Protein AF-A0A2M8FCK2-F1 (afdb_monomer_lite)

Structure (mmCIF, N/CA/C/O backbone):
data_AF-A0A2M8FCK2-F1
#
_entry.id   AF-A0A2M8FCK2-F1
#
loop_
_atom_site.group_PDB
_atom_site.id
_atom_site.type_symbol
_atom_site.label_atom_id
_atom_site.label_alt_id
_atom_site.label_comp_id
_atom_site.label_asym_id
_atom_site.label_entity_id
_atom_site.label_seq_id
_atom_site.pdbx_PDB_ins_code
_atom_site.Cartn_x
_atom_site.Cartn_y
_atom_site.Cartn_z
_atom_site.occupancy
_atom_site.B_iso_or_equiv
_atom_site.auth_seq_id
_atom_site.auth_comp_id
_atom_site.auth_asym_id
_atom_site.auth_atom_id
_atom_site.pdbx_PDB_model_num
ATOM 1 N N . MET A 1 1 ? -17.617 1.435 23.580 1.00 60.78 1 MET A N 1
ATOM 2 C CA . MET A 1 1 ? -16.983 2.774 23.523 1.00 60.78 1 MET A CA 1
ATOM 3 C C . MET A 1 1 ? -16.149 2.822 22.255 1.00 60.78 1 MET A C 1
ATOM 5 O O . MET A 1 1 ? -15.639 1.772 21.888 1.00 60.78 1 MET A O 1
ATOM 9 N N . ILE A 1 2 ? -15.982 3.959 21.563 1.00 59.16 2 ILE A N 1
ATOM 10 C CA . ILE A 1 2 ? -15.149 4.030 20.335 1.00 59.16 2 ILE A CA 1
ATOM 11 C C . ILE A 1 2 ? -13.787 3.335 20.491 1.00 59.16 2 ILE A C 1
ATOM 13 O O . ILE A 1 2 ? -13.309 2.685 19.571 1.00 59.16 2 ILE A O 1
ATOM 17 N N . THR A 1 3 ? -13.215 3.367 21.697 1.00 61.09 3 THR A N 1
ATOM 18 C CA . THR A 1 3 ? -11.981 2.667 22.075 1.00 61.09 3 THR A CA 1
ATOM 19 C C . THR A 1 3 ? -11.998 1.160 21.830 1.00 61.09 3 THR A C 1
ATOM 21 O O . THR A 1 3 ? -10.934 0.564 21.771 1.00 61.09 3 THR A O 1
ATOM 24 N N . ASP A 1 4 ? -13.159 0.529 21.693 1.00 80.44 4 ASP A N 1
ATOM 25 C CA . ASP A 1 4 ? -13.305 -0.909 21.469 1.00 80.44 4 ASP A CA 1
ATOM 26 C C . ASP A 1 4 ? -13.125 -1.284 19.993 1.00 80.44 4 ASP A C 1
ATOM 28 O O . ASP A 1 4 ? -12.632 -2.376 19.697 1.00 80.44 4 ASP A O 1
ATOM 32 N N . LEU A 1 5 ? -13.429 -0.359 19.068 1.00 88.19 5 LEU A N 1
ATOM 33 C CA . LEU A 1 5 ? -13.240 -0.567 17.627 1.00 88.19 5 LEU A CA 1
ATOM 34 C C . LEU A 1 5 ? -11.766 -0.769 17.268 1.00 88.19 5 LEU A C 1
ATOM 36 O O . LEU A 1 5 ? -11.478 -1.424 16.269 1.00 88.19 5 LEU A O 1
ATOM 40 N N . LYS A 1 6 ? -10.825 -0.282 18.090 1.00 89.75 6 LYS A N 1
ATOM 41 C CA . LYS A 1 6 ? -9.380 -0.485 17.876 1.00 89.75 6 LYS A CA 1
ATOM 42 C C . LYS A 1 6 ? -9.006 -1.962 17.711 1.00 89.75 6 LYS A C 1
ATOM 44 O O . LYS A 1 6 ? -8.063 -2.279 16.998 1.00 89.75 6 LYS A O 1
ATOM 49 N N . ASN A 1 7 ? -9.755 -2.867 18.349 1.00 90.69 7 ASN A N 1
ATOM 50 C CA . ASN A 1 7 ? -9.506 -4.313 18.308 1.00 90.69 7 ASN A CA 1
ATOM 51 C C . ASN A 1 7 ? -9.928 -4.956 16.977 1.00 90.69 7 ASN A C 1
ATOM 53 O O . ASN A 1 7 ? -9.541 -6.085 16.683 1.00 90.69 7 ASN A O 1
ATOM 57 N N . SER A 1 8 ? -10.712 -4.226 16.187 1.00 94.19 8 SER A N 1
ATOM 58 C CA . SER A 1 8 ? -11.237 -4.624 14.885 1.00 94.19 8 SER A CA 1
ATOM 59 C C . SER A 1 8 ? -10.588 -3.842 13.742 1.00 94.19 8 SER A C 1
ATOM 61 O O . SER A 1 8 ? -11.049 -3.936 12.611 1.00 94.19 8 SER A O 1
ATOM 63 N N . ILE A 1 9 ? -9.540 -3.058 14.007 1.00 94.50 9 ILE A N 1
ATOM 64 C CA . ILE A 1 9 ? -8.823 -2.285 12.990 1.00 94.50 9 ILE A CA 1
ATOM 65 C C . ILE A 1 9 ? -7.368 -2.746 12.968 1.00 94.50 9 ILE A C 1
ATOM 67 O O . ILE A 1 9 ? -6.680 -2.757 13.991 1.00 94.50 9 ILE A O 1
ATOM 71 N N . VAL A 1 10 ? -6.903 -3.123 11.781 1.00 95.12 10 VAL A N 1
ATOM 72 C CA . VAL A 1 10 ? -5.530 -3.545 11.524 1.00 95.12 10 VAL A CA 1
ATOM 73 C C . VAL A 1 10 ? -4.929 -2.646 10.456 1.00 95.12 10 VAL A C 1
ATOM 75 O O . VAL A 1 10 ? -5.429 -2.570 9.339 1.00 95.12 10 VAL A O 1
ATOM 78 N N . PHE A 1 11 ? -3.819 -1.999 10.776 1.00 93.44 11 PHE A N 1
ATOM 79 C CA . PHE A 1 11 ? -3.033 -1.216 9.839 1.00 93.44 11 PHE A CA 1
ATOM 80 C C . PHE A 1 11 ? -1.856 -2.033 9.303 1.00 93.44 11 PHE A C 1
ATOM 82 O O . PHE A 1 11 ? -1.089 -2.590 10.090 1.00 93.44 11 PHE A O 1
ATOM 89 N N . LEU A 1 12 ? -1.671 -2.056 7.982 1.00 93.19 12 LEU A N 1
ATOM 90 C CA . LEU A 1 12 ? -0.534 -2.709 7.330 1.00 93.19 12 LEU A CA 1
ATOM 91 C C . LEU A 1 12 ? 0.480 -1.687 6.805 1.00 93.19 12 LEU A C 1
ATOM 93 O O . LEU A 1 12 ? 0.154 -0.805 6.009 1.00 93.19 12 LEU A O 1
ATOM 97 N N . HIS A 1 13 ? 1.737 -1.879 7.206 1.00 89.50 13 HIS A N 1
ATOM 98 C CA . HIS A 1 13 ? 2.882 -1.018 6.908 1.00 89.50 13 HIS A CA 1
ATOM 99 C C . HIS A 1 13 ? 3.992 -1.797 6.224 1.00 89.50 13 HIS A C 1
ATOM 101 O O . HIS A 1 13 ? 4.119 -3.011 6.377 1.00 89.50 13 HIS A O 1
ATOM 107 N N . GLY A 1 14 ? 4.834 -1.089 5.481 1.00 87.62 14 GLY A N 1
ATOM 108 C CA . GLY A 1 14 ? 6.040 -1.654 4.881 1.00 87.62 14 GLY A CA 1
ATOM 109 C C . GLY A 1 14 ? 6.197 -1.304 3.409 1.00 87.62 14 GLY A C 1
ATOM 110 O O . GLY A 1 14 ? 5.273 -0.804 2.757 1.00 87.62 14 GLY A O 1
ATOM 111 N N . LEU A 1 15 ? 7.389 -1.580 2.886 1.00 84.75 15 LEU A N 1
ATOM 112 C CA . LEU A 1 15 ? 7.775 -1.269 1.513 1.00 84.75 15 LEU A CA 1
ATOM 113 C C . LEU A 1 15 ? 6.843 -1.946 0.488 1.00 84.75 15 LEU A C 1
ATOM 115 O O . LEU A 1 15 ? 6.164 -2.938 0.754 1.00 84.75 15 LEU A O 1
ATOM 119 N N . SER A 1 16 ? 6.762 -1.404 -0.725 1.00 78.38 16 SER A N 1
ATOM 120 C CA . SER A 1 16 ? 6.106 -2.129 -1.823 1.00 78.38 16 SER A CA 1
ATOM 121 C C . SER A 1 16 ? 6.848 -3.438 -2.107 1.00 78.38 16 SER A C 1
ATOM 123 O O . SER A 1 16 ? 8.070 -3.449 -2.131 1.00 78.38 16 SER A O 1
ATOM 125 N N . GLY A 1 17 ? 6.119 -4.540 -2.294 1.00 80.44 17 GLY A N 1
ATOM 126 C CA . GLY A 1 17 ? 6.735 -5.864 -2.456 1.00 80.44 17 GLY A CA 1
ATOM 127 C C . GLY A 1 17 ? 7.166 -6.542 -1.147 1.00 80.44 17 GLY A C 1
ATOM 128 O O . GLY A 1 17 ? 7.545 -7.703 -1.181 1.00 80.44 17 GLY A O 1
ATOM 129 N N . SER A 1 18 ? 7.018 -5.901 0.021 1.00 87.25 18 SER A N 1
ATOM 130 C CA . SER A 1 18 ? 7.418 -6.487 1.314 1.00 87.25 18 SER A CA 1
ATOM 131 C C . SER A 1 18 ? 6.560 -7.660 1.803 1.00 87.25 18 SER A C 1
ATOM 133 O O . SER A 1 18 ? 6.813 -8.195 2.877 1.00 87.25 18 SER A O 1
ATOM 135 N N . GLY A 1 19 ? 5.540 -8.082 1.051 1.00 89.19 19 GLY A N 1
ATOM 136 C CA . GLY A 1 19 ? 4.664 -9.193 1.437 1.00 89.19 19 GLY A CA 1
ATOM 137 C C . GLY A 1 19 ? 3.411 -8.798 2.227 1.00 89.19 19 GLY A C 1
ATOM 138 O O . GLY A 1 19 ? 2.724 -9.678 2.736 1.00 89.19 19 GLY A O 1
ATOM 139 N N . LYS A 1 20 ? 3.044 -7.508 2.286 1.00 91.50 20 LYS A N 1
ATOM 140 C CA . LYS A 1 20 ? 1.779 -7.055 2.910 1.00 91.50 20 LYS A CA 1
ATOM 141 C C . LYS A 1 20 ? 0.535 -7.779 2.380 1.00 91.50 20 LYS A C 1
ATOM 143 O O . LYS A 1 20 ? -0.361 -8.069 3.159 1.00 91.50 20 LYS A O 1
ATOM 148 N N . GLY A 1 21 ? 0.501 -8.110 1.086 1.00 91.12 21 GLY A N 1
ATOM 149 C CA . GLY A 1 21 ? -0.606 -8.870 0.493 1.00 91.12 21 GLY A CA 1
ATOM 150 C C . GLY A 1 21 ? -0.741 -10.286 1.063 1.00 91.12 21 GLY A C 1
ATOM 151 O O . GLY A 1 21 ? -1.850 -10.762 1.266 1.00 91.12 21 GLY A O 1
ATOM 152 N N . GLU A 1 22 ? 0.374 -10.937 1.405 1.00 94.06 22 GLU A N 1
ATOM 153 C CA . GLU A 1 22 ? 0.340 -12.245 2.067 1.00 94.06 22 GLU A CA 1
ATOM 154 C C . GLU A 1 22 ? -0.192 -12.117 3.500 1.00 94.06 22 GLU A C 1
ATOM 156 O O . GLU A 1 22 ? -1.052 -12.891 3.911 1.00 94.06 22 GLU A O 1
ATOM 161 N N . ILE A 1 23 ? 0.248 -11.089 4.233 1.00 95.94 23 ILE A N 1
ATOM 162 C CA . ILE A 1 23 ? -0.269 -10.770 5.571 1.00 95.94 23 ILE A CA 1
ATOM 163 C C . ILE A 1 23 ? -1.780 -10.510 5.520 1.00 95.94 23 ILE A C 1
ATOM 165 O O . ILE A 1 23 ? -2.534 -11.101 6.290 1.00 95.94 23 ILE A O 1
ATOM 169 N N . GLN A 1 24 ? -2.228 -9.655 4.598 1.00 96.12 24 GLN A N 1
ATOM 170 C CA . GLN A 1 24 ? -3.639 -9.330 4.395 1.00 96.12 24 GLN A CA 1
ATOM 171 C C . GLN A 1 24 ? -4.468 -10.577 4.093 1.00 96.12 24 GLN A C 1
ATOM 173 O O . GLN A 1 24 ? -5.510 -10.776 4.715 1.00 96.12 24 GLN A O 1
ATOM 178 N N . ARG A 1 25 ? -3.996 -11.427 3.175 1.00 96.44 25 ARG A N 1
ATOM 179 C CA . ARG A 1 25 ? -4.662 -12.679 2.815 1.00 96.44 25 ARG A CA 1
ATOM 180 C C . ARG A 1 25 ? -4.791 -13.609 4.018 1.00 96.44 25 ARG A C 1
ATOM 182 O O . ARG A 1 25 ? -5.887 -14.087 4.285 1.00 96.44 25 ARG A O 1
ATOM 189 N N . LYS A 1 26 ? -3.710 -13.823 4.777 1.00 97.38 26 LYS A N 1
ATOM 190 C CA . LYS A 1 26 ? -3.728 -14.685 5.970 1.00 97.38 26 LYS A CA 1
ATOM 191 C C . LYS A 1 26 ? -4.628 -14.157 7.077 1.00 97.38 26 LYS A C 1
ATOM 193 O O . LYS A 1 26 ? -5.331 -14.944 7.702 1.00 97.38 26 LYS A O 1
ATOM 198 N N . LEU A 1 27 ? -4.667 -12.842 7.284 1.00 97.38 27 LEU A N 1
ATOM 199 C CA . LEU A 1 27 ? -5.631 -12.228 8.196 1.00 97.38 27 LEU A CA 1
ATOM 200 C C . LEU A 1 27 ? -7.066 -12.468 7.726 1.00 97.38 27 LEU A C 1
ATOM 202 O O . LEU A 1 27 ? -7.884 -12.938 8.509 1.00 97.38 27 LEU A O 1
ATOM 206 N N . ALA A 1 28 ? -7.362 -12.195 6.454 1.00 97.06 28 ALA A N 1
ATOM 207 C CA . ALA A 1 28 ? -8.698 -12.384 5.901 1.00 97.06 28 ALA A CA 1
ATOM 208 C C . ALA A 1 28 ? -9.155 -13.851 5.979 1.00 97.06 28 ALA A C 1
ATOM 210 O O . ALA A 1 28 ? -10.281 -14.106 6.394 1.00 97.06 28 ALA A O 1
ATOM 211 N N . GLU A 1 29 ? -8.289 -14.814 5.647 1.00 97.19 29 GLU A N 1
ATOM 212 C CA . GLU A 1 29 ? -8.557 -16.256 5.779 1.00 97.19 29 GLU A CA 1
ATOM 213 C C . GLU A 1 29 ? -8.847 -16.646 7.235 1.00 97.19 29 GLU A C 1
ATOM 215 O O . GLU A 1 29 ? -9.839 -17.327 7.517 1.00 97.19 29 GLU A O 1
ATOM 220 N N . GLN A 1 30 ? -8.016 -16.179 8.171 1.00 97.25 30 GLN A N 1
ATOM 221 C CA . GLN A 1 30 ? -8.180 -16.474 9.591 1.00 97.25 30 GLN A CA 1
ATOM 222 C C . GLN A 1 30 ? -9.495 -15.909 10.141 1.00 97.25 30 GLN A C 1
ATOM 224 O O . GLN A 1 30 ? -10.238 -16.629 10.798 1.00 97.25 30 GLN A O 1
ATOM 229 N N . TYR A 1 31 ? -9.817 -14.647 9.863 1.00 96.81 31 TYR A N 1
ATOM 230 C CA . TYR A 1 31 ? -11.057 -14.031 10.337 1.00 96.81 31 TYR A CA 1
ATOM 231 C C . TYR A 1 31 ? -12.293 -14.640 9.659 1.00 96.81 31 TYR A C 1
ATOM 233 O O . TYR A 1 31 ? -13.245 -15.030 10.340 1.00 96.81 31 TYR A O 1
ATOM 241 N N . SER A 1 32 ? -12.265 -14.814 8.336 1.00 95.69 32 SER A N 1
ATOM 242 C CA . SER A 1 32 ? -13.410 -15.348 7.580 1.00 95.69 32 SER A CA 1
ATOM 243 C C . SER A 1 32 ? -13.748 -16.786 7.980 1.00 95.69 32 SER A C 1
ATOM 245 O O . SER A 1 32 ? -14.923 -17.121 8.116 1.00 95.69 32 SER A O 1
ATOM 247 N N . SER A 1 33 ? -12.741 -17.631 8.242 1.00 96.31 33 SER A N 1
ATOM 248 C CA . SER A 1 33 ? -12.960 -19.007 8.727 1.00 96.31 33 SER A CA 1
ATOM 249 C C . SER A 1 33 ? -13.639 -19.081 10.102 1.00 96.31 33 SER A C 1
ATOM 251 O O . SER A 1 33 ? -14.214 -20.113 10.436 1.00 96.31 33 SER A O 1
ATOM 253 N N . HIS A 1 34 ? -13.646 -17.979 10.859 1.00 95.56 34 HIS A N 1
ATOM 254 C CA . HIS A 1 34 ? -14.303 -17.855 12.163 1.00 95.56 34 HIS A CA 1
ATOM 255 C C . HIS A 1 34 ? -15.552 -16.950 12.117 1.00 95.56 34 HIS A C 1
ATOM 257 O O . HIS A 1 34 ? -16.074 -16.530 13.153 1.00 95.56 34 HIS A O 1
ATOM 263 N N . GLY A 1 35 ? -16.061 -16.664 10.913 1.00 94.56 35 GLY A N 1
ATOM 264 C CA . GLY A 1 35 ? -17.314 -15.936 10.706 1.00 94.56 35 GLY A CA 1
ATOM 265 C C . GLY A 1 35 ? -17.216 -14.425 10.915 1.00 94.56 35 GLY A C 1
ATOM 266 O O . GLY A 1 35 ? -18.222 -13.802 11.248 1.00 94.56 35 GLY A O 1
ATOM 267 N N . TYR A 1 36 ? -16.024 -13.847 10.763 1.00 95.94 36 TYR A N 1
ATOM 268 C CA . TYR A 1 36 ? -15.841 -12.400 10.721 1.00 95.94 36 TYR A CA 1
ATOM 269 C C . TYR A 1 36 ? -15.923 -11.872 9.291 1.00 95.94 36 TYR A C 1
ATOM 271 O O . TYR A 1 36 ? -15.293 -12.408 8.378 1.00 95.94 36 TYR A O 1
ATOM 279 N N . ASP A 1 37 ? -16.602 -10.742 9.127 1.00 95.25 37 ASP A N 1
ATOM 280 C CA . ASP A 1 37 ? -16.547 -9.964 7.896 1.00 95.25 37 ASP A CA 1
ATOM 281 C C . ASP A 1 37 ? -15.232 -9.184 7.821 1.00 95.25 37 ASP A C 1
ATOM 283 O O . ASP A 1 37 ? -14.918 -8.381 8.700 1.00 95.25 37 ASP A O 1
ATOM 287 N N . THR A 1 38 ? -14.465 -9.381 6.748 1.00 95.62 38 THR A N 1
ATOM 288 C CA . THR A 1 38 ? -13.212 -8.643 6.538 1.00 95.62 38 THR A CA 1
ATOM 289 C C . THR A 1 38 ? -13.414 -7.533 5.510 1.00 95.62 38 THR A C 1
ATOM 291 O O . THR A 1 38 ? -13.720 -7.798 4.349 1.00 95.62 38 THR A O 1
ATOM 294 N N . VAL A 1 39 ? -13.209 -6.282 5.920 1.00 95.62 39 VAL A N 1
ATOM 295 C CA . VAL A 1 39 ? -13.234 -5.102 5.047 1.00 95.62 39 VAL A CA 1
ATOM 296 C C . VAL A 1 39 ? -11.800 -4.683 4.762 1.00 95.62 39 VAL A C 1
ATOM 298 O O . VAL A 1 39 ? -11.056 -4.344 5.676 1.00 95.62 39 VAL A O 1
ATOM 301 N N . TYR A 1 40 ? -11.398 -4.690 3.496 1.00 93.69 40 TYR A N 1
ATOM 302 C CA . TYR A 1 40 ? -10.064 -4.261 3.091 1.00 93.69 40 TYR A CA 1
ATOM 303 C C . TYR A 1 40 ? -10.111 -2.901 2.400 1.00 93.69 40 TYR A C 1
ATOM 305 O O . TYR A 1 40 ? -10.906 -2.692 1.486 1.00 93.69 40 TYR A O 1
ATOM 313 N N . VAL A 1 41 ? -9.219 -1.998 2.798 1.00 91.62 41 VAL A N 1
ATOM 314 C CA . VAL A 1 41 ? -8.982 -0.730 2.107 1.00 91.62 41 VAL A CA 1
ATOM 315 C C . VAL A 1 41 ? -7.494 -0.583 1.807 1.00 91.62 41 VAL A C 1
ATOM 317 O O . VAL A 1 41 ? -6.645 -0.805 2.666 1.00 91.62 41 VAL A O 1
ATOM 320 N N . SER A 1 42 ? -7.171 -0.190 0.576 1.00 88.25 42 SER A N 1
ATOM 321 C CA . SER A 1 42 ? -5.802 0.108 0.155 1.00 88.25 42 SER A CA 1
ATOM 322 C C . SER A 1 42 ? -5.713 1.562 -0.278 1.00 88.25 42 SER A C 1
ATOM 324 O O . SER A 1 42 ? -6.398 1.971 -1.219 1.00 88.25 42 SER A O 1
ATOM 326 N N . SER A 1 43 ? -4.837 2.340 0.362 1.00 82.94 43 SER A N 1
ATOM 327 C CA . SER A 1 43 ? -4.577 3.722 -0.056 1.00 82.94 43 SER A CA 1
ATOM 328 C C . SER A 1 43 ? -4.089 3.784 -1.506 1.00 82.94 43 SER A C 1
ATOM 330 O O . SER A 1 43 ? -4.487 4.675 -2.249 1.00 82.94 43 SER A O 1
ATOM 332 N N . GLY A 1 44 ? -3.292 2.801 -1.941 1.00 78.12 44 GLY A N 1
ATOM 333 C CA . GLY A 1 44 ? -2.812 2.690 -3.317 1.00 78.12 44 GLY A CA 1
ATOM 334 C C . GLY A 1 44 ? -3.952 2.530 -4.321 1.00 78.12 44 GLY A C 1
ATOM 335 O O . GLY A 1 44 ? -3.963 3.217 -5.340 1.00 78.12 44 GLY A O 1
ATOM 336 N N . ALA A 1 45 ? -4.942 1.685 -4.015 1.00 79.38 45 ALA A N 1
ATOM 337 C CA . ALA A 1 45 ? -6.123 1.514 -4.861 1.00 79.38 45 ALA A CA 1
ATOM 338 C C . ALA A 1 45 ? -6.980 2.787 -4.921 1.00 79.38 45 ALA A C 1
ATOM 340 O O . ALA A 1 45 ? -7.395 3.197 -6.004 1.00 79.38 45 ALA A O 1
ATOM 341 N N . LEU A 1 46 ? -7.188 3.450 -3.779 1.00 83.81 46 LEU A N 1
ATOM 342 C CA . LEU A 1 46 ? -7.940 4.704 -3.732 1.00 83.81 46 LEU A CA 1
ATOM 343 C C . LEU A 1 46 ? -7.226 5.829 -4.488 1.00 83.81 46 LEU A C 1
ATOM 345 O O . LEU A 1 46 ? -7.871 6.583 -5.211 1.00 83.81 46 LEU A O 1
ATOM 349 N N . PHE A 1 47 ? -5.898 5.925 -4.375 1.00 77.00 47 PHE A N 1
ATOM 350 C CA . PHE A 1 47 ? -5.138 6.924 -5.119 1.00 77.00 47 PHE A CA 1
ATOM 351 C C . PHE A 1 47 ? -5.212 6.674 -6.619 1.00 77.00 47 PHE A C 1
ATOM 353 O O . PHE A 1 47 ? -5.391 7.637 -7.353 1.00 77.00 47 PHE A O 1
ATOM 360 N N . ARG A 1 48 ? -5.160 5.412 -7.073 1.00 73.25 48 ARG A N 1
ATOM 361 C CA . ARG A 1 48 ? -5.372 5.067 -8.488 1.00 73.25 48 ARG A CA 1
ATOM 362 C C . ARG A 1 48 ? -6.743 5.511 -8.988 1.00 73.25 48 ARG A C 1
ATOM 364 O O . ARG A 1 48 ? -6.815 6.151 -10.029 1.00 73.25 48 ARG A O 1
ATOM 371 N N . ALA A 1 49 ? -7.806 5.268 -8.221 1.00 74.19 49 ALA A N 1
ATOM 372 C CA . ALA A 1 49 ? -9.139 5.770 -8.564 1.00 74.19 49 ALA A CA 1
ATOM 373 C C . ALA A 1 49 ? -9.172 7.314 -8.647 1.00 74.19 49 ALA A C 1
ATOM 375 O O . ALA A 1 49 ? -9.812 7.892 -9.530 1.00 74.19 49 ALA A O 1
ATOM 376 N N . ALA A 1 50 ? -8.421 7.986 -7.769 1.00 73.62 50 ALA A N 1
ATOM 377 C CA . ALA A 1 50 ? -8.293 9.440 -7.743 1.00 73.62 50 ALA A CA 1
ATOM 378 C C . ALA A 1 50 ? -7.374 10.025 -8.843 1.00 73.62 50 ALA A C 1
ATOM 380 O O . ALA A 1 50 ? -7.394 11.240 -9.044 1.00 73.62 50 ALA A O 1
ATOM 381 N N . LEU A 1 51 ? -6.609 9.210 -9.591 1.00 69.88 51 LEU A N 1
ATOM 382 C CA . LEU A 1 51 ? -5.751 9.669 -10.703 1.00 69.88 51 LEU A CA 1
ATOM 383 C C . LEU A 1 51 ? -6.542 10.222 -11.896 1.00 69.88 51 LEU A C 1
ATOM 385 O O . LEU A 1 51 ? -5.964 10.875 -12.759 1.00 69.88 51 LEU A O 1
ATOM 389 N N . SER A 1 52 ? -7.860 10.019 -11.933 1.00 66.88 52 SER A N 1
ATOM 390 C CA . SER A 1 52 ? -8.748 10.731 -12.859 1.00 66.88 52 SER A CA 1
ATOM 391 C C . SER A 1 52 ? -8.695 12.258 -12.676 1.00 66.88 52 SER A C 1
ATOM 393 O O . SER A 1 52 ? -9.042 13.001 -13.592 1.00 66.88 52 SER A O 1
ATOM 395 N N . ASN A 1 53 ? -8.221 12.746 -11.523 1.00 67.81 53 ASN A N 1
ATOM 396 C CA . ASN A 1 53 ? -7.960 14.158 -11.281 1.00 67.81 53 ASN A CA 1
ATOM 397 C C . ASN A 1 53 ? -6.548 14.555 -11.778 1.00 67.81 53 ASN A C 1
ATOM 399 O O . ASN A 1 53 ? -5.554 14.084 -11.213 1.00 67.81 53 ASN A O 1
ATOM 403 N N . PRO A 1 54 ? -6.425 15.485 -12.747 1.00 63.91 54 PRO A N 1
ATOM 404 C CA . PRO A 1 54 ? -5.139 15.880 -13.333 1.00 63.91 54 PRO A CA 1
ATOM 405 C C . PRO A 1 54 ? -4.115 16.436 -12.332 1.00 63.91 54 PRO A C 1
ATOM 407 O O . PRO A 1 54 ? -2.913 16.247 -12.511 1.00 63.91 54 PRO A O 1
ATOM 410 N N . VAL A 1 55 ? -4.567 17.099 -11.261 1.00 66.94 55 VAL A N 1
ATOM 411 C CA . VAL A 1 55 ? -3.680 17.663 -10.228 1.00 66.94 55 VAL A CA 1
ATOM 412 C C . VAL A 1 55 ? -3.025 16.545 -9.420 1.00 66.94 55 VAL A C 1
ATOM 414 O O . VAL A 1 55 ? -1.818 16.566 -9.181 1.00 66.94 55 VAL A O 1
ATOM 417 N N . ILE A 1 56 ? -3.817 15.544 -9.035 1.00 64.56 56 ILE A N 1
ATOM 418 C CA . ILE A 1 56 ? -3.343 14.373 -8.289 1.00 64.56 56 ILE A CA 1
ATOM 419 C C . ILE A 1 56 ? -2.450 13.520 -9.192 1.00 64.56 56 ILE A C 1
ATOM 421 O O . ILE A 1 56 ? -1.372 13.101 -8.770 1.00 64.56 56 ILE A O 1
ATOM 425 N N . ALA A 1 57 ? -2.855 13.326 -10.450 1.00 64.75 57 ALA A N 1
ATOM 426 C CA . ALA A 1 57 ? -2.068 12.609 -11.443 1.00 64.75 57 ALA A CA 1
ATOM 427 C C . ALA A 1 57 ? -0.678 13.224 -11.633 1.00 64.75 57 ALA A C 1
ATOM 429 O O . ALA A 1 57 ? 0.310 12.495 -11.629 1.00 64.75 57 ALA A O 1
ATOM 430 N N . GLU A 1 58 ? -0.577 14.551 -11.726 1.00 62.28 58 GLU A N 1
ATOM 431 C CA . GLU A 1 58 ? 0.705 15.244 -11.874 1.00 62.28 58 GLU A CA 1
ATOM 432 C C . GLU A 1 58 ? 1.592 15.120 -10.624 1.00 62.28 58 GLU A C 1
ATOM 434 O O . GLU A 1 58 ? 2.804 14.925 -10.743 1.00 62.28 58 GLU A O 1
ATOM 439 N N . GLN A 1 59 ? 1.014 15.175 -9.419 1.00 58.91 59 GLN A N 1
ATOM 440 C CA . GLN A 1 59 ? 1.769 14.965 -8.178 1.00 58.91 59 GLN A CA 1
ATOM 441 C C . GLN A 1 59 ? 2.338 13.540 -8.100 1.00 58.91 59 GLN A C 1
ATOM 443 O O . GLN A 1 59 ? 3.536 13.371 -7.861 1.00 58.91 59 GLN A O 1
ATOM 448 N N . VAL A 1 60 ? 1.518 12.524 -8.393 1.00 59.62 60 VAL A N 1
ATOM 449 C CA . VAL A 1 60 ? 1.959 11.118 -8.433 1.00 59.62 60 VAL A CA 1
ATOM 450 C C . VAL A 1 60 ? 3.000 10.891 -9.534 1.00 59.62 60 VAL A C 1
ATOM 452 O O . VAL A 1 60 ? 4.019 10.245 -9.290 1.00 59.62 60 VAL A O 1
ATOM 455 N N . ARG A 1 61 ? 2.798 11.467 -10.727 1.00 53.47 61 ARG A N 1
ATOM 456 C CA . ARG A 1 61 ? 3.698 11.351 -11.890 1.00 53.47 61 ARG A CA 1
ATOM 457 C C . ARG A 1 61 ? 5.106 11.867 -11.604 1.00 53.47 61 ARG A C 1
ATOM 459 O O . ARG A 1 61 ? 6.077 11.323 -12.123 1.00 53.47 61 ARG A O 1
ATOM 466 N N . ARG A 1 62 ? 5.243 12.896 -10.767 1.00 46.34 62 ARG A N 1
ATOM 467 C CA . ARG A 1 62 ? 6.549 13.442 -10.360 1.00 46.34 62 ARG A CA 1
ATOM 468 C C . ARG A 1 62 ? 7.279 12.577 -9.330 1.00 46.34 62 ARG A C 1
ATOM 470 O O . ARG A 1 62 ? 8.327 12.987 -8.834 1.00 46.34 62 ARG A O 1
ATOM 477 N N . GLY A 1 63 ? 6.725 11.415 -8.972 1.00 41.16 63 GLY A N 1
ATOM 478 C CA . GLY A 1 63 ? 7.218 10.605 -7.862 1.00 41.16 63 GLY A CA 1
ATOM 479 C C . GLY A 1 63 ? 7.115 11.344 -6.529 1.00 41.16 63 GLY A C 1
ATOM 480 O O . GLY A 1 63 ? 7.750 10.943 -5.551 1.00 41.16 63 GLY A O 1
ATOM 481 N N . TYR A 1 64 ? 6.349 12.443 -6.481 1.00 44.59 64 TYR A N 1
ATOM 482 C CA . TYR A 1 64 ? 6.080 13.112 -5.228 1.00 44.59 64 TYR A CA 1
ATOM 483 C C . TYR A 1 64 ? 5.120 12.245 -4.442 1.00 44.59 64 TYR A C 1
ATOM 485 O O . TYR A 1 64 ? 4.110 11.742 -4.937 1.00 44.59 64 TYR A O 1
ATOM 493 N N . PHE A 1 65 ? 5.483 12.053 -3.184 1.00 51.56 65 PHE A N 1
ATOM 494 C CA . PHE A 1 65 ? 4.560 11.509 -2.222 1.00 51.56 65 PHE A CA 1
ATOM 495 C C . PHE A 1 65 ? 3.345 12.441 -2.175 1.00 51.56 65 PHE A C 1
ATOM 497 O O . PHE A 1 65 ? 3.516 13.659 -2.131 1.00 51.56 65 PHE A O 1
ATOM 504 N N . LEU A 1 66 ? 2.131 11.891 -2.220 1.00 57.91 66 LEU A N 1
ATOM 505 C CA . LEU A 1 66 ? 0.944 12.702 -1.991 1.00 57.91 66 LEU A CA 1
ATOM 506 C C . LEU A 1 66 ? 0.975 13.127 -0.528 1.00 57.91 66 LEU A C 1
ATOM 508 O O . LEU A 1 66 ? 0.782 12.321 0.382 1.00 57.91 66 LEU A O 1
ATOM 512 N N . ASP A 1 67 ? 1.311 14.398 -0.330 1.00 57.56 67 ASP A N 1
ATOM 513 C CA . ASP A 1 67 ? 1.551 14.998 0.978 1.00 57.56 67 ASP A CA 1
ATOM 514 C C . ASP A 1 67 ? 0.334 14.844 1.906 1.00 57.56 67 ASP A C 1
ATOM 516 O O . ASP A 1 67 ? 0.482 14.754 3.123 1.00 57.56 67 ASP A O 1
ATOM 520 N N . THR A 1 68 ? -0.865 14.725 1.329 1.00 68.50 68 THR A N 1
ATOM 521 C CA . THR A 1 68 ? -2.128 14.529 2.045 1.00 68.50 68 THR A CA 1
ATOM 522 C C . THR A 1 68 ? -2.861 13.274 1.572 1.00 68.50 68 THR A C 1
ATOM 524 O O . THR A 1 68 ? -2.730 12.842 0.428 1.00 68.50 68 THR A O 1
ATOM 527 N N . LEU A 1 69 ? -3.703 12.723 2.446 1.00 76.38 69 LEU A N 1
ATOM 528 C CA . LEU A 1 69 ? -4.734 11.749 2.090 1.00 76.38 69 LEU A CA 1
ATOM 529 C C . LEU A 1 69 ? -5.980 12.425 1.512 1.00 76.38 69 LEU A C 1
ATOM 531 O O . LEU A 1 69 ? -6.917 11.718 1.167 1.00 76.38 69 LEU A O 1
ATOM 535 N N . GLY A 1 70 ? -6.030 13.759 1.403 1.00 77.19 70 GLY A N 1
ATOM 536 C CA . GLY A 1 70 ? -7.256 14.504 1.087 1.00 77.19 70 GLY A CA 1
ATOM 537 C C . GLY A 1 70 ? -7.978 13.998 -0.164 1.00 77.19 70 GLY A C 1
ATOM 538 O O . GLY A 1 70 ? -9.194 13.845 -0.156 1.00 77.19 70 GLY A O 1
ATOM 539 N N . ALA A 1 71 ? -7.216 13.629 -1.195 1.00 74.94 71 ALA A N 1
ATOM 540 C CA . ALA A 1 71 ? -7.720 13.032 -2.431 1.00 74.94 71 ALA A CA 1
ATOM 541 C C . ALA A 1 71 ? -8.479 11.704 -2.245 1.00 74.94 71 ALA A C 1
ATOM 543 O O . ALA A 1 71 ? -9.344 11.371 -3.049 1.00 74.94 71 ALA A O 1
ATOM 544 N N . ILE A 1 72 ? -8.129 10.935 -1.215 1.00 83.81 72 ILE A N 1
ATOM 545 C CA . ILE A 1 72 ? -8.654 9.589 -0.961 1.00 83.81 72 ILE A CA 1
ATOM 546 C C . ILE A 1 72 ? -9.475 9.491 0.320 1.00 83.81 72 ILE A C 1
ATOM 548 O O . ILE A 1 72 ? -10.130 8.471 0.531 1.00 83.81 72 ILE A O 1
ATOM 552 N N . MET A 1 73 ? -9.488 10.541 1.150 1.00 88.00 73 MET A N 1
ATOM 553 C CA . MET A 1 73 ? -10.270 10.589 2.385 1.00 88.00 73 MET A CA 1
ATOM 554 C C . MET A 1 73 ? -11.748 10.254 2.163 1.00 88.00 73 MET A C 1
ATOM 556 O O . MET A 1 73 ? -12.234 9.416 2.915 1.00 88.00 73 MET A O 1
ATOM 560 N N . PRO A 1 74 ? -12.447 10.750 1.120 1.00 88.75 74 PRO A N 1
ATOM 561 C CA . PRO A 1 74 ? -13.836 10.350 0.877 1.00 88.75 74 PRO A CA 1
ATOM 562 C C . PRO A 1 74 ? -14.015 8.833 0.694 1.00 88.75 74 PRO A C 1
ATOM 564 O O . PRO A 1 74 ? -14.981 8.250 1.182 1.00 88.75 74 PRO A O 1
ATOM 567 N N . GLY A 1 75 ? -13.064 8.168 0.027 1.00 89.06 75 GLY A N 1
ATOM 568 C CA . GLY A 1 75 ? -13.077 6.712 -0.146 1.00 89.06 75 GLY A CA 1
ATOM 569 C C . GLY A 1 75 ? -12.781 5.957 1.153 1.00 89.06 75 GLY A C 1
ATOM 570 O O . GLY A 1 75 ? -13.426 4.946 1.441 1.00 89.06 75 GLY A O 1
ATOM 571 N N . ILE A 1 76 ? -11.848 6.468 1.966 1.00 90.88 76 ILE A N 1
ATOM 572 C CA . ILE A 1 76 ? -11.561 5.933 3.306 1.00 90.88 76 ILE A CA 1
ATOM 573 C C . ILE A 1 76 ? -12.792 6.083 4.207 1.00 90.88 76 ILE A C 1
ATOM 575 O O . ILE A 1 76 ? -13.204 5.104 4.821 1.00 90.88 76 ILE A O 1
ATOM 579 N N . GLU A 1 77 ? -13.404 7.268 4.255 1.00 94.31 77 GLU A N 1
ATOM 580 C CA . GLU A 1 77 ? -14.597 7.568 5.054 1.00 94.31 77 GLU A CA 1
ATOM 581 C C . GLU A 1 77 ? -15.779 6.684 4.651 1.00 94.31 77 GLU A C 1
ATOM 583 O O . GLU A 1 77 ? -16.400 6.069 5.513 1.00 94.31 77 GLU A O 1
ATOM 588 N N . SER A 1 78 ? -16.045 6.539 3.350 1.00 94.69 78 SER A N 1
ATOM 589 C CA . SER A 1 78 ? -17.108 5.661 2.849 1.00 94.69 78 SER A CA 1
ATOM 590 C C . SER A 1 78 ? -16.884 4.195 3.243 1.00 94.69 78 SER A C 1
ATOM 592 O O . SER A 1 78 ? -17.811 3.519 3.697 1.00 94.69 78 SER A O 1
ATOM 594 N N . THR A 1 79 ? -15.645 3.708 3.135 1.00 94.56 79 THR A N 1
ATOM 595 C CA . THR A 1 79 ? -15.304 2.331 3.526 1.00 94.56 79 THR A CA 1
ATOM 596 C C . THR A 1 79 ? -15.398 2.140 5.040 1.00 94.56 79 THR A C 1
ATOM 598 O O . THR A 1 79 ? -15.901 1.117 5.506 1.00 94.56 79 THR A O 1
ATOM 601 N N . PHE A 1 80 ? -14.962 3.134 5.818 1.00 95.44 80 PHE A N 1
ATOM 602 C CA . PHE A 1 80 ? -15.061 3.122 7.274 1.00 95.44 80 PHE A CA 1
ATOM 603 C C . PHE A 1 80 ? -16.523 3.153 7.736 1.00 95.44 80 PHE A C 1
ATOM 605 O O . PHE A 1 80 ? -16.897 2.410 8.637 1.00 95.44 80 PHE A O 1
ATOM 612 N N . GLU A 1 81 ? -17.378 3.942 7.080 1.00 96.12 81 GLU A N 1
ATOM 613 C CA . GLU A 1 81 ? -18.820 3.973 7.338 1.00 96.12 81 GLU A CA 1
ATOM 614 C C . GLU A 1 81 ? -19.445 2.588 7.134 1.00 96.12 81 GLU A C 1
ATOM 616 O O . GLU A 1 81 ? -20.193 2.107 7.988 1.00 96.12 81 GLU A O 1
ATOM 621 N N . HIS A 1 82 ? -19.102 1.921 6.028 1.00 95.88 82 HIS A N 1
ATOM 622 C CA . HIS A 1 82 ? -19.555 0.561 5.751 1.00 95.88 82 HIS A CA 1
ATOM 623 C C . HIS A 1 82 ? -19.078 -0.436 6.815 1.00 95.88 82 HIS A C 1
ATOM 625 O O . HIS A 1 82 ? -19.864 -1.250 7.302 1.00 95.88 82 HIS A O 1
ATOM 631 N N . PHE A 1 83 ? -17.806 -0.342 7.205 1.00 96.31 83 PHE A N 1
ATOM 632 C CA . PHE A 1 83 ? -17.227 -1.163 8.262 1.00 96.31 83 PHE A CA 1
ATOM 633 C C . PHE A 1 83 ? -17.955 -0.981 9.599 1.00 96.31 83 PHE A C 1
ATOM 635 O O . PHE A 1 83 ? -18.344 -1.977 10.203 1.00 96.31 83 PHE A O 1
ATOM 642 N N . VAL A 1 84 ? -18.193 0.257 10.047 1.00 95.25 84 VAL A N 1
ATOM 643 C CA . VAL A 1 84 ? -18.866 0.520 11.331 1.00 95.25 84 VAL A CA 1
ATOM 644 C C . VAL A 1 84 ? -20.278 -0.064 11.345 1.00 95.25 84 VAL A C 1
ATOM 646 O O . VAL A 1 84 ? -20.661 -0.683 12.337 1.00 95.25 84 VAL A O 1
ATOM 649 N N . LYS A 1 85 ? -21.040 0.074 10.250 1.00 93.88 85 LYS A N 1
ATOM 650 C CA . LYS A 1 85 ? -22.382 -0.528 10.142 1.00 93.88 85 LYS A CA 1
ATOM 651 C C . LYS A 1 85 ? -22.321 -2.048 10.302 1.00 93.88 85 LYS A C 1
ATOM 653 O O . LYS A 1 85 ? -22.984 -2.582 11.187 1.00 93.88 85 LYS A O 1
ATOM 658 N N . ARG A 1 86 ? -21.447 -2.723 9.545 1.00 93.69 86 ARG A N 1
ATOM 659 C CA . ARG A 1 86 ? -21.258 -4.180 9.652 1.00 93.69 86 ARG A CA 1
ATOM 660 C C . ARG A 1 86 ? -20.786 -4.619 11.031 1.00 93.69 86 ARG A C 1
ATOM 662 O O . ARG A 1 86 ? -21.255 -5.625 11.551 1.00 93.69 86 ARG A O 1
ATOM 669 N N . TRP A 1 87 ? -19.864 -3.877 11.638 1.00 93.62 87 TRP A N 1
ATOM 670 C CA . TRP A 1 87 ? -19.349 -4.177 12.972 1.00 93.62 87 TRP A CA 1
ATOM 671 C C . TRP A 1 87 ? -20.460 -4.140 14.023 1.00 93.62 87 TRP A C 1
ATOM 673 O O . TRP A 1 87 ? -20.522 -5.017 14.878 1.00 93.62 87 TRP A O 1
ATOM 683 N N . VAL A 1 88 ? -21.374 -3.171 13.930 1.00 90.56 88 VAL A N 1
ATOM 684 C CA . VAL A 1 88 ? -22.545 -3.095 14.812 1.00 90.56 88 VAL A CA 1
ATOM 685 C C . VAL A 1 88 ? -23.544 -4.217 14.522 1.00 90.56 88 VAL A C 1
ATOM 687 O O . VAL A 1 88 ? -24.009 -4.862 15.454 1.00 90.56 88 VAL A O 1
ATOM 690 N N . GLU A 1 89 ? -23.869 -4.465 13.252 1.00 91.12 89 GLU A N 1
ATOM 691 C CA . GLU A 1 89 ? -24.844 -5.488 12.836 1.00 91.12 89 GLU A CA 1
ATOM 692 C C . GLU A 1 89 ? -24.409 -6.919 13.188 1.00 91.12 89 GLU A C 1
ATOM 694 O O . GLU A 1 89 ? -25.251 -7.788 13.401 1.00 91.12 89 GLU A O 1
ATOM 699 N N . SER A 1 90 ? -23.099 -7.157 13.263 1.00 89.88 90 SER A N 1
ATOM 700 C CA . SER A 1 90 ? -22.492 -8.465 13.531 1.00 89.88 90 SER A CA 1
ATOM 701 C C . SER A 1 90 ? -22.024 -8.654 14.981 1.00 89.88 90 SER A C 1
ATOM 703 O O . SER A 1 90 ? -21.261 -9.581 15.262 1.00 89.88 90 SER A O 1
ATOM 705 N N . ASP A 1 91 ? -22.433 -7.777 15.907 1.00 88.06 91 ASP A N 1
ATOM 706 C CA . ASP A 1 91 ? -21.991 -7.783 17.312 1.00 88.06 91 ASP A CA 1
ATOM 707 C C . ASP A 1 91 ? -20.460 -7.891 17.447 1.00 88.06 91 ASP A C 1
ATOM 709 O O . ASP A 1 91 ? -19.898 -8.762 18.128 1.00 88.06 91 ASP A O 1
ATOM 713 N N . GLY A 1 92 ? -19.775 -7.012 16.717 1.00 88.38 92 GLY A N 1
ATOM 714 C CA . GLY A 1 92 ? -18.327 -6.873 16.704 1.00 88.38 92 GLY A CA 1
ATOM 715 C C . GLY A 1 92 ? -17.583 -7.846 15.789 1.00 88.38 92 GLY A C 1
ATOM 716 O O . GLY A 1 92 ? -16.353 -7.795 15.751 1.00 88.38 92 GLY A O 1
ATOM 717 N N . LYS A 1 93 ? -18.278 -8.710 15.036 1.00 92.81 93 LYS A N 1
ATOM 718 C CA . LYS A 1 93 ? -17.664 -9.670 14.101 1.00 92.81 93 LYS A CA 1
ATOM 719 C C . LYS A 1 93 ? -17.363 -9.073 12.723 1.00 92.81 93 LYS A C 1
ATOM 721 O O . LYS A 1 93 ? -17.632 -9.672 11.684 1.00 92.81 93 LYS A O 1
ATOM 726 N N . ALA A 1 94 ? -16.733 -7.904 12.717 1.00 95.25 94 ALA A N 1
ATOM 727 C CA . ALA A 1 94 ? -16.127 -7.332 11.523 1.00 95.25 94 ALA A CA 1
ATOM 728 C C . ALA A 1 94 ? -14.710 -6.844 11.838 1.00 95.25 94 ALA A C 1
ATOM 730 O O . ALA A 1 94 ? -14.455 -6.339 12.933 1.00 95.25 94 ALA A O 1
ATOM 731 N N . VAL A 1 95 ? -13.797 -6.970 10.876 1.00 96.62 95 VAL A N 1
ATOM 732 C CA . VAL A 1 95 ? -12.430 -6.443 10.953 1.00 96.62 95 VAL A CA 1
ATOM 733 C C . VAL A 1 95 ? -12.129 -5.618 9.715 1.00 96.62 95 VAL A C 1
ATOM 735 O O . VAL A 1 95 ? -12.349 -6.057 8.590 1.00 96.62 95 VAL A O 1
ATOM 738 N N . MET A 1 96 ? -11.587 -4.426 9.924 1.00 96.38 96 MET A N 1
ATOM 739 C CA . MET A 1 96 ? -11.064 -3.572 8.874 1.00 96.38 96 MET A CA 1
ATOM 740 C C . MET A 1 96 ? -9.548 -3.716 8.786 1.00 96.38 96 MET A C 1
ATOM 742 O O . MET A 1 96 ? -8.839 -3.515 9.769 1.00 96.38 96 MET A O 1
ATOM 746 N N . ILE A 1 97 ? -9.046 -4.026 7.595 1.00 95.88 97 ILE A N 1
ATOM 747 C CA . ILE A 1 97 ? -7.621 -4.041 7.273 1.00 95.88 97 ILE A CA 1
ATOM 748 C C . ILE A 1 97 ? -7.338 -2.848 6.364 1.00 95.88 97 ILE A C 1
ATOM 750 O O . ILE A 1 97 ? -7.879 -2.756 5.262 1.00 95.88 97 ILE A O 1
ATOM 754 N N . LEU A 1 98 ? -6.482 -1.943 6.822 1.00 92.88 98 LEU A N 1
ATOM 755 C CA . LEU A 1 98 ? -6.130 -0.714 6.130 1.00 92.88 98 LEU A CA 1
ATOM 756 C C . LEU A 1 98 ? -4.652 -0.759 5.718 1.00 92.88 98 LEU A C 1
ATOM 758 O O . LEU A 1 98 ? -3.750 -0.689 6.552 1.00 92.88 98 LEU A O 1
ATOM 762 N N . ASP A 1 99 ? -4.411 -0.920 4.416 1.00 89.75 99 ASP A N 1
ATOM 763 C CA . ASP A 1 99 ? -3.082 -1.015 3.805 1.00 89.75 99 ASP A CA 1
ATOM 764 C C . ASP A 1 99 ? -2.627 0.313 3.200 1.00 89.75 99 ASP A C 1
ATOM 766 O O . ASP A 1 99 ? -3.378 1.031 2.532 1.00 89.75 99 ASP A O 1
ATOM 770 N N . GLY A 1 100 ? -1.344 0.605 3.387 1.00 72.25 100 GLY A N 1
ATOM 771 C CA . GLY A 1 100 ? -0.667 1.690 2.694 1.00 72.25 100 GLY A CA 1
ATOM 772 C C . GLY A 1 100 ? -0.911 3.060 3.311 1.00 72.25 100 GLY A C 1
ATOM 773 O O . GLY A 1 100 ? -0.584 4.072 2.689 1.00 72.25 100 GLY A O 1
ATOM 774 N N . VAL A 1 101 ? -1.453 3.120 4.523 1.00 63.66 101 VAL A N 1
ATOM 775 C CA . VAL A 1 101 ? -1.406 4.342 5.313 1.00 63.66 101 VAL A CA 1
ATOM 776 C C . VAL A 1 101 ? -0.388 4.121 6.400 1.00 63.66 101 VAL A C 1
ATOM 778 O O . VAL A 1 101 ? -0.682 3.429 7.358 1.00 63.66 101 VAL A O 1
ATOM 781 N N . ILE A 1 102 ? 0.800 4.678 6.196 1.00 56.00 102 ILE A N 1
ATOM 782 C CA . ILE A 1 102 ? 1.531 5.465 7.185 1.00 56.00 102 ILE A CA 1
ATOM 783 C C . ILE A 1 102 ? 2.640 6.194 6.433 1.00 56.00 102 ILE A C 1
ATOM 785 O O . ILE A 1 102 ? 3.582 5.600 5.907 1.00 56.00 102 ILE A O 1
ATOM 789 N N . ARG A 1 103 ? 2.533 7.518 6.422 1.00 57.78 103 ARG A N 1
ATOM 790 C CA . ARG A 1 103 ? 3.665 8.428 6.437 1.00 57.78 103 ARG A CA 1
ATOM 791 C C . ARG A 1 103 ? 3.273 9.725 7.141 1.00 57.78 103 ARG A C 1
ATOM 793 O O . ARG A 1 103 ? 2.217 10.292 6.890 1.00 57.78 103 ARG A O 1
ATOM 800 N N . ARG A 1 104 ? 4.229 10.177 7.953 1.00 57.78 104 ARG A N 1
ATOM 801 C CA . ARG A 1 104 ? 4.400 11.470 8.628 1.00 57.78 104 ARG A CA 1
ATOM 802 C C . ARG A 1 104 ? 3.501 11.823 9.821 1.00 57.78 104 ARG A C 1
ATOM 804 O O . ARG A 1 104 ? 2.281 11.779 9.741 1.00 57.78 104 ARG A O 1
ATOM 811 N N . GLY A 1 105 ? 4.182 12.265 10.887 1.00 57.34 105 GLY A N 1
ATOM 812 C CA . GLY A 1 105 ? 3.755 13.351 11.773 1.00 57.34 105 GLY A CA 1
ATOM 813 C C . GLY A 1 105 ? 3.709 14.688 11.014 1.00 57.34 105 GLY A C 1
ATOM 814 O O . GLY A 1 105 ? 4.189 14.762 9.882 1.00 57.34 105 GLY A O 1
ATOM 815 N N . ALA A 1 106 ? 3.134 15.735 11.603 1.00 58.66 106 ALA A N 1
ATOM 816 C CA . ALA A 1 106 ? 2.931 17.011 10.912 1.00 58.66 106 ALA A CA 1
ATOM 817 C C . ALA A 1 106 ? 4.221 17.583 10.278 1.00 58.66 106 ALA A C 1
ATOM 819 O O . ALA A 1 106 ? 5.315 17.444 10.832 1.00 58.66 106 ALA A O 1
ATOM 820 N N . PHE A 1 107 ? 4.105 18.230 9.115 1.00 65.12 107 PHE A N 1
ATOM 821 C CA . PHE A 1 107 ? 5.244 18.835 8.418 1.00 65.12 107 PHE A CA 1
ATOM 822 C C . PHE A 1 107 ? 4.900 20.093 7.649 1.00 65.12 107 PHE A C 1
ATOM 824 O O . PHE A 1 107 ? 3.744 20.343 7.351 1.00 65.12 107 PHE A O 1
ATOM 831 N N . ILE A 1 108 ? 5.934 20.831 7.257 1.00 66.94 108 ILE A N 1
ATOM 832 C CA . ILE A 1 108 ? 5.816 21.981 6.368 1.00 66.94 108 ILE A CA 1
ATOM 833 C C . ILE A 1 108 ? 6.305 21.561 4.980 1.00 66.94 108 ILE A C 1
ATOM 835 O O . ILE A 1 108 ? 7.425 21.054 4.846 1.00 66.94 108 ILE A O 1
ATOM 839 N N . ASN A 1 109 ? 5.441 21.667 3.968 1.00 68.31 109 ASN A N 1
ATOM 840 C CA . ASN A 1 109 ? 5.796 21.333 2.589 1.00 68.31 109 ASN A CA 1
ATOM 841 C C . ASN A 1 109 ? 6.725 22.408 1.980 1.00 68.31 109 ASN A C 1
ATOM 843 O O . ASN A 1 109 ? 7.079 23.390 2.632 1.00 68.31 109 ASN A O 1
ATOM 847 N N . LYS A 1 110 ? 7.141 22.230 0.720 1.00 65.31 110 LYS A N 1
ATOM 848 C CA . LYS A 1 110 ? 8.045 23.179 0.038 1.00 65.31 110 LYS A CA 1
ATOM 849 C C . LYS A 1 110 ? 7.458 24.590 -0.109 1.00 65.31 110 LYS A C 1
ATOM 851 O O . LYS A 1 110 ? 8.224 25.538 -0.243 1.00 65.31 110 LYS A O 1
ATOM 856 N N . ASP A 1 111 ? 6.137 24.713 -0.031 1.00 70.12 111 ASP A N 1
ATOM 857 C CA . ASP A 1 111 ? 5.390 25.964 -0.168 1.00 70.12 111 ASP A CA 1
ATOM 858 C C . ASP A 1 111 ? 5.080 26.621 1.192 1.00 70.12 111 ASP A C 1
ATOM 860 O O . ASP A 1 111 ? 4.352 27.608 1.255 1.00 70.12 111 ASP A O 1
ATOM 864 N N . GLY A 1 112 ? 5.603 26.081 2.301 1.00 72.31 112 GLY A N 1
ATOM 865 C CA . GLY A 1 112 ? 5.355 26.619 3.641 1.00 72.31 112 GLY A CA 1
ATOM 866 C C . GLY A 1 112 ? 4.024 26.185 4.271 1.00 72.31 112 GLY A C 1
ATOM 867 O O . GLY A 1 112 ? 3.687 26.652 5.357 1.00 72.31 112 GLY A O 1
ATOM 868 N N . VAL A 1 113 ? 3.271 25.282 3.635 1.00 75.19 113 VAL A N 1
ATOM 869 C CA . VAL A 1 113 ? 1.972 24.802 4.130 1.00 75.19 113 VAL A CA 1
ATOM 870 C C . VAL A 1 113 ? 2.174 23.697 5.160 1.00 75.19 113 VAL A C 1
ATOM 872 O O . VAL A 1 113 ? 2.861 22.706 4.897 1.00 75.19 113 VAL A O 1
ATOM 875 N N . ALA A 1 114 ? 1.544 23.854 6.327 1.00 75.81 114 ALA A N 1
ATOM 876 C CA . ALA A 1 114 ? 1.495 22.823 7.353 1.00 75.81 114 ALA A CA 1
ATOM 877 C C . ALA A 1 114 ? 0.524 21.706 6.946 1.00 75.81 114 ALA A C 1
ATOM 879 O O . ALA A 1 114 ? -0.661 21.938 6.713 1.00 75.81 114 ALA A O 1
ATOM 880 N N . ILE A 1 115 ? 1.033 20.484 6.892 1.00 71.19 115 ILE A N 1
ATOM 881 C CA . ILE A 1 115 ? 0.303 19.274 6.550 1.00 71.19 115 ILE A CA 1
ATOM 882 C C . ILE A 1 115 ? 0.238 18.385 7.790 1.00 71.19 115 ILE A C 1
ATOM 884 O O . ILE A 1 115 ? 1.274 18.059 8.374 1.00 71.19 115 ILE A O 1
ATOM 888 N N . SER A 1 116 ? -0.975 18.010 8.200 1.00 73.69 116 SER A N 1
ATOM 889 C CA . SER A 1 116 ? -1.216 17.147 9.361 1.00 73.69 116 SER A CA 1
ATOM 890 C C . SER A 1 116 ? -0.780 15.706 9.106 1.00 73.69 116 SER A C 1
ATOM 892 O O . SER A 1 116 ? -0.648 15.257 7.963 1.00 73.69 116 SER A O 1
ATOM 894 N N . SER A 1 117 ? -0.563 14.957 10.185 1.00 77.50 117 SER A N 1
ATOM 895 C CA . SER A 1 117 ? -0.204 13.543 10.079 1.00 77.50 117 SER A CA 1
ATOM 896 C C . SER A 1 117 ? -1.305 12.725 9.405 1.00 77.50 117 SER A C 1
ATOM 898 O O . SER A 1 117 ? -2.490 13.029 9.531 1.00 77.50 117 SER A O 1
ATOM 900 N N . GLN A 1 118 ? -0.947 11.639 8.723 1.00 79.12 118 GLN A N 1
ATOM 901 C CA . GLN A 1 118 ? -1.953 10.755 8.120 1.00 79.12 118 GLN A CA 1
ATOM 902 C C . GLN A 1 118 ? -2.863 10.099 9.168 1.00 79.12 118 GLN A C 1
ATOM 904 O O . GLN A 1 118 ? -4.046 9.896 8.908 1.00 79.12 118 GLN A O 1
ATOM 909 N N . ILE A 1 119 ? -2.339 9.839 10.373 1.00 82.00 119 ILE A N 1
ATOM 910 C CA . ILE A 1 119 ? -3.150 9.391 11.510 1.00 82.00 119 ILE A CA 1
ATOM 911 C C . ILE A 1 119 ? -4.177 10.466 11.873 1.00 82.00 119 ILE A C 1
ATOM 913 O O . ILE A 1 119 ? -5.340 10.130 12.053 1.00 82.00 119 ILE A O 1
ATOM 917 N N . GLU A 1 120 ? -3.802 11.747 11.944 1.00 84.69 120 GLU A N 1
ATOM 918 C CA . GLU A 1 120 ? -4.755 12.840 12.207 1.00 84.69 120 GLU A CA 1
ATOM 919 C C . GLU A 1 120 ? -5.802 12.977 11.105 1.00 84.69 120 GLU A C 1
ATOM 921 O O . GLU A 1 120 ? -6.980 13.125 11.415 1.00 84.69 120 GLU A O 1
ATOM 926 N N . GLN A 1 121 ? -5.400 12.877 9.836 1.00 86.94 121 GLN A N 1
ATOM 927 C CA . GLN A 1 121 ? -6.328 12.934 8.704 1.00 86.94 121 GLN A CA 1
ATOM 928 C C . GLN A 1 121 ? -7.353 11.792 8.766 1.00 86.94 121 GLN A C 1
ATOM 930 O O . GLN A 1 121 ? -8.552 12.041 8.653 1.00 86.94 121 GLN A O 1
ATOM 935 N N . ILE A 1 122 ? -6.907 10.559 9.040 1.00 88.56 122 ILE A N 1
ATOM 936 C CA . ILE A 1 122 ? -7.815 9.423 9.257 1.00 88.56 122 ILE A CA 1
ATOM 937 C C . ILE A 1 122 ? -8.689 9.652 10.485 1.00 88.56 122 ILE A C 1
ATOM 939 O O . ILE A 1 122 ? -9.886 9.407 10.423 1.00 88.56 122 ILE A O 1
ATOM 943 N N . SER A 1 123 ? -8.120 10.131 11.590 1.00 90.31 123 SER A N 1
ATOM 944 C CA . SER A 1 123 ? -8.856 10.348 12.842 1.00 90.31 123 SER A CA 1
ATOM 945 C C . SER A 1 123 ? -9.985 11.357 12.665 1.00 90.31 123 SER A C 1
ATOM 947 O O . SER A 1 123 ? -11.076 11.147 13.188 1.00 90.31 123 SER A O 1
ATOM 949 N N . LEU A 1 124 ? -9.742 12.418 11.890 1.00 92.69 124 LEU A N 1
ATOM 950 C CA . LEU A 1 124 ? -10.765 13.383 11.506 1.00 92.69 124 LEU A CA 1
ATOM 951 C C . LEU A 1 124 ? -11.859 12.725 10.656 1.00 92.69 124 LEU A C 1
ATOM 953 O O . LEU A 1 124 ? -13.038 12.896 10.953 1.00 92.69 124 LEU A O 1
ATOM 957 N N . GLY A 1 125 ? -11.490 11.930 9.647 1.00 93.12 125 GLY A N 1
ATOM 958 C CA . GLY A 1 125 ? -12.477 11.225 8.822 1.00 93.12 125 GLY A CA 1
ATOM 959 C C . GLY A 1 125 ? -13.312 10.219 9.619 1.00 93.12 125 GLY A C 1
ATOM 960 O O . GLY A 1 125 ? -14.534 10.178 9.503 1.00 93.12 125 GLY A O 1
ATOM 961 N N . VAL A 1 126 ? -12.677 9.466 10.516 1.00 93.06 126 VAL A N 1
ATOM 962 C CA . VAL A 1 126 ? -13.335 8.557 11.464 1.00 93.06 126 VAL A CA 1
ATOM 963 C C . VAL A 1 126 ? -14.313 9.309 12.366 1.00 93.06 126 VAL A C 1
ATOM 965 O O . VAL A 1 126 ? -15.452 8.872 12.527 1.00 93.06 126 VAL A O 1
ATOM 968 N N . HIS A 1 127 ? -13.893 10.447 12.928 1.00 94.81 127 HIS A N 1
ATOM 969 C CA . HIS A 1 127 ? -14.757 11.313 13.729 1.00 94.81 127 HIS A CA 1
ATOM 970 C C . HIS A 1 127 ? -15.992 11.756 12.934 1.00 94.81 127 HIS A C 1
ATOM 972 O O . HIS A 1 127 ? -17.116 11.586 13.409 1.00 94.81 127 HIS A O 1
ATOM 978 N N . ASN A 1 128 ? -15.795 12.253 11.709 1.00 95.38 128 ASN A N 1
ATOM 979 C CA . ASN A 1 128 ? -16.877 12.702 10.833 1.00 95.38 128 ASN A CA 1
ATOM 980 C C . ASN A 1 128 ? -17.876 11.575 10.544 1.00 95.38 128 ASN A C 1
ATOM 982 O O . ASN A 1 128 ? -19.087 11.779 10.644 1.00 95.38 128 ASN A O 1
ATOM 986 N N . VAL A 1 129 ? -17.375 10.375 10.238 1.00 96.25 129 VAL A N 1
ATOM 987 C CA . VAL A 1 129 ? -18.208 9.199 9.964 1.00 96.25 129 VAL A CA 1
ATOM 988 C C . VAL A 1 129 ? -19.022 8.796 11.192 1.00 96.25 129 VAL A C 1
ATOM 990 O O . VAL A 1 129 ? -20.232 8.615 11.083 1.00 96.25 129 VAL A O 1
ATOM 993 N N . ILE A 1 130 ? -18.404 8.683 12.370 1.00 94.50 130 ILE A N 1
ATOM 994 C CA . ILE A 1 130 ? -19.122 8.275 13.589 1.00 94.50 130 ILE A CA 1
ATOM 995 C C . ILE A 1 130 ? -20.159 9.331 13.983 1.00 94.50 130 ILE A C 1
ATOM 997 O O . ILE A 1 130 ? -21.302 8.982 14.280 1.00 94.50 130 ILE A O 1
ATOM 1001 N N . LYS A 1 131 ? -19.802 10.619 13.913 1.00 94.25 131 LYS A N 1
ATOM 1002 C CA . LYS A 1 131 ? -20.716 11.740 14.174 1.00 94.25 131 LYS A CA 1
ATOM 1003 C C . LYS A 1 131 ? -21.930 11.699 13.245 1.00 94.25 131 LYS A C 1
ATOM 1005 O O . LYS A 1 131 ? -23.062 11.792 13.722 1.00 94.25 131 LYS A O 1
ATOM 1010 N N . LYS A 1 132 ? -21.706 11.489 11.942 1.00 95.19 132 LYS A N 1
ATOM 1011 C CA . LYS A 1 132 ? -22.770 11.292 10.948 1.00 95.19 132 LYS A CA 1
ATOM 1012 C C . LYS A 1 132 ? -23.664 10.110 11.331 1.00 95.19 132 LYS A C 1
ATOM 1014 O O . LYS A 1 132 ? -24.869 10.292 11.493 1.00 95.19 132 LYS A O 1
ATOM 1019 N N . LEU A 1 133 ? -23.086 8.932 11.559 1.00 94.62 133 LEU A N 1
ATOM 1020 C CA . LEU A 1 133 ? -23.837 7.713 11.869 1.00 94.62 133 LEU A CA 1
ATOM 1021 C C . LEU A 1 133 ? -24.691 7.840 13.137 1.00 94.62 133 LEU A C 1
ATOM 1023 O O . LEU A 1 133 ? -25.854 7.445 13.134 1.00 94.62 133 LEU A O 1
ATOM 1027 N N . VAL A 1 134 ? -24.152 8.423 14.209 1.00 93.25 134 VAL A N 1
ATOM 1028 C CA . VAL A 1 134 ? -24.892 8.651 15.462 1.00 93.25 134 VAL A CA 1
ATOM 1029 C C . VAL A 1 134 ? -26.039 9.648 15.265 1.00 93.25 134 VAL A C 1
ATOM 1031 O O . VAL A 1 134 ? -27.104 9.486 15.866 1.00 93.25 134 VAL A O 1
ATOM 1034 N N . SER A 1 135 ? -25.851 10.658 14.408 1.00 91.50 135 SER A N 1
ATOM 1035 C CA . SER A 1 135 ? -26.910 11.616 14.066 1.00 91.50 135 SER A CA 1
ATOM 1036 C C . SER A 1 135 ? -28.043 10.984 13.246 1.00 91.50 135 SER A C 1
ATOM 1038 O O . SER A 1 135 ? -29.206 11.326 13.456 1.00 91.50 135 SER A O 1
ATOM 1040 N N . GLU A 1 136 ? -27.717 10.025 12.373 1.00 93.94 136 GLU A N 1
ATOM 1041 C CA . GLU A 1 136 ? -28.674 9.293 11.533 1.00 93.94 136 GLU A CA 1
ATOM 1042 C C . GLU A 1 136 ? -29.387 8.167 12.300 1.00 93.94 136 GLU A C 1
ATOM 1044 O O . GLU A 1 136 ? -30.554 7.877 12.035 1.00 93.94 136 GLU A O 1
ATOM 1049 N N . ASN A 1 137 ? -28.715 7.537 13.269 1.00 91.88 137 ASN A N 1
ATOM 1050 C CA . ASN A 1 137 ? -29.266 6.450 14.070 1.00 91.88 137 ASN A CA 1
ATOM 1051 C C . ASN A 1 137 ? -28.862 6.561 15.546 1.00 91.88 137 ASN A C 1
ATOM 1053 O O . ASN A 1 137 ? -27.798 6.103 15.972 1.00 91.88 137 ASN A O 1
ATOM 1057 N N . ARG A 1 138 ? -29.785 7.071 16.369 1.00 88.00 138 ARG A N 1
ATOM 1058 C CA . ARG A 1 138 ? -29.584 7.228 17.818 1.00 88.00 138 ARG A CA 1
ATOM 1059 C C . ARG A 1 138 ? -29.317 5.923 18.567 1.00 88.00 138 ARG A C 1
ATOM 1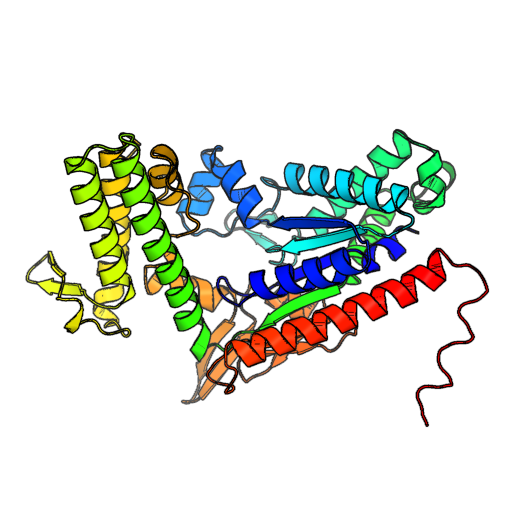061 O O . ARG A 1 138 ? -28.710 5.974 19.632 1.00 88.00 138 ARG A O 1
ATOM 1068 N N . ALA A 1 139 ? -29.690 4.759 18.029 1.00 87.75 139 ALA A N 1
ATOM 1069 C CA . ALA A 1 139 ? -29.363 3.479 18.660 1.00 87.75 139 ALA A CA 1
ATOM 1070 C C . ALA A 1 139 ? -27.845 3.225 18.725 1.00 87.75 139 ALA A C 1
ATOM 1072 O O . ALA A 1 139 ? -27.394 2.456 19.572 1.00 87.75 139 ALA A O 1
ATOM 1073 N N . LEU A 1 140 ? -27.050 3.895 17.880 1.00 89.00 140 LEU A N 1
ATOM 1074 C CA . LEU A 1 140 ? -25.589 3.795 17.877 1.00 89.00 140 LEU A CA 1
ATOM 1075 C C . LEU A 1 140 ? -24.921 4.488 19.069 1.00 89.00 140 LEU A C 1
ATOM 1077 O O . LEU A 1 140 ? -23.778 4.162 19.384 1.00 89.00 140 LEU A O 1
ATOM 1081 N N . VAL A 1 141 ? -25.637 5.355 19.796 1.00 88.81 141 VAL A N 1
ATOM 1082 C CA . VAL A 1 141 ? -25.141 5.970 21.040 1.00 88.81 141 VAL A CA 1
ATOM 1083 C C . VAL A 1 141 ? -24.720 4.907 22.061 1.00 88.81 141 VAL A C 1
ATOM 1085 O O . VAL A 1 141 ? -23.763 5.113 22.796 1.00 88.81 141 VAL A O 1
ATOM 1088 N N . LYS A 1 142 ? -25.352 3.724 22.074 1.00 86.12 142 LYS A N 1
ATOM 1089 C CA . LYS A 1 142 ? -24.949 2.628 22.975 1.00 86.12 142 LYS A CA 1
ATOM 1090 C C . LYS A 1 142 ? -23.517 2.127 22.714 1.00 86.12 142 LYS A C 1
ATOM 1092 O O . LYS A 1 142 ? -22.866 1.634 23.630 1.00 86.12 142 LYS A O 1
ATOM 1097 N N . HIS A 1 143 ? -23.030 2.252 21.477 1.00 85.69 143 HIS A N 1
ATOM 1098 C CA . HIS A 1 143 ? -21.676 1.854 21.080 1.00 85.69 143 HIS A CA 1
ATOM 1099 C C . HIS A 1 143 ? -20.685 3.023 21.152 1.00 85.69 143 HIS A C 1
ATOM 1101 O O . HIS A 1 143 ? -19.527 2.815 21.533 1.00 85.69 143 HIS A O 1
ATOM 1107 N N . PHE A 1 144 ? -21.169 4.233 20.854 1.00 90.31 144 PHE A N 1
ATOM 1108 C CA . PHE A 1 144 ? -20.412 5.486 20.812 1.00 90.31 144 PHE A CA 1
ATOM 1109 C C . PHE A 1 144 ? -20.998 6.532 21.777 1.00 90.31 144 PHE A C 1
ATOM 1111 O O . PHE A 1 144 ? -21.452 7.591 21.334 1.00 90.31 144 PHE A O 1
ATOM 1118 N N . PRO A 1 145 ? -21.043 6.257 23.094 1.00 89.62 145 PRO A N 1
ATOM 1119 C CA . PRO A 1 145 ? -21.710 7.139 24.050 1.00 89.62 145 PRO A CA 1
ATOM 1120 C C . PRO A 1 145 ? -21.077 8.529 24.082 1.00 89.62 145 PRO A C 1
ATOM 1122 O O . PRO A 1 145 ? -21.780 9.522 24.221 1.00 89.62 145 PRO A O 1
ATOM 1125 N N . GLU A 1 146 ? -19.766 8.633 23.876 1.00 89.69 146 GLU A N 1
ATOM 1126 C CA . GLU A 1 146 ? -19.052 9.907 23.797 1.00 89.69 146 GLU A CA 1
ATOM 1127 C C . GLU A 1 146 ? -19.557 10.849 22.691 1.00 89.69 146 GLU A C 1
ATOM 1129 O O . GLU A 1 146 ? -19.395 12.056 22.836 1.00 89.69 146 GLU A O 1
ATOM 1134 N N . TYR A 1 147 ? -20.214 10.330 21.648 1.00 90.62 147 TYR A N 1
ATOM 1135 C CA . TYR A 1 147 ? -20.836 11.123 20.579 1.00 90.62 147 TYR A CA 1
ATOM 1136 C C . TYR A 1 147 ? -22.288 11.527 20.885 1.00 90.62 147 TYR A C 1
ATOM 1138 O O . TYR A 1 147 ? -22.952 12.127 20.037 1.00 90.62 147 TYR A O 1
ATOM 1146 N N . ASP A 1 148 ? -22.814 11.212 22.073 1.00 88.94 148 ASP A N 1
ATOM 1147 C CA . ASP A 1 148 ? -24.120 11.718 22.482 1.00 88.94 148 ASP A CA 1
ATOM 1148 C C . ASP A 1 148 ? -24.072 13.231 22.732 1.00 88.94 148 ASP A C 1
ATOM 1150 O O . ASP A 1 148 ? -23.230 13.735 23.474 1.00 88.94 148 ASP A O 1
ATOM 1154 N N . ILE A 1 149 ? -25.045 13.946 22.167 1.00 80.31 149 ILE A N 1
ATOM 1155 C CA . ILE A 1 149 ? -25.215 15.397 22.321 1.00 80.31 149 ILE A CA 1
ATOM 1156 C C . ILE A 1 149 ? -25.338 15.783 23.804 1.00 80.31 149 ILE A C 1
ATOM 1158 O O . ILE A 1 149 ? -24.907 16.863 24.193 1.00 80.31 149 ILE A O 1
ATOM 1162 N N . SER A 1 150 ? -25.880 1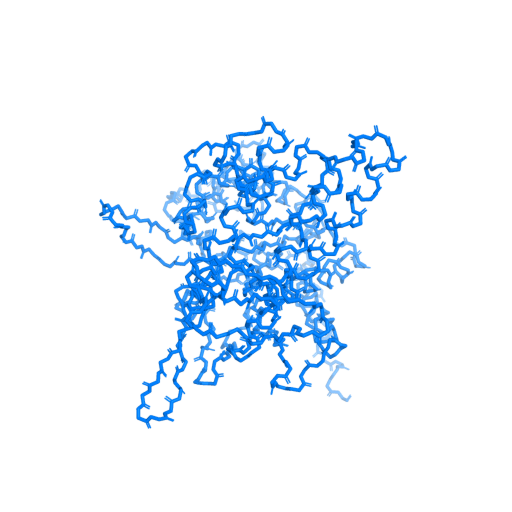4.897 24.647 1.00 83.56 150 SER A N 1
ATOM 1163 C CA . SER A 1 150 ? -26.010 15.141 26.090 1.00 83.56 150 SER A CA 1
ATOM 1164 C C . SER A 1 150 ? -24.666 15.235 26.833 1.00 83.56 150 SER A C 1
ATOM 1166 O O . SER A 1 150 ? -24.597 15.861 27.890 1.00 83.56 150 SER A O 1
ATOM 1168 N N . ASN A 1 151 ? -23.589 14.669 26.275 1.00 81.94 151 ASN A N 1
ATOM 1169 C CA . ASN A 1 151 ? -22.277 14.606 26.919 1.00 81.94 151 ASN A CA 1
ATOM 1170 C C . ASN A 1 151 ? -21.426 15.873 26.736 1.00 81.94 151 ASN A C 1
ATOM 1172 O O . ASN A 1 151 ? -20.352 15.947 27.330 1.00 81.94 151 ASN A O 1
ATOM 1176 N N . ASN A 1 152 ? -21.886 16.860 25.950 1.00 82.19 152 ASN A N 1
ATOM 1177 C CA . ASN A 1 152 ? -21.248 18.175 25.754 1.00 82.19 152 ASN A CA 1
ATOM 1178 C C . ASN A 1 152 ? -19.732 18.137 25.462 1.00 82.19 152 ASN A C 1
ATOM 1180 O O . ASN A 1 152 ? -19.016 19.085 25.782 1.00 82.19 152 ASN A O 1
ATOM 1184 N N . ARG A 1 153 ? -19.229 17.053 24.860 1.00 88.06 153 ARG A N 1
ATOM 1185 C CA . ARG A 1 153 ? -17.824 16.962 24.454 1.00 88.06 153 ARG A CA 1
ATOM 1186 C C . ARG A 1 153 ? -17.568 17.857 23.254 1.00 88.06 153 ARG A C 1
ATOM 1188 O O . ARG A 1 153 ? -18.379 17.909 22.329 1.00 88.06 153 ARG A O 1
ATOM 1195 N N . SER A 1 154 ? -16.430 18.535 23.264 1.00 91.50 154 SER A N 1
ATOM 1196 C CA . SER A 1 154 ? -15.974 19.308 22.112 1.00 91.50 154 SER A CA 1
ATOM 1197 C C . SER A 1 154 ? -15.549 18.389 20.960 1.00 91.50 154 SER A C 1
ATOM 1199 O O . SER A 1 154 ? -15.119 17.253 21.176 1.00 91.50 154 SER A O 1
ATOM 1201 N N . ASP A 1 155 ? -15.620 18.888 19.721 1.00 91.81 155 ASP A N 1
ATOM 1202 C CA . ASP A 1 155 ? -15.113 18.152 18.553 1.00 91.81 155 ASP A CA 1
ATOM 1203 C C . ASP A 1 155 ? -13.611 17.840 18.704 1.00 91.81 155 ASP A C 1
ATOM 1205 O O . ASP A 1 155 ? -13.165 16.760 18.322 1.00 91.81 155 ASP A O 1
ATOM 1209 N N . GLU A 1 156 ? -12.837 18.727 19.340 1.00 92.25 156 GLU A N 1
ATOM 1210 C CA . GLU A 1 156 ? -11.412 18.513 19.621 1.00 92.25 156 GLU A CA 1
ATOM 1211 C C . GLU A 1 156 ? -11.169 17.282 20.509 1.00 92.25 156 GLU A C 1
ATOM 1213 O O . GLU A 1 156 ? -10.315 16.449 20.195 1.00 92.25 156 GLU A O 1
ATOM 1218 N N . GLU A 1 157 ? -11.953 17.112 21.579 1.00 91.25 157 GLU A N 1
ATOM 1219 C CA . GLU A 1 157 ? -11.870 15.937 22.456 1.00 91.25 157 GLU A CA 1
ATOM 1220 C C . GLU A 1 157 ? -12.265 14.644 21.730 1.00 91.25 157 GLU A C 1
ATOM 1222 O O . GLU A 1 157 ? -11.648 13.594 21.933 1.00 91.25 157 GLU A O 1
ATOM 1227 N N . LEU A 1 158 ? -13.279 14.704 20.863 1.00 91.75 158 LEU A N 1
ATOM 1228 C CA . LEU A 1 158 ? -13.733 13.549 20.086 1.00 91.75 158 LEU A CA 1
ATOM 1229 C C . LEU A 1 158 ? -12.702 13.130 19.032 1.00 91.75 158 LEU A C 1
ATOM 1231 O O . LEU A 1 158 ? -12.432 11.935 18.879 1.00 91.75 158 LEU A O 1
ATOM 1235 N N . ILE A 1 159 ? -12.077 14.096 18.355 1.00 93.12 159 ILE A N 1
ATOM 1236 C CA . ILE A 1 159 ? -10.981 13.856 17.408 1.00 93.12 159 ILE A CA 1
ATOM 1237 C C . ILE A 1 159 ? -9.764 13.276 18.139 1.00 93.12 159 ILE A C 1
ATOM 1239 O O . ILE A 1 159 ? -9.148 12.330 17.644 1.00 93.12 159 ILE A O 1
ATOM 1243 N N . ALA A 1 160 ? -9.431 13.779 19.333 1.00 91.00 160 ALA A N 1
ATOM 1244 C CA . ALA A 1 160 ? -8.358 13.219 20.153 1.00 91.00 160 ALA A CA 1
ATOM 1245 C C . ALA A 1 160 ? -8.641 11.759 20.551 1.00 91.00 160 ALA A C 1
ATOM 1247 O O . ALA A 1 160 ? -7.748 10.913 20.465 1.00 91.00 160 ALA A O 1
ATOM 1248 N N . GLY A 1 161 ? -9.890 11.436 20.906 1.00 91.25 161 GLY A N 1
ATOM 1249 C CA . GLY A 1 161 ? -10.331 10.063 21.162 1.00 91.25 161 GLY A CA 1
ATOM 1250 C C . GLY A 1 161 ? -10.202 9.152 19.936 1.00 91.25 161 GLY A C 1
ATOM 1251 O O . GLY A 1 161 ? -9.676 8.043 20.045 1.00 91.25 161 GLY A O 1
ATOM 1252 N N . ALA A 1 162 ? -10.603 9.631 18.753 1.00 92.12 162 ALA A N 1
ATOM 1253 C CA . ALA A 1 162 ? -10.419 8.906 17.495 1.00 92.12 162 ALA A CA 1
ATOM 1254 C C . ALA A 1 162 ? -8.928 8.683 17.181 1.00 92.12 162 ALA A C 1
ATOM 1256 O O . ALA A 1 162 ? -8.534 7.576 16.819 1.00 92.12 162 ALA A O 1
ATOM 1257 N N . LYS A 1 163 ? -8.077 9.691 17.407 1.00 90.50 163 LYS A N 1
ATOM 1258 C CA . LYS A 1 163 ? -6.619 9.586 17.247 1.00 90.50 163 LYS A CA 1
ATOM 1259 C C . LYS A 1 163 ? -6.006 8.549 18.173 1.00 90.50 163 LYS A C 1
ATOM 1261 O O . LYS A 1 163 ? -5.179 7.756 17.725 1.00 90.50 163 LYS A O 1
ATOM 1266 N N . GLN A 1 164 ? -6.428 8.514 19.434 1.00 90.88 164 GLN A N 1
ATOM 1267 C CA . GLN A 1 164 ? -5.970 7.497 20.374 1.00 90.88 164 GLN A CA 1
ATOM 1268 C C . GLN A 1 164 ? -6.412 6.095 19.936 1.00 90.88 164 GLN A C 1
ATOM 1270 O O . GLN A 1 164 ? -5.588 5.185 19.917 1.00 90.88 164 GLN A O 1
ATOM 1275 N N . MET A 1 165 ? -7.662 5.927 19.484 1.00 91.12 165 MET A N 1
ATOM 1276 C CA . MET A 1 165 ? -8.130 4.662 18.901 1.00 91.12 165 MET A CA 1
ATOM 1277 C C . MET A 1 165 ? -7.250 4.221 17.723 1.00 91.12 165 MET A C 1
ATOM 1279 O O . MET A 1 165 ? -6.871 3.055 17.663 1.00 91.12 165 MET A O 1
ATOM 1283 N N . MET A 1 166 ? -6.905 5.134 16.807 1.00 90.31 166 MET A N 1
ATOM 1284 C CA . MET A 1 166 ? -6.051 4.815 15.657 1.00 90.31 166 MET A CA 1
ATOM 1285 C C . MET A 1 166 ? -4.634 4.413 16.065 1.00 90.31 166 MET A C 1
ATOM 1287 O O . MET A 1 166 ? -4.068 3.556 15.406 1.00 90.31 166 MET A O 1
ATOM 1291 N N . LYS A 1 167 ? -4.065 5.005 17.125 1.00 88.31 167 LYS A N 1
ATOM 1292 C CA . LYS A 1 167 ? -2.727 4.653 17.640 1.00 88.31 167 LYS A CA 1
ATOM 1293 C C . LYS A 1 167 ? -2.698 3.337 18.422 1.00 88.31 167 LYS A C 1
ATOM 1295 O O . LYS A 1 167 ? -1.673 2.662 18.455 1.00 88.31 167 LYS A O 1
ATOM 1300 N N . GLU A 1 168 ? -3.796 2.999 19.093 1.00 90.12 168 GLU A N 1
ATOM 1301 C CA . GLU A 1 168 ? -3.924 1.771 19.888 1.00 90.12 168 GLU A CA 1
ATOM 1302 C C . GLU A 1 168 ? -4.466 0.577 19.089 1.00 90.12 168 GLU A C 1
ATOM 1304 O O . GLU A 1 168 ? -4.501 -0.544 19.605 1.00 90.12 168 GLU A O 1
ATOM 1309 N N . ALA A 1 169 ? -4.902 0.807 17.848 1.00 92.62 169 ALA A N 1
ATOM 1310 C CA . ALA A 1 169 ? -5.255 -0.245 16.907 1.00 92.62 169 ALA A CA 1
ATOM 1311 C C . ALA A 1 169 ? -4.051 -1.155 16.630 1.00 92.62 169 ALA A C 1
ATOM 1313 O O . ALA A 1 169 ? -2.912 -0.854 16.994 1.00 92.62 169 ALA A O 1
ATOM 1314 N N . THR A 1 170 ? -4.286 -2.297 15.992 1.00 93.88 170 THR A N 1
ATOM 1315 C CA . THR A 1 170 ? -3.184 -3.196 15.639 1.00 93.88 170 THR A CA 1
ATOM 1316 C C . THR A 1 170 ? -2.418 -2.627 14.447 1.00 93.88 170 THR A C 1
ATOM 1318 O O . THR A 1 170 ? -3.008 -2.355 13.407 1.00 93.88 170 THR A O 1
ATOM 1321 N N . HIS A 1 171 ? -1.097 -2.498 14.553 1.00 93.31 171 HIS A N 1
ATOM 1322 C CA . HIS A 1 171 ? -0.212 -2.097 13.462 1.00 93.31 171 HIS A CA 1
ATOM 1323 C C . HIS A 1 171 ? 0.759 -3.228 13.142 1.00 93.31 171 HIS A C 1
ATOM 1325 O O . HIS A 1 171 ? 1.481 -3.714 14.011 1.00 93.31 171 HIS A O 1
ATOM 1331 N N . ILE A 1 172 ? 0.817 -3.633 11.879 1.00 94.00 172 ILE A N 1
ATOM 1332 C CA . ILE A 1 172 ? 1.718 -4.680 11.406 1.00 94.00 172 ILE A CA 1
ATOM 1333 C C . ILE A 1 172 ? 2.664 -4.072 10.382 1.00 94.00 172 ILE A C 1
ATOM 1335 O O . ILE A 1 172 ? 2.213 -3.535 9.375 1.00 94.00 172 ILE A O 1
ATOM 1339 N N . VAL A 1 173 ? 3.970 -4.179 10.606 1.00 91.94 173 VAL A N 1
ATOM 1340 C CA . VAL A 1 173 ? 4.989 -3.833 9.614 1.00 91.94 173 VAL A CA 1
ATOM 1341 C C . VAL A 1 173 ? 5.543 -5.101 8.970 1.00 91.94 173 VAL A C 1
ATOM 1343 O O . VAL A 1 173 ? 6.076 -5.983 9.640 1.00 91.94 173 VAL A O 1
ATOM 1346 N N . ALA A 1 174 ? 5.403 -5.192 7.650 1.00 91.88 174 ALA A N 1
ATOM 1347 C CA . ALA A 1 174 ? 6.115 -6.152 6.820 1.00 91.88 174 ALA A CA 1
ATOM 1348 C C . ALA A 1 174 ? 7.553 -5.648 6.631 1.00 91.88 174 ALA A C 1
ATOM 1350 O O . ALA A 1 174 ? 7.819 -4.790 5.782 1.00 91.88 174 ALA A O 1
ATOM 1351 N N . ASP A 1 175 ? 8.435 -6.143 7.492 1.00 89.50 175 ASP A N 1
ATOM 1352 C CA . ASP A 1 175 ? 9.817 -5.706 7.671 1.00 89.50 175 ASP A CA 1
ATOM 1353 C C . ASP A 1 175 ? 10.732 -6.344 6.618 1.00 89.50 175 ASP A C 1
ATOM 1355 O O . ASP A 1 175 ? 10.702 -7.558 6.434 1.00 89.50 175 ASP A O 1
ATOM 1359 N N . VAL A 1 176 ? 11.539 -5.541 5.926 1.00 87.88 176 VAL A N 1
ATOM 1360 C CA . VAL A 1 176 ? 12.459 -5.992 4.870 1.00 87.88 176 VAL A CA 1
ATOM 1361 C C . VAL A 1 176 ? 13.810 -5.359 5.134 1.00 87.88 176 VAL A C 1
ATOM 1363 O O . VAL A 1 176 ? 13.877 -4.147 5.329 1.00 87.88 176 VAL A O 1
ATOM 1366 N N . LEU A 1 177 ? 14.872 -6.167 5.120 1.00 87.19 177 LEU A N 1
ATOM 1367 C CA . LEU A 1 177 ? 16.218 -5.634 5.286 1.00 87.19 177 LEU A CA 1
ATOM 1368 C C . LEU A 1 177 ? 16.648 -4.791 4.076 1.00 87.19 177 LEU A C 1
ATOM 1370 O O . LEU A 1 177 ? 16.238 -5.091 2.950 1.00 87.19 177 LEU A O 1
ATOM 1374 N N . PRO A 1 178 ? 17.497 -3.768 4.280 1.00 84.25 178 PRO A N 1
ATOM 1375 C CA . PRO A 1 178 ? 18.003 -2.907 3.210 1.00 84.25 178 PRO A CA 1
ATOM 1376 C C . PRO A 1 178 ? 18.570 -3.683 2.017 1.00 84.25 178 PRO A C 1
ATOM 1378 O O . PRO A 1 178 ? 18.308 -3.332 0.868 1.00 84.25 178 PRO A O 1
ATOM 1381 N N . GLU A 1 179 ? 19.295 -4.770 2.283 1.00 83.31 179 GLU A N 1
ATOM 1382 C CA . GLU A 1 179 ? 19.933 -5.612 1.269 1.00 83.31 179 GLU A CA 1
ATOM 1383 C C . GLU A 1 179 ? 18.917 -6.371 0.404 1.00 83.31 179 GLU A C 1
ATOM 1385 O O . GLU A 1 179 ? 19.172 -6.623 -0.772 1.00 83.31 179 GLU A O 1
ATOM 1390 N N . ASP A 1 180 ? 17.753 -6.711 0.965 1.00 88.06 180 ASP A N 1
ATOM 1391 C CA . ASP A 1 180 ? 16.683 -7.418 0.256 1.00 88.06 180 ASP A CA 1
ATOM 1392 C C . ASP A 1 180 ? 15.686 -6.457 -0.414 1.00 88.06 180 ASP A C 1
ATOM 1394 O O . ASP A 1 180 ? 14.937 -6.861 -1.306 1.00 88.06 180 ASP A O 1
ATOM 1398 N N . ALA A 1 181 ? 15.646 -5.189 0.007 1.00 87.81 181 ALA A N 1
ATOM 1399 C CA . ALA A 1 181 ? 14.615 -4.229 -0.377 1.00 87.81 181 ALA A CA 1
ATOM 1400 C C . ALA A 1 181 ? 14.535 -4.013 -1.896 1.00 87.81 181 ALA A C 1
ATOM 1402 O O . ALA A 1 181 ? 13.442 -4.042 -2.471 1.00 87.81 181 ALA A O 1
ATOM 1403 N N . GLU A 1 182 ? 15.684 -3.861 -2.564 1.00 86.56 182 GLU A N 1
ATOM 1404 C CA . GLU A 1 182 ? 15.714 -3.704 -4.021 1.00 86.56 182 GLU A CA 1
ATOM 1405 C C . GLU A 1 182 ? 15.270 -4.980 -4.735 1.00 86.56 182 GLU A C 1
ATOM 1407 O O . GLU A 1 182 ? 14.458 -4.911 -5.658 1.00 86.56 182 GLU A O 1
ATOM 1412 N N . ALA A 1 183 ? 15.741 -6.147 -4.289 1.00 86.00 183 ALA A N 1
ATOM 1413 C CA . ALA A 1 183 ? 15.365 -7.426 -4.882 1.00 86.00 183 ALA A CA 1
ATOM 1414 C C . ALA A 1 183 ? 13.852 -7.683 -4.768 1.00 86.00 183 ALA A C 1
ATOM 1416 O O . ALA A 1 183 ? 13.233 -8.152 -5.720 1.00 86.00 183 ALA A O 1
ATOM 1417 N N . GLN A 1 184 ? 13.227 -7.330 -3.640 1.00 86.44 184 GLN A N 1
ATOM 1418 C CA . GLN A 1 184 ? 11.775 -7.455 -3.457 1.00 86.44 184 GLN A CA 1
ATOM 1419 C C . GLN A 1 184 ? 10.989 -6.506 -4.371 1.00 86.44 184 GLN A C 1
ATOM 1421 O O . GLN A 1 184 ? 9.963 -6.891 -4.937 1.00 86.44 184 GLN A O 1
ATOM 1426 N N . MET A 1 185 ? 11.477 -5.276 -4.558 1.00 86.38 185 MET A N 1
ATOM 1427 C CA . MET A 1 185 ? 10.885 -4.340 -5.514 1.00 86.38 185 MET A CA 1
ATOM 1428 C C . MET A 1 185 ? 11.011 -4.837 -6.958 1.00 86.38 185 MET A C 1
ATOM 1430 O O . MET A 1 185 ? 10.024 -4.789 -7.691 1.00 86.38 185 MET A O 1
ATOM 1434 N N . LYS A 1 186 ? 12.181 -5.369 -7.340 1.00 87.69 186 LYS A N 1
ATOM 1435 C CA . LYS A 1 186 ? 12.397 -5.980 -8.660 1.00 87.69 186 LYS A CA 1
ATOM 1436 C C . LYS A 1 186 ? 11.453 -7.152 -8.896 1.00 87.69 186 LYS A C 1
ATOM 1438 O O . LYS A 1 186 ? 10.708 -7.132 -9.862 1.00 87.69 186 LYS A O 1
ATOM 1443 N N . ARG A 1 187 ? 11.364 -8.094 -7.950 1.00 86.81 187 ARG A N 1
ATOM 1444 C CA . ARG A 1 187 ? 10.430 -9.234 -8.029 1.00 86.81 187 ARG A CA 1
ATOM 1445 C C . ARG A 1 187 ? 8.974 -8.804 -8.197 1.00 86.81 187 ARG A C 1
ATOM 1447 O O . ARG A 1 187 ? 8.212 -9.468 -8.896 1.00 86.81 187 ARG A O 1
ATOM 1454 N N . ARG A 1 188 ? 8.560 -7.708 -7.547 1.00 85.69 188 ARG A N 1
ATOM 1455 C CA . ARG A 1 188 ? 7.222 -7.138 -7.761 1.00 85.69 188 ARG A CA 1
ATOM 1456 C C . ARG A 1 188 ? 7.064 -6.631 -9.195 1.00 85.69 188 ARG A C 1
ATOM 1458 O O . ARG A 1 188 ? 6.050 -6.944 -9.806 1.00 85.69 188 ARG A O 1
ATOM 1465 N N . ALA A 1 189 ? 8.038 -5.887 -9.716 1.00 89.75 189 ALA A N 1
ATOM 1466 C CA . ALA A 1 189 ? 8.017 -5.424 -11.101 1.00 89.75 189 ALA A CA 1
ATOM 1467 C C . ALA A 1 189 ? 7.998 -6.595 -12.099 1.00 89.75 189 ALA A C 1
ATOM 1469 O O . ALA A 1 189 ? 7.168 -6.584 -13.001 1.00 89.75 189 ALA A O 1
ATOM 1470 N N . ASP A 1 190 ? 8.806 -7.639 -11.885 1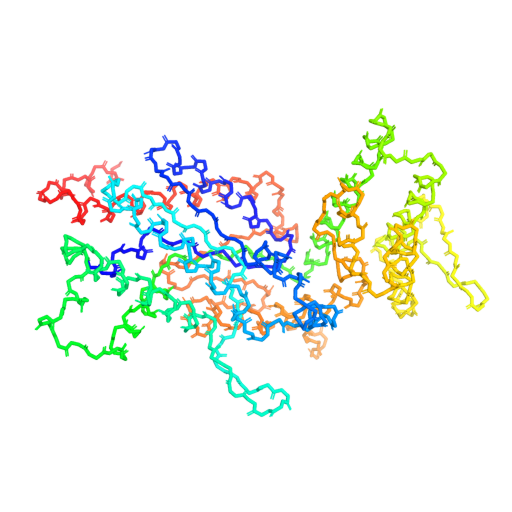.00 90.62 190 ASP A N 1
ATOM 1471 C CA . ASP A 1 190 ? 8.828 -8.855 -12.714 1.00 90.62 190 ASP A CA 1
ATOM 1472 C C . ASP A 1 190 ? 7.453 -9.515 -12.788 1.00 90.62 190 ASP A C 1
ATOM 1474 O O . ASP A 1 190 ? 6.959 -9.844 -13.868 1.00 90.62 190 ASP A O 1
ATOM 1478 N N . LYS A 1 191 ? 6.804 -9.687 -11.628 1.00 89.81 191 LYS A N 1
ATOM 1479 C CA . LYS A 1 191 ? 5.465 -10.279 -11.546 1.00 89.81 191 LYS A CA 1
ATOM 1480 C C . LYS A 1 191 ? 4.450 -9.468 -12.352 1.00 89.81 191 LYS A C 1
ATOM 1482 O O . LYS A 1 191 ? 3.623 -10.051 -13.052 1.00 89.81 191 LYS A O 1
ATOM 1487 N N . GLU A 1 192 ? 4.508 -8.142 -12.255 1.00 91.12 192 GLU A N 1
ATOM 1488 C CA . GLU A 1 192 ? 3.618 -7.262 -13.010 1.00 91.12 192 GLU A CA 1
ATOM 1489 C C . GLU A 1 192 ? 3.924 -7.295 -14.514 1.00 91.12 192 GLU A C 1
ATOM 1491 O O . GLU A 1 192 ? 2.998 -7.412 -15.308 1.00 91.12 192 GLU A O 1
ATOM 1496 N N . ILE A 1 193 ? 5.197 -7.288 -14.921 1.00 93.50 193 ILE A N 1
ATOM 1497 C CA . ILE A 1 193 ? 5.614 -7.426 -16.327 1.00 93.50 193 ILE A CA 1
ATOM 1498 C C . ILE A 1 193 ? 5.103 -8.743 -16.923 1.00 93.50 193 ILE A C 1
ATOM 1500 O O . ILE A 1 193 ? 4.564 -8.758 -18.032 1.00 93.50 193 ILE A O 1
ATOM 1504 N N . TYR A 1 194 ? 5.224 -9.849 -16.187 1.00 92.56 194 TYR A N 1
ATOM 1505 C CA . TYR A 1 194 ? 4.701 -11.145 -16.615 1.00 92.56 194 TYR A CA 1
ATOM 1506 C C . TYR A 1 194 ? 3.169 -11.132 -16.737 1.00 92.56 194 TYR A C 1
ATOM 1508 O O . TYR A 1 194 ? 2.627 -11.603 -17.737 1.00 92.56 194 TYR A O 1
ATOM 1516 N N . SER A 1 195 ? 2.475 -10.542 -15.758 1.00 93.69 195 SER A N 1
ATOM 1517 C CA . SER A 1 195 ? 1.016 -10.369 -15.781 1.00 93.69 195 SER A CA 1
ATOM 1518 C C . SER A 1 195 ? 0.549 -9.541 -16.982 1.00 93.69 195 SER A C 1
ATOM 1520 O O . SER A 1 195 ? -0.397 -9.928 -17.666 1.00 93.69 195 SER A O 1
ATOM 1522 N N . ILE A 1 196 ? 1.238 -8.434 -17.283 1.00 93.81 196 ILE A N 1
ATOM 1523 C CA . ILE A 1 196 ? 0.953 -7.578 -18.440 1.00 93.81 196 ILE A CA 1
ATOM 1524 C C . ILE A 1 196 ? 1.059 -8.381 -19.738 1.00 93.81 196 ILE A C 1
ATOM 1526 O O . ILE A 1 196 ? 0.164 -8.295 -20.574 1.00 93.81 196 ILE A O 1
ATOM 1530 N N . ARG A 1 197 ? 2.112 -9.192 -19.907 1.00 92.69 197 ARG A N 1
ATOM 1531 C CA . ARG A 1 197 ? 2.268 -10.036 -21.104 1.00 92.69 197 ARG A CA 1
ATOM 1532 C C . ARG A 1 197 ? 1.130 -11.032 -21.271 1.00 92.69 197 ARG A C 1
ATOM 1534 O O . ARG A 1 197 ? 0.590 -11.128 -22.367 1.00 92.69 197 ARG A O 1
ATOM 1541 N N . GLY A 1 198 ? 0.753 -11.734 -20.200 1.00 92.69 198 GLY A N 1
ATOM 1542 C CA . GLY A 1 198 ? -0.376 -12.667 -20.238 1.00 92.69 198 GLY A CA 1
ATOM 1543 C C . GLY A 1 198 ? -1.671 -11.970 -20.662 1.00 92.69 198 GLY A C 1
ATOM 1544 O O . GLY A 1 198 ? -2.322 -12.396 -21.609 1.00 92.69 198 GLY A O 1
ATOM 1545 N N . GLN A 1 199 ? -1.973 -10.822 -20.049 1.00 93.44 199 GLN A N 1
ATOM 1546 C CA . GLN A 1 199 ? -3.162 -10.038 -20.392 1.00 93.44 199 GLN A CA 1
ATOM 1547 C C . GLN A 1 199 ? -3.132 -9.510 -21.835 1.00 93.44 199 GLN A C 1
ATOM 1549 O O . GLN A 1 199 ? -4.159 -9.524 -22.505 1.00 93.44 199 GLN A O 1
ATOM 1554 N N . LEU A 1 200 ? -1.979 -9.066 -22.348 1.00 91.25 200 LEU A N 1
ATOM 1555 C CA . LEU A 1 200 ? -1.849 -8.640 -23.749 1.00 91.25 200 LEU A CA 1
ATOM 1556 C C . LEU A 1 200 ? -2.138 -9.791 -24.724 1.00 91.25 200 LEU A C 1
ATOM 1558 O O . LEU A 1 200 ? -2.831 -9.587 -25.722 1.00 91.25 200 LEU A O 1
ATOM 1562 N N . GLN A 1 201 ? -1.645 -10.995 -24.425 1.00 88.56 201 GLN A N 1
ATOM 1563 C CA . GLN A 1 201 ? -1.909 -12.194 -25.226 1.00 88.56 201 GLN A CA 1
ATOM 1564 C C . GLN A 1 201 ? -3.399 -12.557 -25.212 1.00 88.56 201 GLN A C 1
ATOM 1566 O O . GLN A 1 201 ? -3.978 -12.790 -26.276 1.00 88.56 201 GLN A O 1
ATOM 1571 N N . ASP A 1 202 ? -4.041 -12.507 -24.043 1.00 89.81 202 ASP A N 1
ATOM 1572 C CA . ASP A 1 202 ? -5.480 -12.746 -23.903 1.00 89.81 202 ASP A CA 1
ATOM 1573 C C . ASP A 1 202 ? -6.306 -11.745 -24.731 1.00 89.81 202 ASP A C 1
ATOM 1575 O O . ASP A 1 202 ? -7.232 -12.137 -25.441 1.00 89.81 202 ASP A O 1
ATOM 1579 N N . ARG A 1 203 ? -5.929 -10.457 -24.749 1.00 85.94 203 ARG A N 1
ATOM 1580 C CA . ARG A 1 203 ? -6.629 -9.422 -25.538 1.00 85.94 203 ARG A CA 1
ATOM 1581 C C . ARG A 1 203 ? -6.559 -9.659 -27.047 1.00 85.94 203 ARG A C 1
ATOM 1583 O O . ARG A 1 203 ? -7.528 -9.359 -27.750 1.00 85.94 203 ARG A O 1
ATOM 1590 N N . VAL A 1 204 ? -5.458 -10.209 -27.561 1.00 84.88 204 VAL A N 1
ATOM 1591 C CA . VAL A 1 204 ? -5.361 -10.611 -28.977 1.00 84.88 204 VAL A CA 1
ATOM 1592 C C . VAL A 1 204 ? -6.251 -11.818 -29.261 1.00 84.88 204 VAL A C 1
ATOM 1594 O O . VAL A 1 204 ? -6.984 -11.815 -30.252 1.00 84.88 204 VAL A O 1
ATOM 1597 N N . LEU A 1 205 ? -6.243 -12.827 -28.383 1.00 82.50 205 LEU A N 1
ATOM 1598 C CA . LEU A 1 205 ? -7.110 -14.005 -28.513 1.00 82.50 205 LEU A CA 1
ATOM 1599 C C . LEU A 1 205 ? -8.598 -13.617 -28.508 1.00 82.50 205 LEU A C 1
ATOM 1601 O O . LEU A 1 205 ? -9.386 -14.155 -29.287 1.00 82.50 205 LEU A O 1
ATOM 1605 N N . GLU A 1 206 ? -8.963 -12.625 -27.697 1.00 88.25 206 GLU A N 1
ATOM 1606 C CA . GLU A 1 206 ? -10.306 -12.043 -27.625 1.00 88.25 206 GLU A CA 1
ATOM 1607 C C . GLU A 1 206 ? -10.632 -11.071 -28.777 1.00 88.25 206 GLU A C 1
ATOM 1609 O O . GLU A 1 206 ? -11.748 -10.552 -28.838 1.00 88.25 206 GLU A O 1
ATOM 1614 N N . ARG A 1 207 ? -9.698 -10.834 -29.713 1.00 82.88 207 ARG A N 1
ATOM 1615 C CA . ARG A 1 207 ? -9.820 -9.882 -30.839 1.00 82.88 207 ARG A CA 1
ATOM 1616 C C . ARG A 1 207 ? -10.083 -8.435 -30.409 1.00 82.88 207 ARG A C 1
ATOM 1618 O O . ARG A 1 207 ? -10.720 -7.672 -31.133 1.00 82.88 207 ARG A O 1
ATOM 1625 N N . GLN A 1 208 ? -9.606 -8.064 -29.229 1.00 82.00 208 GLN A N 1
ATOM 1626 C CA . GLN A 1 208 ? -9.735 -6.716 -28.673 1.00 82.00 208 GLN A CA 1
ATOM 1627 C C . GLN A 1 208 ? -8.499 -5.852 -28.942 1.00 82.00 208 GLN A C 1
ATOM 1629 O O . GLN A 1 208 ? -8.574 -4.629 -28.840 1.00 82.00 208 GLN A O 1
ATOM 1634 N N . LEU A 1 209 ? -7.378 -6.475 -29.313 1.00 83.25 209 LEU A N 1
ATOM 1635 C CA . LEU A 1 209 ? -6.148 -5.804 -29.712 1.00 83.25 209 LEU A CA 1
ATOM 1636 C C . LEU A 1 209 ? -5.661 -6.356 -31.056 1.00 83.25 209 LEU A C 1
ATOM 1638 O O . LEU A 1 209 ? -5.715 -7.561 -31.298 1.00 83.25 209 LEU A O 1
ATOM 1642 N N . ASP A 1 210 ? -5.199 -5.460 -31.925 1.00 88.06 210 ASP A N 1
ATOM 1643 C CA . ASP A 1 210 ? -4.595 -5.821 -33.207 1.00 88.06 210 ASP A CA 1
ATOM 1644 C C . ASP A 1 210 ? -3.197 -6.440 -33.020 1.00 88.06 210 ASP A C 1
ATOM 1646 O O . ASP A 1 210 ? -2.478 -6.090 -32.080 1.00 88.06 210 ASP A O 1
ATOM 1650 N N . ALA A 1 211 ? -2.812 -7.358 -33.911 1.00 85.69 211 ALA A N 1
ATOM 1651 C CA . ALA A 1 211 ? -1.565 -8.112 -33.790 1.00 85.69 211 ALA A CA 1
ATOM 1652 C C . ALA A 1 211 ? -0.319 -7.218 -33.904 1.00 85.69 211 ALA A C 1
ATOM 1654 O O . ALA A 1 211 ? 0.628 -7.409 -33.141 1.00 85.69 211 ALA A O 1
ATOM 1655 N N . ASP A 1 212 ? -0.339 -6.206 -34.779 1.00 87.62 212 ASP A N 1
ATOM 1656 C CA . ASP A 1 212 ? 0.798 -5.295 -34.953 1.00 87.62 212 ASP A CA 1
ATOM 1657 C C . ASP A 1 212 ? 0.974 -4.422 -33.704 1.00 87.62 212 ASP A C 1
ATOM 1659 O O . ASP A 1 212 ? 2.082 -4.270 -33.184 1.00 87.62 212 ASP A O 1
ATOM 1663 N N . LYS A 1 213 ? -0.143 -3.926 -33.150 1.00 87.31 213 LYS A N 1
ATOM 1664 C CA . LYS A 1 213 ? -0.141 -3.212 -31.865 1.00 87.31 213 LYS A CA 1
ATOM 1665 C C . LYS A 1 213 ? 0.358 -4.091 -30.725 1.00 87.31 213 LYS A C 1
ATOM 1667 O O . LYS A 1 213 ? 1.075 -3.606 -29.857 1.00 87.31 213 LYS A O 1
ATOM 1672 N N . MET A 1 214 ? -0.010 -5.370 -30.701 1.00 87.81 214 MET A N 1
ATOM 1673 C CA . MET A 1 214 ? 0.481 -6.292 -29.680 1.00 87.81 214 MET A CA 1
ATOM 1674 C C . MET A 1 214 ? 1.990 -6.503 -29.793 1.00 87.81 214 MET A C 1
ATOM 1676 O O . MET A 1 214 ? 2.674 -6.406 -28.778 1.00 87.81 214 MET A O 1
ATOM 1680 N N . GLN A 1 215 ? 2.520 -6.711 -30.999 1.00 89.50 215 GLN A N 1
ATOM 1681 C CA . GLN A 1 215 ? 3.957 -6.877 -31.206 1.00 89.50 215 GLN A CA 1
ATOM 1682 C C . GLN A 1 215 ? 4.741 -5.628 -30.769 1.00 89.50 215 GLN A C 1
ATOM 1684 O O . GLN A 1 215 ? 5.787 -5.732 -30.124 1.00 89.50 215 GLN A O 1
ATOM 1689 N N . GLU A 1 216 ? 4.214 -4.442 -31.078 1.00 92.94 216 GLU A N 1
ATOM 1690 C CA . GLU A 1 216 ? 4.773 -3.167 -30.633 1.00 92.94 216 GLU A CA 1
ATOM 1691 C C . GLU A 1 216 ? 4.762 -3.054 -29.094 1.00 92.94 216 GLU A C 1
ATOM 1693 O O . GLU A 1 216 ? 5.794 -2.775 -28.476 1.00 92.94 216 GLU A O 1
ATOM 1698 N N . MET A 1 217 ? 3.631 -3.372 -28.455 1.00 92.31 217 MET A N 1
ATOM 1699 C CA . MET A 1 217 ? 3.503 -3.385 -26.995 1.00 92.31 217 MET A CA 1
ATOM 1700 C C . MET A 1 217 ? 4.435 -4.409 -26.337 1.00 92.31 217 MET A C 1
ATOM 1702 O O . MET A 1 217 ? 5.114 -4.077 -25.368 1.00 92.31 217 MET A O 1
ATOM 1706 N N . GLU A 1 218 ? 4.541 -5.631 -26.861 1.00 91.94 218 GLU A N 1
ATOM 1707 C CA . GLU A 1 218 ? 5.484 -6.634 -26.356 1.00 91.94 218 GLU A CA 1
ATOM 1708 C C . GLU A 1 218 ? 6.935 -6.155 -26.463 1.00 91.94 218 GLU A C 1
ATOM 1710 O O . GLU A 1 218 ? 7.716 -6.375 -25.532 1.00 91.94 218 GLU A O 1
ATOM 1715 N N . SER A 1 219 ? 7.289 -5.439 -27.537 1.00 94.19 219 SER A N 1
ATOM 1716 C CA . SER A 1 219 ? 8.608 -4.816 -27.675 1.00 94.19 219 SER A CA 1
ATOM 1717 C C . SER A 1 219 ? 8.859 -3.769 -26.587 1.00 94.19 219 SER A C 1
ATOM 1719 O O . SER A 1 219 ? 9.958 -3.713 -26.031 1.00 94.19 219 SER A O 1
ATOM 1721 N N . TYR A 1 220 ? 7.865 -2.950 -26.241 1.00 95.06 220 TYR A N 1
ATOM 1722 C CA . TYR A 1 220 ? 7.974 -1.995 -25.135 1.00 95.06 220 TYR A CA 1
ATOM 1723 C C . TYR A 1 220 ? 8.121 -2.692 -23.780 1.00 95.06 220 TYR A C 1
ATOM 1725 O O . TYR A 1 220 ? 9.010 -2.346 -23.001 1.00 95.06 220 TYR A O 1
ATOM 1733 N N . ILE A 1 221 ? 7.326 -3.732 -23.520 1.00 94.75 221 ILE A N 1
ATOM 1734 C CA . ILE A 1 221 ? 7.413 -4.514 -22.281 1.00 94.75 221 ILE A CA 1
ATOM 1735 C C . ILE A 1 221 ? 8.755 -5.259 -22.177 1.00 94.75 221 ILE A C 1
ATOM 1737 O O . ILE A 1 221 ? 9.320 -5.361 -21.089 1.00 94.75 221 ILE A O 1
ATOM 1741 N N . PHE A 1 222 ? 9.313 -5.749 -23.287 1.00 94.00 222 PHE A N 1
ATOM 1742 C CA . PHE A 1 222 ? 10.669 -6.305 -23.325 1.00 94.00 222 PHE A CA 1
ATOM 1743 C C . PHE A 1 222 ? 11.732 -5.271 -22.936 1.00 94.00 222 PHE A C 1
ATOM 1745 O O . PHE A 1 222 ? 12.609 -5.582 -22.133 1.00 94.00 222 PHE A O 1
ATOM 1752 N N . ARG A 1 223 ? 11.644 -4.037 -23.447 1.00 94.44 223 ARG A N 1
ATOM 1753 C CA . ARG A 1 223 ? 12.585 -2.961 -23.092 1.00 94.44 223 ARG A CA 1
ATOM 1754 C C . ARG A 1 223 ? 12.507 -2.603 -21.603 1.00 94.44 223 ARG A C 1
ATOM 1756 O O . ARG A 1 223 ? 13.550 -2.434 -20.976 1.00 94.44 223 ARG A O 1
ATOM 1763 N N . LEU A 1 224 ? 11.305 -2.555 -21.014 1.00 94.12 224 LEU A N 1
ATOM 1764 C CA . LEU A 1 224 ? 11.134 -2.349 -19.564 1.00 94.12 224 LEU A CA 1
ATOM 1765 C C . LEU A 1 224 ? 11.808 -3.457 -18.750 1.00 94.12 224 LEU A C 1
ATOM 1767 O O . LEU A 1 224 ? 12.514 -3.175 -17.784 1.00 94.12 224 LEU A O 1
ATOM 1771 N N . GLU A 1 225 ? 11.615 -4.709 -19.160 1.00 94.06 225 GLU A N 1
ATOM 1772 C CA . GLU A 1 225 ? 12.233 -5.872 -18.521 1.00 94.06 225 GLU A CA 1
ATOM 1773 C C . GLU A 1 225 ? 13.767 -5.832 -18.648 1.00 94.06 225 GLU A C 1
ATOM 1775 O O . GLU A 1 225 ? 14.482 -6.063 -17.676 1.00 94.06 225 GLU A O 1
ATOM 1780 N N . ALA A 1 226 ? 14.295 -5.432 -19.807 1.00 93.19 226 ALA A N 1
ATOM 1781 C CA . ALA A 1 226 ? 15.731 -5.244 -19.989 1.00 93.19 226 ALA A CA 1
ATOM 1782 C C . ALA A 1 226 ? 16.289 -4.153 -19.059 1.00 93.19 226 ALA A C 1
ATOM 1784 O O . ALA A 1 226 ? 17.328 -4.355 -18.438 1.00 93.19 226 ALA A O 1
ATOM 1785 N N . VAL A 1 227 ? 15.596 -3.020 -18.890 1.00 93.06 227 VAL A N 1
ATOM 1786 C CA . VAL A 1 227 ? 16.000 -1.999 -17.905 1.00 93.06 227 VAL A CA 1
ATOM 1787 C C . VAL A 1 227 ? 15.998 -2.570 -16.482 1.00 93.06 227 VAL A C 1
ATOM 1789 O O . VAL A 1 227 ? 16.911 -2.293 -15.701 1.00 93.06 227 VAL A O 1
ATOM 1792 N N . LEU A 1 228 ? 14.997 -3.378 -16.137 1.00 92.06 228 LEU A N 1
ATOM 1793 C CA . LEU A 1 228 ? 14.854 -3.969 -14.810 1.00 92.06 228 LEU A CA 1
ATOM 1794 C C . LEU A 1 228 ? 16.016 -4.913 -14.448 1.00 92.06 228 LEU A C 1
ATOM 1796 O O . LEU A 1 228 ? 16.529 -4.834 -13.327 1.00 92.06 228 LEU A O 1
ATOM 1800 N N . HIS A 1 229 ? 16.469 -5.722 -15.411 1.00 91.50 229 HIS A N 1
ATOM 1801 C CA . HIS A 1 229 ? 17.533 -6.726 -15.255 1.00 91.50 229 HIS A CA 1
ATOM 1802 C C . HIS A 1 229 ? 18.887 -6.311 -15.847 1.00 91.50 229 HIS A C 1
ATOM 1804 O O . HIS A 1 229 ? 19.660 -7.163 -16.287 1.00 91.50 229 HIS A O 1
ATOM 1810 N N . GLY A 1 230 ? 19.168 -5.006 -15.939 1.00 89.62 230 GLY A N 1
ATOM 1811 C CA . GLY A 1 230 ? 20.474 -4.522 -16.408 1.00 89.62 230 GLY A CA 1
ATOM 1812 C C . GLY A 1 230 ? 20.833 -4.933 -17.842 1.00 89.62 230 GLY A C 1
ATOM 1813 O O . GLY A 1 230 ? 21.989 -4.842 -18.238 1.00 89.62 230 GLY A O 1
ATOM 1814 N N . GLY A 1 231 ? 19.853 -5.355 -18.639 1.00 92.00 231 GLY A N 1
ATOM 1815 C CA . GLY A 1 231 ? 19.971 -5.776 -20.032 1.00 92.00 231 GLY A CA 1
ATOM 1816 C C . GLY A 1 231 ? 20.140 -4.624 -21.025 1.00 92.00 231 GLY A C 1
ATOM 1817 O O . GLY A 1 231 ? 19.740 -4.752 -22.183 1.00 92.00 231 GLY A O 1
ATOM 1818 N N . ILE A 1 232 ? 20.709 -3.501 -20.583 1.00 91.75 232 ILE A N 1
ATOM 1819 C CA . ILE A 1 232 ? 20.980 -2.321 -21.404 1.00 91.75 232 ILE A CA 1
ATOM 1820 C C . ILE A 1 232 ? 22.476 -2.013 -21.407 1.00 91.75 232 ILE A C 1
ATOM 1822 O O . ILE A 1 232 ? 23.163 -2.171 -20.400 1.00 91.75 232 ILE A O 1
ATOM 1826 N N . LYS A 1 233 ? 22.976 -1.517 -22.535 1.00 90.75 233 LYS A N 1
ATOM 1827 C CA . LYS A 1 233 ? 24.342 -1.009 -22.682 1.00 90.75 233 LYS A CA 1
ATOM 1828 C C . LYS A 1 233 ? 24.328 0.300 -23.460 1.00 90.75 233 LYS A C 1
ATOM 1830 O O . LYS A 1 233 ? 23.429 0.548 -24.263 1.00 90.75 233 LYS A O 1
ATOM 1835 N N . LYS A 1 234 ? 25.342 1.132 -23.238 1.00 88.88 234 LYS A N 1
ATOM 1836 C CA . LYS A 1 234 ? 25.561 2.326 -24.055 1.00 88.88 234 LYS A CA 1
ATOM 1837 C C . LYS A 1 234 ? 26.176 1.920 -25.395 1.00 88.88 234 LYS A C 1
ATOM 1839 O O . LYS A 1 234 ? 27.168 1.194 -25.414 1.00 88.88 234 LYS A O 1
ATOM 1844 N N . GLU A 1 235 ? 25.618 2.410 -26.496 1.00 88.12 235 GLU A N 1
ATOM 1845 C CA . GLU A 1 235 ? 26.137 2.181 -27.846 1.00 88.12 235 GLU A CA 1
ATOM 1846 C C . GLU A 1 235 ? 26.128 3.498 -28.631 1.00 88.12 235 GLU A C 1
ATOM 1848 O O . GLU A 1 235 ? 25.075 4.022 -28.994 1.00 88.12 235 GLU A O 1
ATOM 1853 N N . GLY A 1 236 ? 27.316 4.079 -28.835 1.00 85.25 236 GLY A N 1
ATOM 1854 C CA . GLY A 1 236 ? 27.453 5.437 -29.366 1.00 85.25 236 GLY A CA 1
ATOM 1855 C C . GLY A 1 236 ? 26.751 6.468 -28.473 1.00 85.25 236 GLY A C 1
ATOM 1856 O O . GLY A 1 236 ? 27.002 6.526 -27.264 1.00 85.25 236 GLY A O 1
ATOM 1857 N N . ASP A 1 237 ? 25.853 7.246 -29.078 1.00 79.19 237 ASP A N 1
ATOM 1858 C CA . ASP A 1 237 ? 24.994 8.221 -28.393 1.00 79.19 237 ASP A CA 1
ATOM 1859 C C . ASP A 1 237 ? 23.657 7.618 -27.916 1.00 79.19 237 ASP A C 1
ATOM 1861 O O . ASP A 1 237 ? 22.836 8.322 -27.329 1.00 79.19 237 ASP A O 1
ATOM 1865 N N . GLY A 1 238 ? 23.429 6.323 -28.161 1.00 79.38 238 GLY A N 1
ATOM 1866 C CA . GLY A 1 238 ? 22.177 5.629 -27.873 1.00 79.38 238 GLY A CA 1
ATOM 1867 C C . GLY A 1 238 ? 22.287 4.510 -26.836 1.00 79.38 238 GLY A C 1
ATOM 1868 O O . GLY A 1 238 ? 23.328 4.264 -26.215 1.00 79.38 238 GLY A O 1
ATOM 1869 N N . LEU A 1 239 ? 21.160 3.822 -26.663 1.00 87.44 239 LEU A N 1
ATOM 1870 C CA . LEU A 1 239 ? 21.020 2.615 -25.859 1.00 87.44 239 LEU A CA 1
ATOM 1871 C C . LEU A 1 239 ? 20.853 1.403 -26.770 1.00 87.44 239 LEU A C 1
ATOM 1873 O O . LEU A 1 239 ? 20.114 1.450 -27.751 1.00 87.44 239 LEU A O 1
ATOM 1877 N N . ALA A 1 240 ? 21.498 0.306 -26.397 1.00 89.69 240 ALA A N 1
ATOM 1878 C CA . ALA A 1 240 ? 21.282 -0.995 -27.002 1.00 89.69 240 ALA A CA 1
ATOM 1879 C C . ALA A 1 240 ? 20.839 -2.008 -25.948 1.00 89.69 240 ALA A C 1
ATOM 1881 O O . ALA A 1 240 ? 21.226 -1.931 -24.779 1.00 89.69 240 ALA A O 1
ATOM 1882 N N . TYR A 1 241 ? 20.041 -2.975 -26.390 1.00 90.94 241 TYR A N 1
ATOM 1883 C CA . TYR A 1 241 ? 19.506 -4.048 -25.561 1.00 90.94 241 TYR A CA 1
ATOM 1884 C C . TYR A 1 241 ? 20.304 -5.316 -25.810 1.00 90.94 241 TYR A C 1
ATOM 1886 O O . TYR A 1 241 ? 20.542 -5.686 -26.961 1.00 90.94 241 TYR A O 1
ATOM 1894 N N . VAL A 1 242 ? 20.722 -5.975 -24.737 1.00 88.81 242 VAL A N 1
ATOM 1895 C CA . VAL A 1 242 ? 21.389 -7.276 -24.834 1.00 88.81 242 VAL A CA 1
ATOM 1896 C C . VAL A 1 242 ? 20.376 -8.409 -24.717 1.00 88.81 242 VAL A C 1
ATOM 1898 O O . VAL A 1 242 ? 19.240 -8.224 -24.264 1.00 88.81 242 VAL A O 1
ATOM 1901 N N . SER A 1 243 ? 20.784 -9.600 -25.151 1.00 86.12 243 SER A N 1
ATOM 1902 C CA . SER A 1 243 ? 19.933 -10.782 -25.062 1.00 86.12 243 SER A CA 1
ATOM 1903 C C . SER A 1 243 ? 19.623 -11.130 -23.602 1.00 86.12 243 SER A C 1
ATOM 1905 O O . SER A 1 243 ? 20.414 -10.844 -22.705 1.00 86.12 243 SER A O 1
ATOM 1907 N N . ARG A 1 244 ? 18.495 -11.810 -23.350 1.00 88.38 244 ARG A N 1
ATOM 1908 C CA . ARG A 1 244 ? 18.123 -12.272 -21.995 1.00 88.38 244 ARG A CA 1
ATOM 1909 C C . ARG A 1 244 ? 19.197 -13.125 -21.323 1.00 88.38 244 ARG A C 1
ATOM 1911 O O . ARG A 1 244 ? 19.305 -13.127 -20.105 1.00 88.38 244 ARG A O 1
ATOM 1918 N N . THR A 1 245 ? 19.993 -13.844 -22.110 1.00 86.88 245 THR A N 1
ATOM 1919 C CA . THR A 1 245 ? 21.111 -14.660 -21.618 1.00 86.88 245 THR A CA 1
ATOM 1920 C C . THR A 1 245 ? 22.288 -13.838 -21.097 1.00 86.88 245 THR A C 1
ATOM 1922 O O . THR A 1 245 ? 23.143 -14.382 -20.408 1.00 86.88 245 THR A O 1
ATOM 1925 N N . GLU A 1 246 ? 22.335 -12.546 -21.415 1.00 84.00 246 GLU A N 1
ATOM 1926 C CA . GLU A 1 246 ? 23.376 -11.602 -20.996 1.00 84.00 246 GLU A CA 1
ATOM 1927 C C . GLU A 1 246 ? 22.890 -10.642 -19.899 1.00 84.00 246 GLU A C 1
ATOM 1929 O O . GLU A 1 246 ? 23.613 -9.723 -19.519 1.00 84.00 246 GLU A O 1
ATOM 1934 N N . TRP A 1 247 ? 21.661 -10.815 -19.403 1.00 89.06 247 TRP A N 1
ATOM 1935 C CA . TRP A 1 247 ? 21.110 -9.953 -18.362 1.00 89.06 247 TRP A CA 1
ATOM 1936 C C . TRP A 1 247 ? 21.850 -10.124 -17.044 1.00 89.06 247 TRP A C 1
ATOM 1938 O O . TRP A 1 247 ? 22.236 -11.225 -16.650 1.00 89.06 247 TRP A O 1
ATOM 1948 N N . ASN A 1 248 ? 22.026 -9.003 -16.355 1.00 77.69 248 ASN A N 1
ATOM 1949 C CA . ASN A 1 248 ? 22.681 -8.939 -15.067 1.00 77.69 248 ASN A CA 1
ATOM 1950 C C . ASN A 1 248 ? 21.794 -8.134 -14.122 1.00 77.69 248 ASN A C 1
ATOM 1952 O O . ASN A 1 248 ? 21.596 -6.935 -14.307 1.00 77.69 248 ASN A O 1
ATOM 1956 N N . ASP A 1 249 ? 21.314 -8.778 -13.058 1.00 74.88 249 ASP A N 1
ATOM 1957 C CA . ASP A 1 249 ? 20.476 -8.128 -12.047 1.00 74.88 249 ASP A CA 1
ATOM 1958 C C . ASP A 1 249 ? 21.153 -6.905 -11.395 1.00 74.88 249 ASP A C 1
ATOM 1960 O O . ASP A 1 249 ? 20.479 -6.095 -10.754 1.00 74.88 249 ASP A O 1
ATOM 1964 N N . SER A 1 250 ? 22.466 -6.732 -11.570 1.00 76.38 250 SER A N 1
ATOM 1965 C CA . SER A 1 250 ? 23.193 -5.499 -11.273 1.00 76.38 250 SER A CA 1
ATOM 1966 C C . SER A 1 250 ? 23.454 -4.672 -12.540 1.00 76.38 250 SER A C 1
ATOM 1968 O O . SER A 1 250 ? 24.063 -5.136 -13.500 1.00 76.38 250 SER A O 1
ATOM 1970 N N . MET A 1 251 ? 23.011 -3.412 -12.518 1.00 83.94 251 MET A N 1
ATOM 1971 C CA . MET A 1 251 ? 23.283 -2.425 -13.565 1.00 83.94 251 MET A CA 1
ATOM 1972 C C . MET A 1 251 ? 24.417 -1.497 -13.117 1.00 83.94 251 MET A C 1
ATOM 1974 O O . MET A 1 251 ? 24.472 -1.106 -11.949 1.00 83.94 251 MET A O 1
ATOM 1978 N N . ASP A 1 252 ? 25.291 -1.109 -14.048 1.00 85.00 252 ASP A N 1
ATOM 1979 C CA . ASP A 1 252 ? 26.290 -0.068 -13.801 1.00 85.00 252 ASP A CA 1
ATOM 1980 C C . ASP A 1 252 ? 25.606 1.262 -13.429 1.00 85.00 252 ASP A C 1
ATOM 1982 O O . ASP A 1 252 ? 24.639 1.687 -14.069 1.00 85.00 252 ASP A O 1
ATOM 1986 N N . LYS A 1 253 ? 26.118 1.937 -12.396 1.00 86.88 253 LYS A N 1
ATOM 1987 C CA . LYS A 1 253 ? 25.593 3.223 -11.920 1.00 86.88 253 LYS A CA 1
ATOM 1988 C C . LYS A 1 253 ? 25.652 4.301 -12.997 1.00 86.88 253 LYS A C 1
ATOM 1990 O O . LYS A 1 253 ? 24.774 5.162 -13.019 1.00 86.88 253 LYS A O 1
ATOM 1995 N N . ASP A 1 254 ? 26.613 4.229 -13.912 1.00 88.19 254 ASP A N 1
ATOM 1996 C CA . ASP A 1 254 ? 26.727 5.187 -15.016 1.00 88.19 254 ASP A CA 1
ATOM 1997 C C . ASP A 1 254 ? 25.569 5.062 -16.024 1.00 88.19 254 ASP A C 1
ATOM 1999 O O . ASP A 1 254 ? 25.239 6.018 -16.729 1.00 88.19 254 ASP A O 1
ATOM 2003 N N . LEU A 1 255 ? 24.884 3.912 -16.051 1.00 89.44 255 LEU A N 1
ATOM 2004 C CA . LEU A 1 255 ? 23.709 3.675 -16.893 1.00 89.44 255 LEU A CA 1
ATOM 2005 C C . LEU A 1 255 ? 22.396 4.106 -16.228 1.00 89.44 255 LEU A C 1
ATOM 2007 O O . LEU A 1 255 ? 21.368 4.174 -16.900 1.00 89.44 255 LEU A O 1
ATOM 2011 N N . TYR A 1 256 ? 22.398 4.446 -14.937 1.00 90.00 256 TYR A N 1
ATOM 2012 C CA . TYR A 1 256 ? 21.178 4.784 -14.196 1.00 90.00 256 TYR A CA 1
ATOM 2013 C C . TYR A 1 256 ? 20.394 5.967 -14.800 1.00 90.00 256 TYR A C 1
ATOM 2015 O O . TYR A 1 256 ? 19.166 5.864 -14.900 1.00 90.00 256 TYR A O 1
ATOM 2023 N N . PRO A 1 257 ? 21.033 7.076 -15.234 1.00 89.75 257 PRO A N 1
ATOM 2024 C CA . PRO A 1 257 ? 20.315 8.170 -15.890 1.00 89.75 257 PRO A CA 1
ATOM 2025 C C . PRO A 1 257 ? 19.708 7.752 -17.233 1.00 89.75 257 PRO A C 1
ATOM 2027 O O . PRO A 1 257 ? 18.586 8.147 -17.549 1.00 89.75 257 PRO A O 1
ATOM 2030 N N . LEU A 1 258 ? 20.423 6.921 -17.999 1.00 90.12 258 LEU A N 1
ATOM 2031 C CA . LEU A 1 258 ? 19.948 6.410 -19.283 1.00 90.12 258 LEU A CA 1
ATOM 2032 C C . LEU A 1 258 ? 18.749 5.475 -19.092 1.00 90.12 258 LEU A C 1
ATOM 2034 O O . LEU A 1 258 ? 17.737 5.651 -19.758 1.00 90.12 258 LEU A O 1
ATOM 2038 N N . ALA A 1 259 ? 18.809 4.566 -18.116 1.00 90.88 259 ALA A N 1
ATOM 2039 C CA . ALA A 1 259 ? 17.695 3.704 -17.726 1.00 90.88 259 ALA A CA 1
ATOM 2040 C C . ALA A 1 259 ? 16.436 4.503 -17.349 1.00 90.88 259 ALA A C 1
ATOM 2042 O O . ALA A 1 259 ? 15.329 4.162 -17.757 1.00 90.88 259 ALA A O 1
ATOM 2043 N N . ALA A 1 260 ? 16.591 5.583 -16.579 1.00 89.50 260 ALA A N 1
ATOM 2044 C CA . ALA A 1 260 ? 15.468 6.438 -16.200 1.00 89.50 260 ALA A CA 1
ATOM 2045 C C . ALA A 1 260 ? 14.870 7.191 -17.403 1.00 89.50 260 ALA A C 1
ATOM 2047 O O . ALA A 1 260 ? 13.650 7.344 -17.489 1.00 89.50 260 ALA A O 1
ATOM 2048 N N . SER A 1 261 ? 15.715 7.646 -18.334 1.00 90.38 261 SER A N 1
ATOM 2049 C CA . SER A 1 261 ? 15.267 8.250 -19.594 1.00 90.38 261 SER A CA 1
ATOM 2050 C C . SER A 1 261 ? 14.529 7.239 -20.470 1.00 90.38 261 SER A C 1
ATOM 2052 O O . SER A 1 261 ? 13.498 7.565 -21.049 1.00 90.38 261 SER A O 1
ATOM 2054 N N . GLU A 1 262 ? 15.022 6.005 -20.520 1.00 92.94 262 GLU A N 1
ATOM 2055 C CA . GLU A 1 262 ? 14.449 4.919 -21.308 1.00 92.94 262 GLU A CA 1
ATOM 2056 C C . GLU A 1 262 ? 13.050 4.530 -20.819 1.00 92.94 262 GLU A C 1
ATOM 2058 O O . GLU A 1 262 ? 12.110 4.483 -21.605 1.00 92.94 262 GLU A O 1
ATOM 2063 N N . VAL A 1 263 ? 12.863 4.358 -19.506 1.00 92.38 263 VAL A N 1
ATOM 2064 C CA . VAL A 1 263 ? 11.533 4.094 -18.921 1.00 92.38 263 VAL A CA 1
ATOM 2065 C C . VAL A 1 263 ? 10.542 5.210 -19.263 1.00 92.38 263 VAL A C 1
ATOM 2067 O O . VAL A 1 263 ? 9.386 4.935 -19.586 1.00 92.38 263 VAL A O 1
ATOM 2070 N N . ARG A 1 264 ? 10.989 6.474 -19.241 1.00 90.88 264 ARG A N 1
ATOM 2071 C CA . ARG A 1 264 ? 10.153 7.616 -19.634 1.00 90.88 264 ARG A CA 1
ATOM 2072 C C . ARG A 1 264 ? 9.766 7.551 -21.112 1.00 90.88 264 ARG A C 1
ATOM 2074 O O . ARG A 1 264 ? 8.593 7.744 -21.420 1.00 90.88 264 ARG A O 1
ATOM 2081 N N . GLN A 1 265 ? 10.725 7.258 -21.990 1.00 92.94 265 GLN A N 1
ATOM 2082 C CA . GLN A 1 265 ? 10.482 7.124 -23.426 1.00 92.94 265 GLN A CA 1
ATOM 2083 C C . GLN A 1 265 ? 9.493 5.991 -23.716 1.00 92.94 265 GLN A C 1
ATOM 2085 O O . GLN A 1 265 ? 8.534 6.192 -24.452 1.00 92.94 265 GLN A O 1
ATOM 2090 N N . ILE A 1 266 ? 9.667 4.828 -23.083 1.00 93.94 266 ILE A N 1
ATOM 2091 C CA . ILE A 1 266 ? 8.760 3.687 -23.250 1.00 93.94 266 ILE A CA 1
ATOM 2092 C C . ILE A 1 266 ? 7.338 4.041 -22.807 1.00 93.94 266 ILE A C 1
ATOM 2094 O O . ILE A 1 266 ? 6.378 3.689 -23.488 1.00 93.94 266 ILE A O 1
ATOM 2098 N N . ARG A 1 267 ? 7.178 4.762 -21.692 1.00 91.81 267 ARG A N 1
ATOM 2099 C CA . ARG A 1 267 ? 5.860 5.235 -21.246 1.00 91.81 267 ARG A CA 1
ATOM 2100 C C . ARG A 1 267 ? 5.201 6.147 -22.285 1.00 91.81 267 ARG A C 1
ATOM 2102 O O . ARG A 1 267 ? 4.018 5.981 -22.570 1.00 91.81 267 ARG A O 1
ATOM 2109 N N . GLU A 1 268 ? 5.957 7.102 -22.825 1.00 92.75 268 GLU A N 1
ATOM 2110 C CA . GLU A 1 268 ? 5.496 8.017 -23.877 1.00 92.75 268 GLU A CA 1
ATOM 2111 C C . GLU A 1 268 ? 5.100 7.264 -25.154 1.00 92.75 268 GLU A C 1
ATOM 2113 O O . GLU A 1 268 ? 4.065 7.562 -25.750 1.00 92.75 268 GLU A O 1
ATOM 2118 N N . ASP A 1 269 ? 5.893 6.268 -25.548 1.00 94.44 269 ASP A N 1
ATOM 2119 C CA . ASP A 1 269 ? 5.639 5.441 -26.727 1.00 94.44 269 ASP A CA 1
ATOM 2120 C C . ASP A 1 269 ? 4.388 4.567 -26.542 1.00 94.44 269 ASP A C 1
ATOM 2122 O O . ASP A 1 269 ? 3.509 4.577 -27.401 1.00 94.44 269 ASP A O 1
ATOM 2126 N N . ILE A 1 270 ? 4.233 3.912 -25.384 1.00 92.88 270 ILE A N 1
ATOM 2127 C CA . ILE A 1 270 ? 3.023 3.150 -25.045 1.00 92.88 270 ILE A CA 1
ATOM 2128 C C . ILE A 1 270 ? 1.788 4.055 -25.101 1.00 92.88 270 ILE A C 1
ATOM 2130 O O . ILE A 1 270 ? 0.798 3.696 -25.737 1.00 92.88 270 ILE A O 1
ATOM 2134 N N . ALA A 1 271 ? 1.839 5.234 -24.468 1.00 90.25 271 ALA A N 1
ATOM 2135 C CA . ALA A 1 271 ? 0.728 6.184 -24.475 1.00 90.25 271 ALA A CA 1
ATOM 2136 C C . ALA A 1 271 ? 0.331 6.580 -25.906 1.00 90.25 271 ALA A C 1
ATOM 2138 O O . ALA A 1 271 ? -0.854 6.580 -26.241 1.00 90.25 271 ALA A O 1
ATOM 2139 N N . ARG A 1 272 ? 1.320 6.835 -26.770 1.00 92.88 272 ARG A N 1
ATOM 2140 C CA . ARG A 1 272 ? 1.105 7.154 -28.184 1.00 92.88 272 ARG A CA 1
ATOM 2141 C C . ARG A 1 272 ? 0.444 6.001 -28.941 1.00 92.88 272 ARG A C 1
ATOM 2143 O O . ARG A 1 272 ? -0.523 6.242 -29.663 1.00 92.88 272 ARG A O 1
ATOM 2150 N N . THR A 1 273 ? 0.907 4.764 -28.756 1.00 91.44 273 THR A N 1
ATOM 2151 C CA . THR A 1 273 ? 0.348 3.566 -29.413 1.00 91.44 273 THR A CA 1
ATOM 2152 C C . THR A 1 273 ? -1.128 3.346 -29.068 1.00 91.44 273 THR A C 1
ATOM 2154 O O . THR A 1 273 ? -1.922 2.928 -29.921 1.00 91.44 273 THR A O 1
ATOM 2157 N N . VAL A 1 274 ? -1.529 3.681 -27.838 1.00 89.12 274 VAL A N 1
ATOM 2158 C CA . VAL A 1 274 ? -2.926 3.573 -27.384 1.00 89.12 274 VAL A CA 1
ATOM 2159 C C . VAL A 1 274 ? -3.746 4.856 -27.584 1.00 89.12 274 VAL A C 1
ATOM 2161 O O . VAL A 1 274 ? -4.905 4.907 -27.182 1.00 89.12 274 VAL A O 1
ATOM 2164 N N . GLY A 1 275 ? -3.184 5.882 -28.233 1.00 88.56 275 GLY A N 1
ATOM 2165 C CA . GLY A 1 275 ? -3.893 7.123 -28.564 1.00 88.56 275 GLY A CA 1
ATOM 2166 C C . GLY A 1 275 ? -4.148 8.054 -27.375 1.00 88.56 275 GLY A C 1
ATOM 2167 O O . GLY A 1 275 ? -5.086 8.849 -27.412 1.00 88.56 275 GLY A O 1
ATOM 2168 N N . LEU A 1 276 ? -3.338 7.957 -26.321 1.00 85.81 276 LEU A N 1
ATOM 2169 C CA . LEU A 1 276 ? -3.362 8.863 -25.176 1.00 85.81 276 LEU A CA 1
ATOM 2170 C C . LEU A 1 276 ? -2.298 9.957 -25.310 1.00 85.81 276 LEU A C 1
ATOM 2172 O O . LEU A 1 276 ? -1.405 9.910 -26.155 1.00 85.81 276 LEU A O 1
ATOM 2176 N N . GLU A 1 277 ? -2.385 10.965 -24.445 1.00 82.00 277 GLU A N 1
ATOM 2177 C CA . GLU A 1 277 ? -1.353 11.993 -24.347 1.00 82.00 277 GLU A CA 1
ATOM 2178 C C . GLU A 1 277 ? -0.002 11.376 -23.965 1.00 82.00 277 GLU A C 1
ATOM 2180 O O . GLU A 1 277 ? 0.065 10.543 -23.065 1.00 82.00 277 GLU A O 1
ATOM 2185 N N . ASN A 1 278 ? 1.095 11.871 -24.547 1.00 76.19 278 ASN A N 1
ATOM 2186 C CA . ASN A 1 278 ? 2.456 11.385 -24.260 1.00 76.19 278 ASN A CA 1
ATOM 2187 C C . ASN A 1 278 ? 2.826 11.461 -22.755 1.00 76.19 278 ASN A C 1
ATOM 2189 O O . ASN A 1 278 ? 3.765 10.824 -22.300 1.00 76.19 278 ASN A O 1
ATOM 2193 N N . SER A 1 279 ? 2.079 12.211 -21.939 1.00 75.25 279 SER A N 1
ATOM 2194 C CA . SER A 1 279 ? 2.295 12.296 -20.489 1.00 75.25 279 SER A CA 1
ATOM 2195 C C . SER A 1 279 ? 1.490 11.285 -19.652 1.00 75.25 279 SER A C 1
ATOM 2197 O O . SER A 1 279 ? 1.567 11.316 -18.418 1.00 75.25 279 SER A O 1
ATOM 2199 N N . ALA A 1 280 ? 0.701 10.409 -20.282 1.00 78.38 280 ALA A N 1
ATOM 2200 C CA . ALA A 1 280 ? -0.144 9.453 -19.575 1.00 78.38 280 ALA A CA 1
ATOM 2201 C C . ALA A 1 280 ? 0.699 8.473 -18.726 1.00 78.38 280 ALA A C 1
ATOM 2203 O O . ALA A 1 280 ? 1.732 7.982 -19.191 1.00 78.38 280 ALA A O 1
ATOM 2204 N N . PRO A 1 281 ? 0.297 8.186 -17.471 1.00 79.81 281 PRO A N 1
ATOM 2205 C CA . PRO A 1 281 ? 0.936 7.154 -16.658 1.00 79.81 281 PRO A CA 1
ATOM 2206 C C . PRO A 1 281 ? 0.885 5.781 -17.337 1.00 79.81 281 PRO A C 1
ATOM 2208 O O . PRO A 1 281 ? -0.118 5.447 -17.966 1.00 79.81 281 PRO A O 1
ATOM 2211 N N . LEU A 1 282 ? 1.922 4.958 -17.138 1.00 84.31 282 LEU A N 1
ATOM 2212 C CA . LEU A 1 282 ? 2.003 3.611 -17.716 1.00 84.31 282 LEU A CA 1
ATOM 2213 C C . LEU A 1 282 ? 0.755 2.767 -17.404 1.00 84.31 282 LEU A C 1
ATOM 2215 O O . LEU A 1 282 ? 0.200 2.132 -18.296 1.00 84.31 282 LEU A O 1
ATOM 2219 N N . THR A 1 283 ? 0.283 2.816 -16.155 1.00 82.94 283 THR A N 1
ATOM 2220 C CA . THR A 1 283 ? -0.934 2.124 -15.710 1.00 82.94 283 THR A CA 1
ATOM 2221 C C . THR A 1 283 ? -2.158 2.559 -16.510 1.00 82.94 283 THR A C 1
ATOM 2223 O O . THR A 1 283 ? -2.865 1.712 -17.037 1.00 82.94 283 THR A O 1
ATOM 2226 N N . SER A 1 284 ? -2.378 3.866 -16.674 1.00 80.44 284 SER A N 1
ATOM 2227 C CA . SER A 1 284 ? -3.533 4.398 -17.407 1.00 80.44 284 SER A CA 1
ATOM 2228 C C . SER A 1 284 ? -3.496 4.032 -18.892 1.00 80.44 284 SER A C 1
ATOM 2230 O O . SER A 1 284 ? -4.537 3.756 -19.484 1.00 80.44 284 SER A O 1
ATOM 2232 N N . SER A 1 285 ? -2.303 4.001 -19.490 1.00 87.56 285 SER A N 1
ATOM 2233 C CA . SER A 1 285 ? -2.129 3.596 -20.885 1.00 87.56 285 SER A CA 1
ATOM 2234 C C . SER A 1 285 ? -2.373 2.109 -21.120 1.00 87.56 285 SER A C 1
ATOM 2236 O O . SER A 1 285 ? -2.878 1.736 -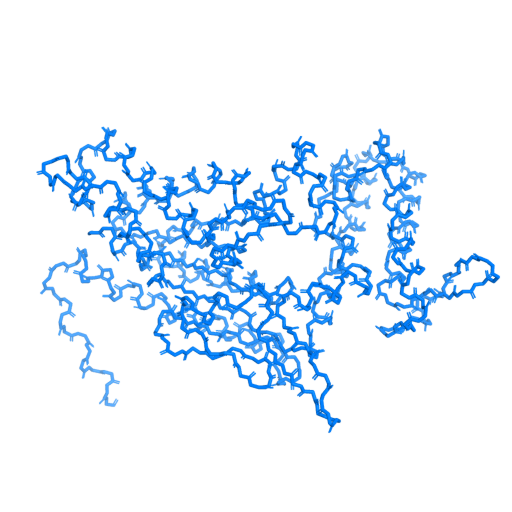22.171 1.00 87.56 285 SER A O 1
ATOM 2238 N N . LEU A 1 286 ? -2.045 1.251 -20.157 1.00 88.31 286 LEU A N 1
ATOM 2239 C CA . LEU A 1 286 ? -2.343 -0.180 -20.241 1.00 88.31 286 LEU A CA 1
ATOM 2240 C C . LEU A 1 286 ? -3.823 -0.463 -19.937 1.00 88.31 286 LEU A C 1
ATOM 2242 O O . LEU A 1 286 ? -4.466 -1.251 -20.628 1.00 88.31 286 LEU A O 1
ATOM 2246 N N . GLU A 1 287 ? -4.406 0.238 -18.967 1.00 87.00 287 GLU A N 1
ATOM 2247 C CA . GLU A 1 287 ? -5.818 0.080 -18.608 1.00 87.00 287 GLU A CA 1
ATOM 2248 C C . GLU A 1 287 ? -6.762 0.502 -19.743 1.00 87.00 287 GLU A C 1
ATOM 2250 O O . GLU A 1 287 ? -7.828 -0.096 -19.897 1.00 87.00 287 GLU A O 1
ATOM 2255 N N . SER A 1 288 ? -6.372 1.467 -20.588 1.00 86.00 288 SER A N 1
ATOM 2256 C CA . SER A 1 288 ? -7.179 1.899 -21.743 1.00 86.00 288 SER A CA 1
ATOM 2257 C C . SER A 1 288 ? -7.395 0.798 -22.789 1.00 86.00 288 SER A C 1
ATOM 2259 O O . SER A 1 288 ? -8.372 0.845 -23.536 1.00 86.00 288 SER A O 1
ATOM 2261 N N . ILE A 1 289 ? -6.526 -0.216 -22.806 1.00 87.31 289 ILE A N 1
ATOM 2262 C CA . ILE A 1 289 ? -6.642 -1.420 -23.640 1.00 87.31 289 ILE A CA 1
ATOM 2263 C C . ILE A 1 289 ? -7.053 -2.656 -22.822 1.00 87.31 289 ILE A C 1
ATOM 2265 O O . ILE A 1 289 ? -6.893 -3.793 -23.262 1.00 87.31 289 ILE A O 1
ATOM 2269 N N . GLY A 1 290 ? -7.583 -2.443 -21.614 1.00 83.69 290 GLY A N 1
ATOM 2270 C CA . GLY A 1 290 ? -8.063 -3.501 -20.732 1.00 83.69 290 GLY A CA 1
ATOM 2271 C C . GLY A 1 290 ? -6.954 -4.323 -20.073 1.00 83.69 290 GLY A C 1
ATOM 2272 O O . GLY A 1 290 ? -7.223 -5.444 -19.645 1.00 83.69 290 GLY A O 1
ATOM 2273 N N . VAL A 1 291 ? -5.720 -3.822 -20.001 1.00 86.62 291 VAL A N 1
ATOM 2274 C CA . VAL A 1 291 ? -4.631 -4.461 -19.251 1.00 86.62 291 VAL A CA 1
ATOM 2275 C C . VAL A 1 291 ? -4.511 -3.792 -17.887 1.00 86.62 291 VAL A C 1
ATOM 2277 O O . VAL A 1 291 ? -4.141 -2.627 -17.777 1.00 86.62 291 VAL A O 1
ATOM 2280 N N . PHE A 1 292 ? -4.805 -4.537 -16.829 1.00 86.50 292 PHE A N 1
ATOM 2281 C CA . PHE A 1 292 ? -4.773 -4.037 -15.460 1.00 86.50 292 PHE A CA 1
ATOM 2282 C C . PHE A 1 292 ? -3.424 -4.349 -14.815 1.00 86.50 292 PHE A C 1
ATOM 2284 O O . PHE A 1 292 ? -2.991 -5.503 -14.781 1.00 86.50 292 PHE A O 1
ATOM 2291 N N . THR A 1 293 ? -2.751 -3.332 -14.278 1.00 83.38 293 THR A N 1
ATOM 2292 C CA . THR A 1 293 ? -1.442 -3.508 -13.636 1.00 83.38 293 THR A CA 1
ATOM 2293 C C . THR A 1 293 ? -1.199 -2.502 -12.518 1.00 83.38 293 THR A C 1
ATOM 2295 O O . THR A 1 293 ? -1.728 -1.392 -12.518 1.00 83.38 293 THR A O 1
ATOM 2298 N N . GLU A 1 294 ? -0.351 -2.884 -11.564 1.00 77.44 294 GLU A N 1
ATOM 2299 C CA . GLU A 1 294 ? 0.197 -1.985 -10.551 1.00 77.44 294 GLU A CA 1
ATOM 2300 C C . GLU A 1 294 ? 1.667 -1.608 -10.787 1.00 77.44 294 GLU A C 1
ATOM 2302 O O . GLU A 1 294 ? 2.326 -1.105 -9.862 1.00 77.44 294 GLU A O 1
ATOM 2307 N N . LEU A 1 295 ? 2.194 -1.891 -11.982 1.00 83.94 295 LEU A N 1
ATOM 2308 C CA . LEU A 1 295 ? 3.561 -1.566 -12.361 1.00 83.94 295 LEU A CA 1
ATOM 2309 C C . LEU A 1 295 ? 3.758 -0.053 -12.400 1.00 83.94 295 LEU A C 1
ATOM 2311 O O . LEU A 1 295 ? 3.001 0.674 -13.042 1.00 83.94 295 LEU A O 1
ATOM 2315 N N . ARG A 1 296 ? 4.805 0.424 -11.732 1.00 78.38 296 ARG A N 1
ATOM 2316 C CA . ARG A 1 296 ? 5.175 1.839 -11.721 1.00 78.38 296 ARG A CA 1
ATOM 2317 C C . ARG A 1 296 ? 6.543 2.046 -12.339 1.00 78.38 296 ARG A C 1
ATOM 2319 O O . ARG A 1 296 ? 7.435 1.220 -12.163 1.00 78.38 296 ARG A O 1
ATOM 2326 N N . ASP A 1 297 ? 6.736 3.212 -12.943 1.00 81.06 297 ASP A N 1
ATOM 2327 C CA . ASP A 1 297 ? 8.017 3.655 -13.504 1.00 81.06 297 ASP A CA 1
ATOM 2328 C C . ASP A 1 297 ? 9.173 3.543 -12.477 1.00 81.06 297 ASP A C 1
ATOM 2330 O O . ASP A 1 297 ? 10.309 3.189 -12.814 1.00 81.06 297 ASP A O 1
ATOM 2334 N N . ASP A 1 298 ? 8.886 3.813 -11.196 1.00 78.88 298 ASP A N 1
ATOM 2335 C CA . ASP A 1 298 ? 9.861 3.760 -10.102 1.00 78.88 298 ASP A CA 1
ATOM 2336 C C . ASP A 1 298 ? 10.155 2.342 -9.586 1.00 78.88 298 ASP A C 1
ATOM 2338 O O . ASP A 1 298 ? 11.174 2.142 -8.932 1.00 78.88 298 ASP A O 1
ATOM 2342 N N . ASP A 1 299 ? 9.326 1.347 -9.916 1.00 82.75 299 ASP A N 1
ATOM 2343 C CA . ASP A 1 299 ? 9.644 -0.062 -9.669 1.00 82.75 299 ASP A CA 1
ATOM 2344 C C . ASP A 1 299 ? 10.680 -0.574 -10.703 1.00 82.75 299 ASP A C 1
ATOM 2346 O O . ASP A 1 299 ? 11.500 -1.447 -10.398 1.00 82.75 299 ASP A O 1
ATOM 2350 N N . ILE A 1 300 ? 10.704 0.021 -11.904 1.00 87.62 300 ILE A N 1
ATOM 2351 C CA . ILE A 1 300 ? 11.524 -0.409 -13.052 1.00 87.62 300 ILE A CA 1
ATOM 2352 C C . ILE A 1 300 ? 12.898 0.269 -13.077 1.00 87.62 300 ILE A C 1
ATOM 2354 O O . ILE A 1 300 ? 13.914 -0.387 -13.322 1.00 87.62 300 ILE A O 1
ATOM 2358 N N . SER A 1 301 ? 12.968 1.574 -12.803 1.00 87.38 301 SER A N 1
ATOM 2359 C CA . SER A 1 301 ? 14.241 2.306 -12.850 1.00 87.38 301 SER A CA 1
ATOM 2360 C C . SER A 1 301 ? 15.070 2.123 -11.563 1.00 87.38 301 SER A C 1
ATOM 2362 O O . SER A 1 301 ? 14.526 2.244 -10.462 1.00 87.38 301 SER A O 1
ATOM 2364 N N . PRO A 1 302 ? 16.401 1.908 -11.646 1.00 86.88 302 PRO A N 1
ATOM 2365 C CA . PRO A 1 302 ? 17.255 1.816 -10.455 1.00 86.88 302 PRO A CA 1
ATOM 2366 C C . PRO A 1 302 ? 17.204 3.062 -9.558 1.00 86.88 302 PRO A C 1
ATOM 2368 O O . PRO A 1 302 ? 17.167 2.947 -8.334 1.00 86.88 302 PRO A O 1
ATOM 2371 N N . ILE A 1 303 ? 17.154 4.259 -10.157 1.00 84.62 303 ILE A N 1
ATOM 2372 C CA . ILE A 1 303 ? 17.034 5.530 -9.421 1.00 84.62 303 ILE A CA 1
ATOM 2373 C C . ILE A 1 303 ? 15.701 5.597 -8.674 1.00 84.62 303 ILE A C 1
ATOM 2375 O O . ILE A 1 303 ? 15.684 5.960 -7.498 1.00 84.62 303 ILE A O 1
ATOM 2379 N N . GLY A 1 304 ? 14.599 5.228 -9.337 1.00 83.62 304 GLY A N 1
ATOM 2380 C CA . GLY A 1 304 ? 13.273 5.203 -8.725 1.00 83.62 304 GLY A CA 1
ATOM 2381 C C . GLY A 1 304 ? 13.212 4.242 -7.542 1.00 83.62 304 GLY A C 1
ATOM 2382 O O . GLY A 1 304 ? 12.812 4.644 -6.446 1.00 83.62 304 GLY A O 1
ATOM 2383 N N . ARG A 1 305 ? 13.715 3.011 -7.720 1.00 86.69 305 ARG A N 1
ATOM 2384 C CA . ARG A 1 305 ? 13.779 2.016 -6.642 1.00 86.69 305 ARG A CA 1
ATOM 2385 C C . ARG A 1 305 ? 14.579 2.528 -5.459 1.00 86.69 305 ARG A C 1
ATOM 2387 O O . ARG A 1 305 ? 14.092 2.473 -4.334 1.00 86.69 305 ARG A O 1
ATOM 2394 N N . ARG A 1 306 ? 15.772 3.075 -5.702 1.00 85.19 306 ARG A N 1
ATOM 2395 C CA . ARG A 1 306 ? 16.628 3.607 -4.638 1.00 85.19 306 ARG A CA 1
ATOM 2396 C C . ARG A 1 306 ? 15.944 4.733 -3.870 1.00 85.19 306 ARG A C 1
ATOM 2398 O O . ARG A 1 306 ? 15.846 4.647 -2.654 1.00 85.19 306 ARG A O 1
ATOM 2405 N N . ALA A 1 307 ? 15.390 5.726 -4.566 1.00 82.38 307 ALA A N 1
ATOM 2406 C CA . ALA A 1 307 ? 14.667 6.824 -3.923 1.00 82.38 307 ALA A CA 1
ATOM 2407 C C . ALA A 1 307 ? 13.489 6.320 -3.070 1.00 82.38 307 ALA A C 1
ATOM 2409 O O . ALA A 1 307 ? 13.175 6.872 -2.013 1.00 82.38 307 ALA A O 1
ATOM 2410 N N . ARG A 1 308 ? 12.828 5.244 -3.506 1.00 80.25 308 ARG A N 1
ATOM 2411 C CA . ARG A 1 308 ? 11.756 4.610 -2.746 1.00 80.25 308 ARG A CA 1
ATOM 2412 C C . ARG A 1 308 ? 12.265 3.834 -1.536 1.00 80.25 308 ARG A C 1
ATOM 2414 O O . ARG A 1 308 ? 11.641 3.930 -0.486 1.00 80.25 308 ARG A O 1
ATOM 2421 N N . ILE A 1 309 ? 13.361 3.097 -1.654 1.00 85.81 309 ILE A N 1
ATOM 2422 C CA . ILE A 1 309 ? 13.985 2.398 -0.523 1.00 85.81 309 ILE A CA 1
ATOM 2423 C C . ILE A 1 309 ? 14.457 3.416 0.514 1.00 85.81 309 ILE A C 1
ATOM 2425 O O . ILE A 1 309 ? 14.085 3.282 1.674 1.00 85.81 309 ILE A O 1
ATOM 2429 N N . ASP A 1 310 ? 15.129 4.488 0.088 1.00 83.19 310 ASP A N 1
ATOM 2430 C CA . ASP A 1 310 ? 15.604 5.579 0.952 1.00 83.19 310 ASP A CA 1
ATOM 2431 C C . ASP A 1 310 ? 14.446 6.266 1.704 1.00 83.19 310 ASP A C 1
ATOM 2433 O O . ASP A 1 310 ? 14.592 6.753 2.828 1.00 83.19 310 ASP A O 1
ATOM 2437 N N . ASN A 1 311 ? 13.238 6.255 1.128 1.00 77.62 311 ASN A N 1
ATOM 2438 C CA . ASN A 1 311 ? 12.046 6.730 1.822 1.00 77.62 311 ASN A CA 1
ATOM 2439 C C . ASN A 1 311 ? 11.642 5.842 3.007 1.00 77.62 311 ASN A C 1
ATOM 2441 O O . ASN A 1 311 ? 10.956 6.357 3.886 1.00 77.62 311 ASN A O 1
ATOM 2445 N N . TYR A 1 312 ? 12.024 4.566 3.048 1.00 80.38 312 TYR A N 1
ATOM 2446 C CA . TYR A 1 312 ? 11.722 3.619 4.130 1.00 80.38 312 TYR A CA 1
ATOM 2447 C C . TYR A 1 312 ? 12.926 3.347 5.034 1.00 80.38 312 TYR A C 1
ATOM 2449 O O . TYR A 1 312 ? 12.735 3.165 6.236 1.00 80.38 312 TYR A O 1
ATOM 2457 N N . ILE A 1 313 ? 14.137 3.326 4.481 1.00 85.69 313 ILE A N 1
ATOM 2458 C CA . ILE A 1 313 ? 15.378 3.027 5.192 1.00 85.69 313 ILE A CA 1
ATOM 2459 C C . ILE A 1 313 ? 16.485 3.918 4.632 1.00 85.69 313 ILE A C 1
ATOM 2461 O O . ILE A 1 313 ? 16.866 3.780 3.475 1.00 85.69 313 ILE A O 1
ATOM 2465 N N . ILE A 1 314 ? 17.007 4.826 5.450 1.00 83.75 314 ILE A N 1
ATOM 2466 C CA . ILE A 1 314 ? 18.165 5.647 5.095 1.00 83.75 314 ILE A CA 1
ATOM 2467 C C . ILE A 1 314 ? 19.414 4.803 5.324 1.00 83.75 314 ILE A C 1
ATOM 2469 O O . ILE A 1 314 ? 19.589 4.232 6.399 1.00 83.75 314 ILE A O 1
ATOM 2473 N N . THR A 1 315 ? 20.274 4.731 4.311 1.00 82.38 315 THR A N 1
ATOM 2474 C CA . THR A 1 315 ? 21.582 4.077 4.409 1.00 82.38 315 THR A CA 1
ATOM 2475 C C . THR A 1 315 ? 22.676 5.136 4.391 1.00 82.38 315 THR A C 1
ATOM 2477 O O . THR A 1 315 ? 22.856 5.818 3.382 1.00 82.38 315 THR A O 1
ATOM 2480 N N . GLU A 1 316 ? 23.431 5.246 5.480 1.00 79.31 316 GLU A N 1
ATOM 2481 C CA . GLU A 1 316 ? 24.619 6.094 5.562 1.00 79.31 316 GLU A CA 1
ATOM 2482 C C . GLU A 1 316 ? 25.882 5.235 5.635 1.00 79.31 316 GLU A C 1
ATOM 2484 O O . GLU A 1 316 ? 25.959 4.280 6.406 1.00 79.31 316 GLU A O 1
ATOM 2489 N N . GLU A 1 317 ? 26.901 5.578 4.850 1.00 76.69 317 GLU A N 1
ATOM 2490 C CA . GLU A 1 317 ? 28.237 5.002 5.009 1.00 76.69 317 GLU A CA 1
ATOM 2491 C C . GLU A 1 317 ? 29.100 5.967 5.823 1.00 76.69 317 GLU A C 1
ATOM 2493 O O . GLU A 1 317 ? 29.437 7.060 5.368 1.00 76.69 317 GLU A O 1
ATOM 2498 N N . LYS A 1 318 ? 29.465 5.560 7.043 1.00 74.25 318 LYS A N 1
ATOM 2499 C CA . LYS A 1 318 ? 30.311 6.337 7.952 1.00 74.25 318 LYS A CA 1
ATOM 2500 C C . LYS A 1 318 ? 31.463 5.469 8.438 1.00 74.25 318 LYS A C 1
ATOM 2502 O O . LYS A 1 318 ? 31.247 4.395 8.991 1.00 74.25 318 LYS A O 1
ATOM 2507 N N . GLU A 1 319 ? 32.694 5.927 8.205 1.00 79.00 319 GLU A N 1
ATOM 2508 C CA . GLU A 1 319 ? 33.923 5.244 8.655 1.00 79.00 319 GLU A CA 1
ATOM 2509 C C . GLU A 1 319 ? 34.019 3.771 8.192 1.00 79.00 319 GLU A C 1
ATOM 2511 O O . GLU A 1 319 ? 34.491 2.898 8.917 1.00 79.00 319 GLU A O 1
ATOM 2516 N N . GLY A 1 320 ? 33.538 3.469 6.978 1.00 76.19 320 GLY A N 1
ATOM 2517 C CA . GLY A 1 320 ? 33.544 2.109 6.419 1.00 76.19 320 GLY A CA 1
ATOM 2518 C C . GLY A 1 320 ? 32.473 1.172 6.993 1.00 76.19 320 GLY A C 1
ATOM 2519 O O . GLY A 1 320 ? 32.485 -0.020 6.692 1.00 76.19 320 GLY A O 1
ATOM 2520 N N . ARG A 1 321 ? 31.538 1.687 7.803 1.00 74.12 321 ARG A N 1
ATOM 2521 C CA . ARG A 1 321 ? 30.360 0.959 8.291 1.00 74.12 321 ARG A CA 1
ATOM 2522 C C . ARG A 1 321 ? 29.094 1.517 7.655 1.00 74.12 321 ARG A C 1
ATOM 2524 O O . ARG A 1 321 ? 28.959 2.729 7.501 1.00 74.12 321 ARG A O 1
ATOM 2531 N N . ARG A 1 322 ? 28.157 0.625 7.326 1.00 76.62 322 ARG A N 1
ATOM 2532 C CA . ARG A 1 322 ? 26.789 1.007 6.965 1.00 76.62 322 ARG A CA 1
ATOM 2533 C C . ARG A 1 322 ? 25.980 1.203 8.237 1.00 76.62 322 ARG A C 1
ATOM 2535 O O . ARG A 1 322 ? 25.938 0.316 9.086 1.00 76.62 322 ARG A O 1
ATOM 2542 N N . LEU A 1 323 ? 25.386 2.377 8.364 1.00 80.50 323 LEU A N 1
ATOM 2543 C CA . LEU A 1 323 ? 24.420 2.727 9.389 1.00 80.50 323 LEU A CA 1
ATOM 2544 C C . LEU A 1 323 ? 23.053 2.826 8.723 1.00 80.50 323 LEU A C 1
ATOM 2546 O O . LEU A 1 323 ? 22.929 3.387 7.631 1.00 80.50 323 LEU A O 1
ATOM 2550 N N . PHE A 1 324 ? 22.042 2.274 9.385 1.00 86.62 324 PHE A N 1
ATOM 2551 C CA . PHE A 1 324 ? 20.668 2.321 8.912 1.00 86.62 324 PHE A CA 1
ATOM 2552 C C . PHE A 1 324 ? 19.817 3.161 9.853 1.00 86.62 324 PHE A C 1
ATOM 2554 O O . PHE A 1 324 ? 19.826 2.954 11.067 1.00 86.62 324 PHE A O 1
ATOM 2561 N N . GLU A 1 325 ? 19.037 4.069 9.277 1.00 85.44 325 GLU A N 1
ATOM 2562 C CA . GLU A 1 325 ? 18.048 4.865 9.999 1.00 85.44 325 GLU A CA 1
ATOM 2563 C C . GLU A 1 325 ? 16.660 4.709 9.376 1.00 85.44 325 GLU A C 1
ATOM 2565 O O . GLU A 1 325 ? 16.511 4.391 8.193 1.00 85.44 325 GLU A O 1
ATOM 2570 N N . ALA A 1 326 ? 15.616 4.945 10.173 1.00 82.94 326 ALA A N 1
ATOM 2571 C CA . ALA A 1 326 ? 14.251 4.914 9.672 1.00 82.94 326 ALA A CA 1
ATOM 2572 C C . ALA A 1 326 ? 14.063 6.032 8.637 1.00 82.94 326 ALA A C 1
ATOM 2574 O O . ALA A 1 326 ? 14.155 7.221 8.955 1.00 82.94 326 ALA A O 1
ATOM 2575 N N . GLY A 1 327 ? 13.758 5.647 7.398 1.00 79.00 327 GLY A N 1
ATOM 2576 C CA . GLY A 1 327 ? 13.393 6.597 6.359 1.00 79.00 327 GLY A CA 1
ATOM 2577 C C . GLY A 1 327 ? 12.104 7.328 6.713 1.00 79.00 327 GLY A C 1
ATOM 2578 O O . GLY A 1 327 ? 11.336 6.948 7.596 1.00 79.00 327 GLY A O 1
ATOM 2579 N N . PHE A 1 328 ? 11.815 8.413 6.008 1.00 75.62 328 PHE A N 1
ATOM 2580 C CA . PHE A 1 328 ? 10.696 9.281 6.386 1.00 75.62 328 PHE A CA 1
ATOM 2581 C C . PHE A 1 328 ? 9.330 8.552 6.364 1.00 75.62 328 PHE A C 1
ATOM 2583 O O . PHE A 1 328 ? 8.456 8.889 7.159 1.00 75.62 328 PHE A O 1
ATOM 2590 N N . ALA A 1 329 ? 9.133 7.513 5.537 1.00 73.31 329 ALA A N 1
ATOM 2591 C CA . ALA A 1 329 ? 7.910 6.691 5.493 1.00 73.31 329 ALA A CA 1
ATOM 2592 C C . ALA A 1 329 ? 7.682 5.927 6.791 1.00 73.31 329 ALA A C 1
ATOM 2594 O O . ALA A 1 329 ? 6.549 5.793 7.239 1.00 73.31 329 ALA A O 1
ATOM 2595 N N . THR A 1 330 ? 8.761 5.488 7.421 1.00 77.62 330 THR A N 1
ATOM 2596 C CA . THR A 1 330 ? 8.720 4.610 8.582 1.00 77.62 330 THR A CA 1
ATOM 2597 C C . THR A 1 330 ? 9.062 5.326 9.882 1.00 77.62 330 THR A C 1
ATOM 2599 O O . THR A 1 330 ? 8.771 4.801 10.949 1.00 77.62 330 THR A O 1
ATOM 2602 N N . GLN A 1 331 ? 9.575 6.558 9.837 1.00 77.00 331 GLN A N 1
ATOM 2603 C CA . GLN A 1 331 ? 9.891 7.335 11.038 1.00 77.00 331 GLN A CA 1
ATOM 2604 C C . GLN A 1 331 ? 8.680 7.501 11.978 1.00 77.00 331 GLN A C 1
ATOM 2606 O O . GLN A 1 331 ? 8.840 7.513 13.198 1.00 77.00 331 GLN A O 1
ATOM 2611 N N . ALA A 1 332 ? 7.466 7.603 11.426 1.00 73.94 332 ALA A N 1
ATOM 2612 C CA . ALA A 1 332 ? 6.230 7.671 12.210 1.00 73.94 332 ALA A CA 1
ATOM 2613 C C . ALA A 1 332 ? 5.928 6.357 12.951 1.00 73.94 332 ALA A C 1
ATOM 2615 O O . ALA A 1 332 ? 5.389 6.395 14.051 1.00 73.94 332 ALA A O 1
ATOM 2616 N N . LEU A 1 333 ? 6.331 5.202 12.406 1.00 80.56 333 LEU A N 1
ATOM 2617 C CA . LEU A 1 333 ? 6.203 3.919 13.104 1.00 80.56 333 LEU A CA 1
ATOM 2618 C C . LEU A 1 333 ? 6.951 3.970 14.440 1.00 80.56 333 LEU A C 1
ATOM 2620 O O . LEU A 1 333 ? 6.417 3.561 15.470 1.00 80.56 333 LEU A O 1
ATOM 2624 N N . SER A 1 334 ? 8.153 4.546 14.438 1.00 80.50 334 SER A N 1
ATOM 2625 C CA . SER A 1 334 ? 8.950 4.678 15.655 1.00 80.50 334 SER A CA 1
ATOM 2626 C C . SER A 1 334 ? 8.508 5.809 16.570 1.00 80.50 334 SER A C 1
ATOM 2628 O O . SER A 1 334 ? 8.433 5.614 17.777 1.00 80.50 334 SER A O 1
ATOM 2630 N N . LYS A 1 335 ? 8.176 6.981 16.020 1.00 78.38 335 LYS A N 1
ATOM 2631 C CA . LYS A 1 335 ? 7.796 8.148 16.832 1.00 78.38 335 LYS A CA 1
ATOM 2632 C C . LYS A 1 335 ? 6.397 8.046 17.439 1.00 78.38 335 LYS A C 1
ATOM 2634 O O . LYS A 1 335 ? 6.194 8.530 18.546 1.00 78.38 335 LYS A O 1
ATOM 2639 N N . ASP A 1 336 ? 5.439 7.470 16.712 1.00 76.19 336 ASP A N 1
ATOM 2640 C CA . ASP A 1 336 ? 4.019 7.551 17.064 1.00 76.19 336 ASP A CA 1
ATOM 2641 C C . ASP A 1 336 ? 3.393 6.232 17.522 1.00 76.19 336 ASP A C 1
ATOM 2643 O O . ASP A 1 336 ? 2.367 6.296 18.203 1.00 76.19 336 ASP A O 1
ATOM 2647 N N . LEU A 1 337 ? 3.963 5.077 17.151 1.00 80.56 337 LEU A N 1
ATOM 2648 C CA . LEU A 1 337 ? 3.332 3.762 17.342 1.00 80.56 337 LEU A CA 1
ATOM 2649 C C . LEU A 1 337 ? 4.136 2.782 18.214 1.00 80.56 337 LEU A C 1
ATOM 2651 O O . LEU A 1 337 ? 3.589 1.779 18.664 1.00 80.56 337 LEU A O 1
ATOM 2655 N N . GLY A 1 338 ? 5.401 3.086 18.527 1.00 82.50 338 GLY A N 1
ATOM 2656 C CA . GLY A 1 338 ? 6.227 2.263 19.423 1.00 82.50 338 GLY A CA 1
ATOM 2657 C C . GLY A 1 338 ? 6.997 1.134 18.728 1.00 82.50 338 GLY A C 1
ATOM 2658 O O . GLY A 1 338 ? 7.329 0.128 19.354 1.00 82.50 338 GLY A O 1
ATOM 2659 N N . PHE A 1 339 ? 7.283 1.275 17.430 1.00 88.88 339 PHE A N 1
ATOM 2660 C CA . PHE A 1 339 ? 8.246 0.404 16.754 1.00 88.88 339 PHE A CA 1
ATOM 2661 C C . PHE A 1 339 ? 9.687 0.869 17.000 1.00 88.88 339 PHE A C 1
ATOM 2663 O O . PHE A 1 339 ? 10.036 2.014 16.730 1.00 88.88 339 PHE A O 1
ATOM 2670 N N . GLN A 1 340 ? 10.580 -0.030 17.388 1.00 89.12 340 GLN A N 1
ATOM 2671 C CA . GLN A 1 340 ? 12.008 0.267 17.455 1.00 89.12 340 GLN A CA 1
ATOM 2672 C C . GLN A 1 340 ? 12.672 -0.077 16.119 1.00 89.12 340 GLN A C 1
ATOM 2674 O O . GLN A 1 340 ? 12.624 -1.230 15.690 1.00 89.12 340 GLN A O 1
ATOM 2679 N N . PHE A 1 341 ? 13.302 0.901 15.466 1.00 87.75 341 PHE A N 1
ATOM 2680 C CA . PHE A 1 341 ? 14.158 0.636 14.308 1.00 87.75 341 PHE A CA 1
ATOM 2681 C C . PHE A 1 341 ? 15.572 0.314 14.786 1.00 87.75 341 PHE A C 1
ATOM 2683 O O . PHE A 1 341 ? 16.182 1.106 15.507 1.00 87.75 341 PHE A O 1
ATOM 2690 N N . THR A 1 342 ? 16.075 -0.867 14.445 1.00 86.69 342 THR A N 1
ATOM 2691 C CA . THR A 1 342 ? 17.363 -1.357 14.932 1.00 86.69 342 THR A CA 1
ATOM 2692 C C . THR A 1 342 ? 18.507 -1.013 13.978 1.00 86.69 342 THR A C 1
ATOM 2694 O O . THR A 1 342 ? 18.283 -0.858 12.778 1.00 86.69 342 THR A O 1
ATOM 2697 N N . PRO A 1 343 ? 19.761 -0.938 14.473 1.00 84.00 343 PRO A N 1
ATOM 2698 C CA . PRO A 1 343 ? 20.920 -0.600 13.640 1.00 84.00 343 PRO A CA 1
ATOM 2699 C C . PRO A 1 343 ? 21.205 -1.574 12.490 1.00 84.00 343 PRO A C 1
ATOM 2701 O O . PRO A 1 343 ? 21.993 -1.245 11.614 1.00 84.00 343 PRO A O 1
ATOM 2704 N N . ASP A 1 344 ? 20.602 -2.766 12.502 1.00 83.50 344 ASP A N 1
ATOM 2705 C CA . ASP A 1 344 ? 20.668 -3.750 11.414 1.00 83.50 344 ASP A CA 1
ATOM 2706 C C . ASP A 1 344 ? 19.630 -3.493 10.303 1.00 83.50 344 ASP A C 1
ATOM 2708 O O . ASP A 1 344 ? 19.509 -4.300 9.388 1.00 83.50 344 ASP A O 1
ATOM 2712 N N . GLY A 1 345 ? 18.868 -2.398 10.385 1.00 82.88 345 GLY A N 1
ATOM 2713 C CA . GLY A 1 345 ? 17.881 -2.010 9.382 1.00 82.88 345 GLY A CA 1
ATOM 2714 C C . GLY A 1 345 ? 16.516 -2.687 9.527 1.00 82.88 345 GLY A C 1
ATOM 2715 O O . GLY A 1 345 ? 15.738 -2.649 8.576 1.00 82.88 345 GLY A O 1
ATOM 2716 N N . SER A 1 346 ? 16.218 -3.309 10.675 1.00 87.62 346 SER A N 1
ATOM 2717 C CA . SER A 1 346 ? 14.930 -3.972 10.917 1.00 87.62 346 SER A CA 1
ATOM 2718 C C . SER A 1 346 ? 14.036 -3.307 11.959 1.00 87.62 346 SER A C 1
ATOM 2720 O O . SER A 1 346 ? 14.464 -2.461 12.741 1.00 87.62 346 SER A O 1
ATOM 2722 N N . PHE A 1 347 ? 12.759 -3.693 11.968 1.00 88.94 347 PHE A N 1
ATOM 2723 C CA . PHE A 1 347 ? 11.805 -3.278 12.996 1.00 88.94 347 PHE A CA 1
ATOM 2724 C C . PHE A 1 347 ? 11.650 -4.320 14.104 1.00 88.94 347 PHE A C 1
ATOM 2726 O O . PHE A 1 347 ? 11.472 -5.515 13.859 1.00 88.94 347 PHE A O 1
ATOM 2733 N N . ARG A 1 348 ? 11.611 -3.835 15.345 1.00 89.44 348 ARG A N 1
ATOM 2734 C CA . ARG A 1 348 ? 11.123 -4.555 16.523 1.00 89.44 348 ARG A CA 1
ATOM 2735 C C . ARG A 1 348 ? 9.906 -3.840 17.085 1.00 89.44 348 ARG A C 1
ATOM 2737 O O . ARG A 1 348 ? 9.702 -2.653 16.845 1.00 89.44 348 ARG A O 1
ATOM 2744 N N . SER A 1 349 ? 9.089 -4.574 17.824 1.00 86.44 349 SER A N 1
ATOM 2745 C CA . SER A 1 349 ? 7.949 -3.997 18.522 1.00 86.44 349 SER A CA 1
ATOM 2746 C C . SER A 1 349 ? 8.250 -3.850 20.008 1.00 86.44 349 SER A C 1
ATOM 2748 O O . SER A 1 349 ? 8.706 -4.811 20.628 1.00 86.44 349 SER A O 1
ATOM 2750 N N . GLU A 1 350 ? 7.969 -2.676 20.571 1.00 80.50 350 GLU A N 1
ATOM 2751 C CA . GLU A 1 350 ? 7.998 -2.434 22.020 1.00 80.50 350 GLU A CA 1
ATOM 2752 C C . GLU A 1 350 ? 6.592 -2.489 22.640 1.00 80.50 350 GLU A C 1
ATOM 2754 O O . GLU A 1 350 ? 6.443 -2.541 23.861 1.00 80.50 350 GLU A O 1
ATOM 2759 N N . THR A 1 351 ? 5.544 -2.501 21.809 1.00 85.62 351 THR A N 1
ATOM 2760 C CA . THR A 1 351 ? 4.144 -2.424 22.238 1.00 85.62 351 THR A CA 1
ATOM 2761 C C . THR A 1 351 ? 3.345 -3.626 21.745 1.00 85.62 351 THR A C 1
ATOM 2763 O O . THR A 1 351 ? 3.561 -4.166 20.662 1.00 85.62 351 THR A O 1
ATOM 2766 N N . ARG A 1 352 ? 2.371 -4.079 22.541 1.00 86.25 352 ARG A N 1
ATOM 2767 C CA . ARG A 1 352 ? 1.592 -5.287 22.214 1.00 86.25 352 ARG A CA 1
ATOM 2768 C C . ARG A 1 352 ? 0.816 -5.165 20.896 1.00 86.25 352 ARG A C 1
ATOM 2770 O O . ARG A 1 352 ? 0.653 -6.159 20.196 1.00 86.25 352 ARG A O 1
ATOM 2777 N N . ASN A 1 353 ? 0.330 -3.969 20.570 1.00 89.44 353 ASN A N 1
ATOM 2778 C CA . ASN A 1 353 ? -0.446 -3.708 19.359 1.00 89.44 353 ASN A CA 1
ATOM 2779 C C . ASN A 1 353 ? 0.425 -3.478 18.113 1.00 89.44 353 ASN A C 1
ATOM 2781 O O . ASN A 1 353 ? -0.123 -3.348 17.025 1.00 89.44 353 ASN A O 1
ATOM 2785 N N . CYS A 1 354 ? 1.754 -3.465 18.241 1.00 92.56 354 CYS A N 1
ATOM 2786 C CA . CYS A 1 354 ? 2.673 -3.382 17.111 1.00 92.56 354 CYS A CA 1
ATOM 2787 C C . CYS A 1 354 ? 3.320 -4.740 16.828 1.00 92.56 354 CYS A C 1
ATOM 2789 O O . CYS A 1 354 ? 3.729 -5.468 17.735 1.00 92.56 354 CYS A O 1
ATOM 2791 N N . ILE A 1 355 ? 3.407 -5.116 15.555 1.00 93.81 355 ILE A N 1
ATOM 2792 C CA . ILE A 1 355 ? 3.912 -6.424 15.131 1.00 93.81 355 ILE A CA 1
ATOM 2793 C C . ILE A 1 355 ? 4.837 -6.237 13.939 1.00 93.81 355 ILE A C 1
ATOM 2795 O O . ILE A 1 355 ? 4.429 -5.702 12.915 1.00 93.81 355 ILE A O 1
ATOM 2799 N N . ALA A 1 356 ? 6.076 -6.707 14.047 1.00 92.62 356 ALA A N 1
ATOM 2800 C CA . ALA A 1 356 ? 6.984 -6.798 12.911 1.00 92.62 356 ALA A CA 1
ATOM 2801 C C . ALA A 1 356 ? 6.974 -8.227 12.358 1.00 92.62 356 ALA A C 1
ATOM 2803 O O . ALA A 1 356 ? 7.233 -9.186 13.088 1.00 92.62 356 ALA A O 1
ATOM 2804 N N . VAL A 1 357 ? 6.670 -8.372 11.069 1.00 93.31 357 VAL A N 1
ATOM 2805 C CA . VAL A 1 357 ? 6.741 -9.644 10.345 1.00 93.31 357 VAL A CA 1
ATOM 2806 C C . VAL A 1 357 ? 7.861 -9.532 9.324 1.00 93.31 357 VAL A C 1
ATOM 2808 O O . VAL A 1 357 ? 7.715 -8.893 8.286 1.00 93.31 357 VAL A O 1
ATOM 2811 N N . THR A 1 358 ? 8.999 -10.138 9.639 1.00 90.38 358 THR A N 1
ATOM 2812 C CA . THR A 1 358 ? 10.192 -10.054 8.797 1.00 90.38 358 THR A CA 1
ATOM 2813 C C . THR A 1 358 ? 10.078 -10.907 7.532 1.00 90.38 358 THR A C 1
ATOM 2815 O O . THR A 1 358 ? 9.806 -12.108 7.609 1.00 90.38 358 THR A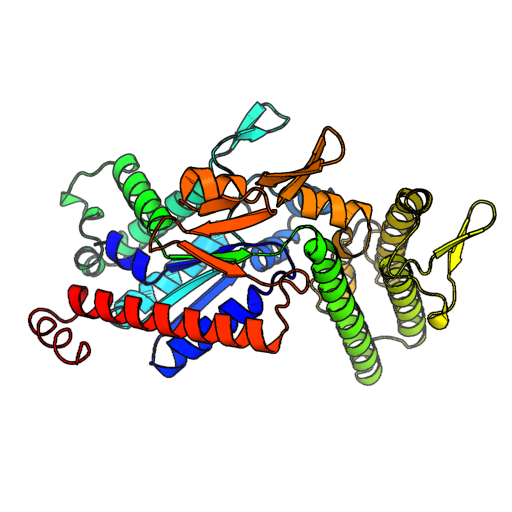 O 1
ATOM 2818 N N . ASN A 1 359 ? 10.388 -10.289 6.395 1.00 87.88 359 ASN A N 1
ATOM 2819 C CA . ASN A 1 359 ? 10.481 -10.853 5.055 1.00 87.88 359 ASN A CA 1
ATOM 2820 C C . ASN A 1 359 ? 11.849 -10.501 4.441 1.00 87.88 359 ASN A C 1
ATOM 2822 O O . ASN A 1 359 ? 12.056 -9.381 3.977 1.00 87.88 359 ASN A O 1
ATOM 2826 N N . GLY A 1 360 ? 12.793 -11.446 4.434 1.00 83.31 360 GLY A N 1
ATOM 2827 C CA . GLY A 1 360 ? 14.119 -11.191 3.865 1.00 83.31 360 GLY A CA 1
ATOM 2828 C C . GLY A 1 360 ? 15.011 -12.425 3.746 1.00 83.31 360 GLY A C 1
ATOM 2829 O O . GLY A 1 360 ? 15.197 -13.162 4.718 1.00 83.31 360 GLY A O 1
ATOM 2830 N N . GLN A 1 361 ? 15.596 -12.634 2.562 1.00 78.38 361 GLN A N 1
ATOM 2831 C CA . GLN A 1 361 ? 16.522 -13.741 2.303 1.00 78.38 361 GLN A CA 1
ATOM 2832 C C . GLN A 1 361 ? 17.844 -13.564 3.045 1.00 78.38 361 GLN A C 1
ATOM 2834 O O . GLN A 1 361 ? 18.414 -14.556 3.493 1.00 78.38 361 GLN A O 1
ATOM 2839 N N . SER A 1 362 ? 18.293 -12.325 3.242 1.00 81.88 362 SER A N 1
ATOM 2840 C CA . SER A 1 362 ? 19.470 -11.996 4.060 1.00 81.88 362 SER A CA 1
ATOM 2841 C C . SER A 1 362 ? 19.378 -12.530 5.500 1.00 81.88 362 SER A C 1
ATOM 2843 O O . SER A 1 362 ? 20.392 -12.857 6.112 1.00 81.88 362 SER A O 1
ATOM 2845 N N . LYS A 1 363 ? 18.158 -12.708 6.027 1.00 80.38 363 LYS A N 1
ATOM 2846 C CA . LYS A 1 363 ? 17.878 -13.338 7.331 1.00 80.38 363 LYS A CA 1
ATOM 2847 C C . LYS A 1 363 ? 17.603 -14.845 7.235 1.00 80.38 363 LYS A C 1
ATOM 2849 O O . LYS A 1 363 ? 17.095 -15.441 8.183 1.00 80.38 363 LYS A O 1
ATOM 2854 N N . GLY A 1 364 ? 17.873 -15.458 6.083 1.00 82.94 364 GLY A N 1
ATOM 2855 C CA . GLY A 1 364 ? 17.559 -16.856 5.793 1.00 82.94 364 GLY A CA 1
ATOM 2856 C C . GLY A 1 364 ? 16.060 -17.146 5.687 1.00 82.94 364 GLY A C 1
ATOM 2857 O O . GLY A 1 364 ? 15.680 -18.307 5.788 1.00 82.94 364 GLY A O 1
ATOM 2858 N N . ILE A 1 365 ? 15.208 -16.122 5.516 1.00 85.62 365 ILE A N 1
ATOM 2859 C CA . ILE A 1 365 ? 13.749 -16.285 5.474 1.00 85.62 365 ILE A CA 1
ATOM 2860 C C . ILE A 1 365 ? 13.313 -16.555 4.034 1.00 85.62 365 ILE A C 1
ATOM 2862 O O . ILE A 1 365 ? 13.291 -15.659 3.189 1.00 85.62 365 ILE A O 1
ATOM 2866 N N . GLY A 1 366 ? 12.947 -17.806 3.761 1.00 87.38 366 GLY A N 1
ATOM 2867 C CA . GLY A 1 366 ? 12.314 -18.208 2.505 1.00 87.38 366 GLY A CA 1
ATOM 2868 C C . GLY A 1 366 ? 10.817 -17.880 2.459 1.00 87.38 366 GLY A C 1
ATOM 2869 O O . GLY A 1 366 ? 10.199 -17.585 3.483 1.00 87.38 366 GLY A O 1
ATOM 2870 N N . LEU A 1 367 ? 10.208 -18.001 1.273 1.00 87.75 367 LEU A N 1
ATOM 2871 C CA . LEU A 1 367 ? 8.775 -17.740 1.074 1.00 87.75 367 LEU A CA 1
ATOM 2872 C C . LEU A 1 367 ? 7.897 -18.575 2.017 1.00 87.75 367 LEU A C 1
ATOM 2874 O O . LEU A 1 367 ? 7.048 -18.017 2.702 1.00 87.75 367 LEU A O 1
ATOM 2878 N N . VAL A 1 368 ? 8.145 -19.885 2.106 1.00 91.94 368 VAL A N 1
ATOM 2879 C CA . VAL A 1 368 ? 7.375 -20.794 2.976 1.00 91.94 368 VAL A CA 1
ATOM 2880 C C . VAL A 1 368 ? 7.451 -20.351 4.438 1.00 91.94 368 VAL A C 1
ATOM 2882 O O . VAL A 1 368 ? 6.435 -20.253 5.114 1.00 91.94 368 VAL A O 1
ATOM 2885 N N . GLN A 1 369 ? 8.643 -19.995 4.921 1.00 93.62 369 GLN A N 1
ATOM 2886 C CA . GLN A 1 369 ? 8.819 -19.520 6.295 1.00 93.62 369 GLN A CA 1
ATOM 2887 C C . GLN A 1 369 ? 8.117 -18.179 6.535 1.00 93.62 369 GLN A C 1
ATOM 2889 O O . GLN A 1 369 ? 7.558 -17.968 7.609 1.00 93.62 369 GLN A O 1
ATOM 2894 N N . PHE A 1 370 ? 8.134 -17.270 5.556 1.00 93.06 370 PHE A N 1
ATOM 2895 C CA . PHE A 1 370 ? 7.388 -16.017 5.640 1.00 93.06 370 PHE A CA 1
ATOM 2896 C C . PHE A 1 370 ? 5.873 -16.268 5.712 1.00 93.06 370 PHE A C 1
ATOM 2898 O O . PHE A 1 370 ? 5.206 -15.685 6.565 1.00 93.06 370 PHE A O 1
ATOM 2905 N N . GLN A 1 371 ? 5.342 -17.187 4.900 1.00 94.38 371 GLN A N 1
ATOM 2906 C CA . GLN A 1 371 ? 3.930 -17.584 4.935 1.00 94.38 371 GLN A CA 1
ATOM 2907 C C . GLN A 1 371 ? 3.543 -18.189 6.292 1.00 94.38 371 GLN A C 1
ATOM 2909 O O . GLN A 1 371 ? 2.568 -17.745 6.892 1.00 94.38 371 GLN A O 1
ATOM 2914 N N . THR A 1 372 ? 4.353 -19.101 6.843 1.00 95.12 372 THR A N 1
ATOM 2915 C CA . THR A 1 372 ? 4.129 -19.671 8.185 1.00 95.12 372 THR A CA 1
ATOM 2916 C C . THR A 1 372 ? 4.143 -18.599 9.279 1.00 95.12 372 THR A C 1
ATOM 2918 O O . THR A 1 372 ? 3.317 -18.625 10.190 1.00 95.12 372 THR A O 1
ATOM 2921 N N . LYS A 1 373 ? 5.046 -17.610 9.194 1.00 95.00 373 LYS A N 1
ATOM 2922 C CA . LYS A 1 373 ? 5.050 -16.467 10.125 1.00 95.00 373 LYS A CA 1
ATOM 2923 C C . LYS A 1 373 ? 3.765 -15.645 10.020 1.00 95.00 373 LYS A C 1
ATOM 2925 O O . LYS A 1 373 ? 3.235 -15.234 11.051 1.00 95.00 373 LYS A O 1
ATOM 2930 N N . CYS A 1 374 ? 3.266 -15.414 8.804 1.00 96.38 374 CYS A N 1
ATOM 2931 C CA . CYS A 1 374 ? 2.008 -14.703 8.577 1.00 96.38 374 CYS A CA 1
ATOM 2932 C C . CYS A 1 374 ? 0.812 -15.473 9.153 1.00 96.38 374 CYS A C 1
ATOM 2934 O O . CYS A 1 374 ? -0.026 -14.868 9.812 1.00 96.38 374 CYS A O 1
ATOM 2936 N N . GLU A 1 375 ? 0.759 -16.793 8.962 1.00 96.00 375 GLU A N 1
ATOM 2937 C CA . GLU A 1 375 ? -0.282 -17.666 9.522 1.00 96.00 375 GLU A CA 1
ATOM 2938 C C . GLU A 1 375 ? -0.294 -17.630 11.051 1.00 96.00 375 GLU A C 1
ATOM 2940 O O . GLU A 1 375 ? -1.329 -17.351 11.654 1.00 96.00 375 GLU A O 1
ATOM 2945 N N . PHE A 1 376 ? 0.864 -17.836 11.686 1.00 95.75 376 PHE A N 1
ATOM 2946 C CA . PHE A 1 376 ? 0.979 -17.794 13.144 1.00 95.75 376 PHE A CA 1
ATOM 2947 C C . PHE A 1 376 ? 0.564 -16.431 13.711 1.00 95.75 376 PHE A C 1
ATOM 2949 O O . PHE A 1 376 ? -0.168 -16.344 14.697 1.00 95.75 376 PHE A O 1
ATOM 2956 N N . MET A 1 377 ? 1.011 -15.351 13.068 1.00 95.94 377 MET A N 1
ATOM 2957 C CA . MET A 1 377 ? 0.658 -13.989 13.451 1.00 95.94 377 MET A CA 1
ATOM 2958 C C . MET A 1 377 ? -0.850 -13.735 13.311 1.00 95.94 377 MET A C 1
ATOM 2960 O O . MET A 1 377 ? -1.450 -13.185 14.235 1.00 95.94 377 MET A O 1
ATOM 2964 N N . ALA A 1 378 ? -1.469 -14.170 12.208 1.00 96.75 378 ALA A N 1
ATOM 2965 C CA . ALA A 1 378 ? -2.901 -14.012 11.976 1.00 96.75 378 ALA A CA 1
ATOM 2966 C C . ALA A 1 378 ? -3.732 -14.778 13.015 1.00 96.75 378 ALA A C 1
ATOM 2968 O O . ALA A 1 378 ? -4.640 -14.199 13.611 1.00 96.75 378 ALA A O 1
ATOM 2969 N N . ALA A 1 379 ? -3.378 -16.037 13.297 1.00 95.50 379 ALA A N 1
ATOM 2970 C CA . ALA A 1 379 ? -4.029 -16.847 14.328 1.00 95.50 379 ALA A CA 1
ATOM 2971 C C . ALA A 1 379 ? -3.918 -16.206 15.719 1.00 95.50 379 ALA A C 1
ATOM 2973 O O . ALA A 1 379 ? -4.911 -16.112 16.443 1.00 95.50 379 ALA A O 1
ATOM 2974 N N . ARG A 1 380 ? -2.729 -15.692 16.072 1.00 94.56 380 ARG A N 1
ATOM 2975 C CA . ARG A 1 380 ? -2.516 -14.963 17.329 1.00 94.56 380 ARG A CA 1
ATOM 2976 C C . ARG A 1 380 ? -3.411 -13.729 17.421 1.00 94.56 380 ARG A C 1
ATOM 2978 O O . ARG A 1 380 ? -4.047 -13.524 18.448 1.00 94.56 380 ARG A O 1
ATOM 2985 N N . LEU A 1 381 ? -3.456 -12.912 16.368 1.00 94.19 381 LEU A N 1
ATOM 2986 C CA . LEU A 1 381 ? -4.276 -11.699 16.350 1.00 94.19 381 LEU A CA 1
ATOM 2987 C C . LEU A 1 381 ? -5.763 -12.000 16.472 1.00 94.19 381 LEU A C 1
ATOM 2989 O O . LEU A 1 381 ? -6.436 -11.346 17.260 1.00 94.19 381 LEU A O 1
ATOM 2993 N N . TYR A 1 382 ? -6.254 -13.011 15.757 1.00 94.81 382 TYR A N 1
ATOM 2994 C CA . TYR A 1 382 ? -7.631 -13.466 15.903 1.00 94.81 382 TYR A CA 1
ATOM 2995 C C . TYR A 1 382 ? -7.951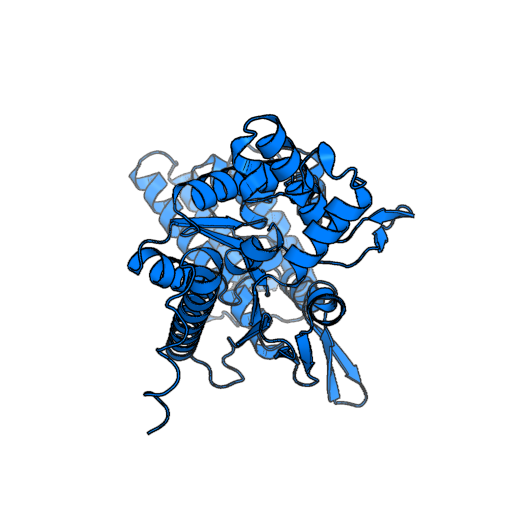 -13.839 17.359 1.00 94.81 382 TYR A C 1
ATOM 2997 O O . TYR A 1 382 ? -8.928 -13.340 17.915 1.00 94.81 382 TYR A O 1
ATOM 3005 N N . GLY A 1 383 ? -7.091 -14.636 18.008 1.00 91.69 383 GLY A N 1
ATOM 3006 C CA . GLY A 1 383 ? -7.272 -15.007 19.415 1.00 91.69 383 GLY A CA 1
ATOM 3007 C C . GLY A 1 383 ? -7.297 -13.801 20.363 1.00 91.69 383 GLY A C 1
ATOM 3008 O O . GLY A 1 383 ? -8.101 -13.758 21.297 1.00 91.69 383 GLY A O 1
ATOM 3009 N N . GLU A 1 384 ? -6.466 -12.782 20.111 1.00 90.88 384 GLU A N 1
ATOM 3010 C CA . GLU A 1 384 ? -6.508 -11.530 20.875 1.00 90.88 384 GLU A CA 1
ATOM 3011 C C . GLU A 1 384 ? -7.794 -10.731 20.636 1.00 90.88 384 GLU A C 1
ATOM 3013 O O . GLU A 1 384 ? -8.354 -10.187 21.591 1.00 90.88 384 GLU A O 1
ATOM 3018 N N . THR A 1 385 ? -8.262 -10.656 19.390 1.00 90.69 385 THR A N 1
ATOM 3019 C CA . THR A 1 385 ? -9.501 -9.960 19.032 1.00 90.69 385 THR A CA 1
ATOM 3020 C C . THR A 1 385 ? -10.714 -10.630 19.671 1.00 90.69 385 THR A C 1
ATOM 3022 O O . THR A 1 385 ? -11.510 -9.929 20.294 1.00 90.69 385 THR A O 1
ATOM 3025 N N . GLU A 1 386 ? -10.816 -11.962 19.637 1.00 90.00 386 GLU A N 1
ATOM 3026 C CA . GLU A 1 386 ? -11.899 -12.700 20.306 1.00 90.00 386 GLU A CA 1
ATOM 3027 C C . GLU A 1 386 ? -11.873 -12.514 21.821 1.00 90.00 386 GLU A C 1
ATOM 3029 O O . GLU A 1 386 ? -12.890 -12.151 22.409 1.00 90.00 386 GLU A O 1
ATOM 3034 N N . SER A 1 387 ? -10.700 -12.657 22.449 1.00 86.88 387 SER A N 1
ATOM 3035 C CA . SER A 1 387 ? -10.557 -12.475 23.901 1.00 86.88 387 SER A CA 1
ATOM 3036 C C . SER A 1 387 ? -11.047 -11.094 24.352 1.00 86.88 387 SER A C 1
ATOM 3038 O O . SER A 1 387 ? -11.660 -10.944 25.407 1.00 86.88 387 SER A O 1
ATOM 3040 N N . ARG A 1 388 ? -10.784 -10.051 23.552 1.00 85.19 388 ARG A N 1
ATOM 3041 C CA . ARG A 1 388 ? -11.255 -8.688 23.839 1.00 85.19 388 ARG A CA 1
ATOM 3042 C C . ARG A 1 388 ? -12.737 -8.522 23.518 1.00 85.19 388 ARG A C 1
ATOM 3044 O O . ARG A 1 388 ? -13.445 -7.864 24.278 1.00 85.19 388 ARG A O 1
ATOM 3051 N N . ARG A 1 389 ? -13.221 -9.128 22.433 1.00 85.25 389 ARG A N 1
ATOM 3052 C CA . ARG A 1 389 ? -14.637 -9.114 22.053 1.00 85.25 389 ARG A CA 1
ATOM 3053 C C . ARG A 1 389 ? -15.506 -9.744 23.138 1.00 85.25 389 ARG A C 1
ATOM 3055 O O . ARG A 1 389 ? -16.527 -9.160 23.478 1.00 85.25 389 ARG A O 1
ATOM 3062 N N . GLU A 1 390 ? -15.104 -10.869 23.724 1.00 81.81 390 GLU A N 1
ATOM 3063 C CA . GLU A 1 390 ? -15.834 -11.509 24.830 1.00 81.81 390 GLU A CA 1
ATOM 3064 C C . GLU A 1 390 ? -15.987 -10.586 26.045 1.00 81.81 390 GLU A C 1
ATOM 3066 O O . GLU A 1 390 ? -17.050 -10.548 26.661 1.00 81.81 390 GLU A O 1
ATOM 3071 N N . ILE A 1 391 ? -14.972 -9.775 26.355 1.00 78.31 391 ILE A N 1
ATOM 3072 C CA . ILE A 1 391 ? -15.045 -8.780 27.436 1.00 78.31 391 ILE A CA 1
ATOM 3073 C C . ILE A 1 391 ? -16.085 -7.693 27.117 1.00 78.31 391 ILE A C 1
ATOM 3075 O O . ILE A 1 391 ? -16.807 -7.254 28.011 1.00 78.31 391 ILE A O 1
ATOM 3079 N N . ILE A 1 392 ? -16.164 -7.263 25.855 1.00 73.81 392 ILE A N 1
ATOM 3080 C CA . ILE A 1 392 ? -17.028 -6.157 25.413 1.00 73.81 392 ILE A CA 1
ATOM 3081 C C . ILE A 1 392 ? -18.482 -6.615 25.209 1.00 73.81 392 ILE A C 1
ATOM 3083 O O . ILE A 1 392 ? -19.411 -5.926 25.626 1.00 73.81 392 ILE A O 1
ATOM 3087 N N . PHE A 1 393 ? -18.684 -7.770 24.571 1.00 73.25 393 PHE A N 1
ATOM 3088 C CA . PHE A 1 393 ? -19.989 -8.253 24.105 1.00 73.25 393 PHE A CA 1
ATOM 3089 C C . PHE A 1 393 ? -20.527 -9.457 24.897 1.00 73.25 393 PHE A C 1
ATOM 3091 O O . PHE A 1 393 ? -21.727 -9.712 24.866 1.00 73.25 393 PHE A O 1
ATOM 3098 N N . GLY A 1 394 ? -19.678 -10.202 25.612 1.00 63.22 394 GLY A N 1
ATOM 3099 C CA . GLY A 1 394 ? -20.013 -11.482 26.258 1.00 63.22 394 GLY A CA 1
ATOM 3100 C C . GLY A 1 394 ? -20.249 -11.410 27.770 1.00 63.22 394 GLY A C 1
ATOM 3101 O O . GLY A 1 394 ? -19.975 -12.380 28.468 1.00 63.22 394 GLY A O 1
ATOM 3102 N N . GLY A 1 395 ? -20.696 -10.262 28.292 1.00 46.81 395 GLY A N 1
ATOM 3103 C CA . GLY A 1 395 ? -20.777 -9.940 29.724 1.00 46.81 395 GLY A CA 1
ATOM 3104 C C . GLY A 1 395 ? -20.921 -11.121 30.713 1.00 46.81 395 GLY A C 1
ATOM 3105 O O . GLY A 1 395 ? -21.911 -11.840 30.702 1.00 46.81 395 GLY A O 1
ATOM 3106 N N . LYS A 1 396 ? -19.962 -11.198 31.654 1.00 44.47 396 LYS A N 1
ATOM 3107 C CA . LYS A 1 396 ? -19.924 -11.974 32.922 1.00 44.47 396 LYS A CA 1
ATOM 3108 C C . LYS A 1 396 ? -19.500 -13.456 32.950 1.00 44.47 396 LYS A C 1
ATOM 3110 O O . LYS A 1 396 ? -19.310 -13.935 34.065 1.00 44.47 396 LYS A O 1
ATOM 3115 N N . GLU A 1 397 ? -19.209 -14.151 31.849 1.00 44.28 397 GLU A N 1
ATOM 3116 C CA . GLU A 1 397 ? -18.744 -15.565 31.938 1.00 44.28 397 GLU A CA 1
ATOM 3117 C C . GLU A 1 397 ? -17.279 -15.838 31.533 1.00 44.28 397 GLU A C 1
ATOM 3119 O O . GLU A 1 397 ? -16.744 -16.901 31.847 1.00 44.28 397 GLU A O 1
ATOM 3124 N N . GLY A 1 398 ? -16.561 -14.866 30.960 1.00 41.31 398 GLY A N 1
ATOM 3125 C CA . GLY A 1 398 ? -15.201 -15.060 30.418 1.00 41.31 398 GLY A CA 1
ATOM 3126 C C . GLY A 1 398 ? -14.046 -15.246 31.422 1.00 41.31 398 GLY A C 1
ATOM 3127 O O . GLY A 1 398 ? -12.893 -15.343 31.014 1.00 41.31 398 GLY A O 1
ATOM 3128 N N . GLN A 1 399 ? -14.291 -15.308 32.737 1.00 39.69 399 GLN A N 1
ATOM 3129 C CA . GLN A 1 399 ? -13.212 -15.453 33.737 1.00 39.69 399 GLN A CA 1
ATOM 3130 C C . GLN A 1 399 ? -12.737 -16.899 33.988 1.00 39.69 399 GLN A C 1
ATOM 3132 O O . GLN A 1 399 ? -11.917 -17.113 34.880 1.00 39.69 399 GLN A O 1
ATOM 3137 N N . ARG A 1 400 ? -13.199 -17.903 33.226 1.00 40.84 400 ARG A N 1
ATOM 3138 C CA . ARG A 1 400 ? -12.891 -19.317 33.525 1.00 40.84 400 ARG A CA 1
ATOM 3139 C C . ARG A 1 400 ? -11.823 -20.010 32.673 1.00 40.84 400 ARG A C 1
ATOM 3141 O O . ARG A 1 400 ? -11.410 -21.090 33.073 1.00 40.84 400 ARG A O 1
ATOM 3148 N N . ILE A 1 401 ? -11.331 -19.433 31.573 1.00 42.91 401 ILE A N 1
ATOM 3149 C CA . ILE A 1 401 ? -10.575 -20.237 30.582 1.00 42.91 401 ILE A CA 1
ATOM 3150 C C . ILE A 1 401 ? -9.035 -20.143 30.705 1.00 42.91 401 ILE A C 1
ATOM 3152 O O . ILE A 1 401 ? -8.331 -21.033 30.245 1.00 42.91 401 ILE A O 1
ATOM 3156 N N . ASN A 1 402 ? -8.466 -19.180 31.437 1.00 36.84 402 ASN A N 1
ATOM 3157 C CA . ASN A 1 402 ? -6.999 -19.002 31.488 1.00 36.84 402 ASN A CA 1
ATOM 3158 C C . ASN A 1 402 ? -6.253 -19.748 32.616 1.00 36.84 402 ASN A C 1
ATOM 3160 O O . ASN A 1 402 ? -5.173 -19.319 33.011 1.00 36.84 402 ASN A O 1
ATOM 3164 N N . ARG A 1 403 ? -6.784 -20.854 33.158 1.00 36.38 403 ARG A N 1
ATOM 3165 C CA . ARG A 1 403 ? -6.054 -21.663 34.165 1.00 36.38 403 ARG A CA 1
ATOM 3166 C C . ARG A 1 403 ? -5.732 -23.103 33.771 1.00 36.38 403 ARG A C 1
ATOM 3168 O O . ARG A 1 403 ? -5.032 -23.760 34.529 1.00 36.38 403 ARG A O 1
ATOM 3175 N N . GLU A 1 404 ? -6.166 -23.578 32.606 1.00 36.59 404 GLU A N 1
ATOM 3176 C CA . GLU A 1 404 ? -5.937 -24.977 32.197 1.00 36.59 404 GLU A CA 1
ATOM 3177 C C . GLU A 1 404 ? -4.906 -25.150 31.067 1.00 36.59 404 GLU A C 1
ATOM 3179 O O . GLU A 1 404 ? -4.702 -26.264 30.603 1.00 36.59 404 GLU A O 1
ATOM 3184 N N . GLN A 1 405 ? -4.204 -24.086 30.650 1.00 34.34 405 GLN A N 1
ATOM 3185 C CA . GLN A 1 405 ? -3.113 -24.173 29.658 1.00 34.34 405 GLN A CA 1
ATOM 3186 C C . GLN A 1 405 ? -1.706 -23.897 30.227 1.00 34.34 405 GLN A C 1
ATOM 3188 O O . GLN A 1 405 ? -0.757 -23.742 29.465 1.00 34.34 405 GLN A O 1
ATOM 3193 N N . GLU A 1 406 ? -1.548 -23.890 31.555 1.00 35.09 406 GLU A N 1
ATOM 3194 C CA . GLU A 1 406 ? -0.239 -23.895 32.236 1.00 35.09 406 GLU A CA 1
ATOM 3195 C C . GLU A 1 406 ? -0.035 -25.170 33.085 1.00 35.09 406 GLU A C 1
ATOM 3197 O O . GLU A 1 406 ? 0.367 -25.096 34.248 1.00 35.09 406 GLU A O 1
ATOM 3202 N N . ILE A 1 407 ? -0.316 -26.350 32.512 1.00 36.06 407 ILE A N 1
ATOM 3203 C CA . ILE A 1 407 ? 0.183 -27.650 33.008 1.00 36.06 407 ILE A CA 1
ATOM 3204 C C . ILE A 1 407 ? 0.812 -28.424 31.856 1.00 36.06 407 ILE A C 1
ATOM 3206 O O . ILE A 1 407 ? 0.134 -28.563 30.812 1.00 36.06 407 ILE A O 1
#

Secondary structure (DSSP, 8-state):
-GGGGGGGEEEEEE-TTSSHHHHHHHHHHHHHHTTPEEEEEEHHHHHHHHTTSHHHHHHHHTT---S-STTTHHHHHHHHHHHHHHHHHTTT-EEEEEES----SSEE-TTS-EE--HHHHHHHHHHHHHHHHHHH-GGGGGT-GGG-GGG---HHHHHHHHHHHHHHSEEEEEE--HHHHHHHHHHHHHHHHHHHHHHHHHHHHTTSS-HHHHHHHHHHHHHHHHHHTT-EEEETTEEEEPPGGG--SSPPGGGHHHHHHHHHHHHHHHHHHTT--TT--HHHHHHTTT------HHHHSHHHHHHHHHTTEEEEEETTEEEEEE-HHHHHIIIII-EEEPTTS-EEESSTTEEEEE--GGGT--HHHHHHHHHHHHHHHHHHHHHHHHHHHSTT-GGGSTTSS--

Sequence (407 aa):
MITDLKNSIVFLHGLSGSGKGEIQRKLAEQYSSHGYDTVYVSSGALFRAALSNPVIAEQVRRGYFLDTLGAIMPGIESTFEHFVKRWVESDGKAVMILDGVIRRGAFINKDGVAISSQIEQISLGVHNVIKKLVSENRALVKHFPEYDISNNRSDEELIAGAKQMMKEATHIVADVLPEDAEAQMKRRADKEIYSIRGQLQDRVLERQLDADKMQEMESYIFRLEAVLHGGIKKEGDGLAYVSRTEWNDSMDKDLYPLAASEVRQIREDIARTVGLENSAPLTSSLESIGVFTELRDDDISPIGRRARIDNYIITEEKEGRRLFEAGFATQALSKDLGFQFTPDGSFRSETRNCIAVTNGQSKGIGLVQFQTKCEFMAARLYGETESRREIIFGGKEGQRINREQEI

Radius of gyration: 23.63 Å; chains: 1; bounding box: 64×54×69 Å

pLDDT: mean 84.04, std 12.6, range [34.34, 97.38]

Foldseek 3Di:
DLLLCLLQEEEEAEFVLLCSVLLLVLLCVLLVVVPAAEQEDELLVLLVVLCVDVVSVVCVLVVHDPLASVSRLVVLLVSLLVQVVSCVVVLNRYHYYYYDDAFDAWDQDPVRDIGHGRLLSSLLSNLVSLLVVCVVPVVCCVVVVVSDPVNPDDSVVSSVVSSVSSLSHFYEYSKEFLVCQLVSLLVQLVVQLVLLLVVLVVCVVVVLDDPVLSVVLVVLSVLLNQLQQQQWDDDPPAIDGHDPVPTHNDHDPVCLVVSLVSLLVSCLSLCVSQPHHSSDFSQVSSVSSPRHGPNHSLSRGPVSSVVSSLQQWNWDQDPNDTFIDGHRRCVCCVVRRAWDQDRSRTTDHPDPSYHYQYDYVVVVQDPVNSSVSSNVVSNVSVVVSVLSSCVVRVPDDSPPDPPPPPD